Protein 3N8H (pdb70)

Structure (mmCIF, N/CA/C/O backbone):
data_3N8H
#
_entry.id   3N8H
#
_cell.length_a   47.200
_cell.length_b   47.200
_cell.length_c   259.500
_cell.angle_alpha   90.00
_cell.angle_beta   90.00
_cell.angle_gamma   90.00
#
_symmetry.space_group_name_H-M   'P 43'
#
loop_
_entity.id
_entity.type
_entity.pdbx_description
1 polymer 'Pantothenate synthetase'
2 non-polymer PROLINE
3 non-polymer 'ADENOSINE MONOPHOSPHATE'
4 non-polymer GLYCEROL
5 non-polymer 'ACETIC ACID'
6 water water
#
loop_
_atom_site.group_PDB
_atom_site.id
_atom_site.type_symbol
_atom_site.label_atom_id
_atom_site.label_alt_id
_atom_site.label_comp_id
_atom_site.label_asym_id
_atom_site.label_entity_id
_atom_site.label_seq_id
_atom_site.pdbx_PDB_ins_code
_atom_site.Cartn_x
_atom_site.Cartn_y
_atom_site.Cartn_z
_atom_site.occupancy
_atom_site.B_iso_or_equiv
_atom_site.auth_seq_id
_atom_site.auth_comp_id
_atom_site.auth_asym_id
_atom_site.auth_atom_id
_atom_site.pdbx_PDB_model_num
ATOM 1 N N . ALA A 1 3 ? -3.701 -21.067 39.158 1.00 70.30 0 ALA A N 1
ATOM 2 C CA . ALA A 1 3 ? -4.175 -20.160 38.120 1.00 63.37 0 ALA A CA 1
ATOM 3 C C . ALA A 1 3 ? -3.019 -19.381 37.499 1.00 60.73 0 ALA A C 1
ATOM 4 O O . ALA A 1 3 ? -3.196 -18.699 36.487 1.00 55.94 0 ALA A O 1
ATOM 14 N N . ILE A 1 5 ? -0.271 -18.189 35.262 1.00 47.94 2 ILE A N 1
ATOM 15 C CA . ILE A 1 5 ? 0.065 -18.467 33.877 1.00 44.75 2 ILE A CA 1
ATOM 16 C C . ILE A 1 5 ? 1.569 -18.576 33.756 1.00 47.07 2 ILE A C 1
ATOM 17 O O . ILE A 1 5 ? 2.306 -17.680 34.189 1.00 43.84 2 ILE A O 1
ATOM 22 N N . ILE A 1 6 ? 2.028 -19.683 33.195 1.00 45.99 3 ILE A N 1
ATOM 23 C CA . ILE A 1 6 ? 3.450 -19.858 32.930 1.00 49.22 3 ILE A CA 1
ATOM 24 C C . ILE A 1 6 ? 3.693 -19.670 31.441 1.00 48.56 3 ILE A C 1
ATOM 25 O O . ILE A 1 6 ? 3.159 -20.411 30.614 1.00 44.50 3 ILE A O 1
ATOM 30 N N . ALA A 1 7 ? 4.474 -18.653 31.100 1.00 45.35 4 ALA A N 1
ATOM 31 C CA . ALA A 1 7 ? 4.758 -18.341 29.703 1.00 49.71 4 ALA A CA 1
ATOM 32 C C . ALA A 1 7 ? 6.216 -18.627 29.447 1.00 44.07 4 ALA A C 1
ATOM 33 O O . ALA A 1 7 ? 7.090 -17.880 29.891 1.00 40.55 4 ALA A O 1
ATOM 35 N N A ASP A 1 8 ? 6.476 -19.709 28.720 0.44 52.61 5 ASP A N 1
ATOM 36 N N B ASP A 1 8 ? 6.477 -19.720 28.739 0.56 52.29 5 ASP A N 1
ATOM 37 C CA A ASP A 1 8 ? 7.836 -20.183 28.498 0.44 58.58 5 ASP A CA 1
ATOM 38 C CA B ASP A 1 8 ? 7.843 -20.171 28.502 0.56 58.77 5 ASP A CA 1
ATOM 39 C C A ASP A 1 8 ? 8.448 -19.593 27.231 0.44 57.97 5 ASP A C 1
ATOM 40 C C B ASP A 1 8 ? 8.379 -19.704 27.155 0.56 57.83 5 ASP A C 1
ATOM 41 O O A ASP A 1 8 ? 9.586 -19.898 26.891 0.44 59.20 5 ASP A O 1
ATOM 42 O O B ASP A 1 8 ? 9.396 -20.205 26.686 0.56 59.55 5 ASP A O 1
ATOM 51 N N . ASN A 1 9 ? 7.687 -18.746 26.543 1.00 58.37 6 ASN A N 1
ATOM 52 C CA . ASN A 1 9 ? 8.148 -18.116 25.301 1.00 56.03 6 ASN A CA 1
ATOM 53 C C . ASN A 1 9 ? 7.458 -16.782 24.988 1.00 57.98 6 ASN A C 1
ATOM 54 O O . ASN A 1 9 ? 6.456 -16.424 25.615 1.00 55.39 6 ASN A O 1
ATOM 59 N N . ILE A 1 10 ? 8.021 -16.046 24.030 1.00 50.35 7 ILE A N 1
ATOM 60 C CA . ILE A 1 10 ? 7.556 -14.706 23.682 1.00 52.85 7 ILE A CA 1
ATOM 61 C C . ILE A 1 10 ? 6.106 -14.669 23.193 1.00 54.16 7 ILE A C 1
ATOM 62 O O . ILE A 1 10 ? 5.280 -13.908 23.720 1.00 44.16 7 ILE A O 1
ATOM 67 N N . LYS A 1 11 ? 5.810 -15.485 22.181 1.00 59.71 8 LYS A N 1
ATOM 68 C CA . LYS A 1 11 ? 4.460 -15.577 21.633 1.00 51.57 8 LYS A CA 1
ATOM 69 C C . LYS A 1 11 ? 3.488 -15.745 22.778 1.00 52.54 8 LYS A C 1
ATOM 70 O O . LYS A 1 11 ? 2.539 -14.978 22.932 1.00 56.10 8 LYS A O 1
ATOM 76 N N . GLN A 1 12 ? 3.748 -16.751 23.601 1.00 49.41 9 GLN A N 1
ATOM 77 C CA . GLN A 1 12 ? 2.900 -17.031 24.740 1.00 54.10 9 GLN A CA 1
ATOM 78 C C . GLN A 1 12 ? 2.802 -15.845 25.698 1.00 57.04 9 GLN A C 1
ATOM 79 O O . GLN A 1 12 ? 1.742 -15.595 26.293 1.00 46.39 9 GLN A O 1
ATOM 85 N N . PHE A 1 13 ? 3.913 -15.125 25.865 1.00 50.34 10 PHE A N 1
ATOM 86 C CA . PHE A 1 13 ? 3.899 -13.971 26.739 1.00 40.93 10 PHE A CA 1
ATOM 87 C C . PHE A 1 13 ? 3.190 -12.755 26.127 1.00 45.39 10 PHE A C 1
ATOM 88 O O . PHE A 1 13 ? 2.464 -12.036 26.825 1.00 47.89 10 PHE A O 1
ATOM 96 N N . HIS A 1 14 ? 3.405 -12.514 24.838 1.00 49.84 11 HIS A N 1
ATOM 97 C CA . HIS A 1 14 ? 2.701 -11.422 24.168 1.00 59.67 11 HIS A CA 1
ATOM 98 C C . HIS A 1 14 ? 1.209 -11.611 24.300 1.00 67.30 11 HIS A C 1
ATOM 99 O O . HIS A 1 14 ? 0.476 -10.656 24.555 1.00 69.83 11 HIS A O 1
ATOM 106 N N . SER A 1 15 ? 0.771 -12.856 24.141 1.00 71.32 12 SER A N 1
ATOM 107 C CA . SER A 1 15 ? -0.634 -13.198 24.274 1.00 79.19 12 SER A CA 1
ATOM 108 C C . SER A 1 15 ? -1.182 -12.627 25.563 1.00 77.33 12 SER A C 1
ATOM 109 O O . SER A 1 15 ? -2.048 -11.755 25.552 1.00 79.47 12 SER A O 1
ATOM 112 N N . ILE A 1 16 ? -0.662 -13.109 26.684 1.00 67.22 13 ILE A N 1
ATOM 113 C CA . ILE A 1 16 ? -1.202 -12.699 27.967 1.00 58.68 13 ILE A CA 1
ATOM 114 C C . ILE A 1 16 ? -1.016 -11.192 28.222 1.00 58.54 13 ILE A C 1
ATOM 115 O O . ILE A 1 16 ? -1.937 -10.518 28.714 1.00 52.88 13 ILE A O 1
ATOM 120 N N . ARG A 1 17 ? 0.155 -10.665 27.859 1.00 50.57 14 ARG A N 1
ATOM 121 C CA . ARG A 1 17 ? 0.454 -9.253 28.072 1.00 56.76 14 ARG A CA 1
ATOM 122 C C . ARG A 1 17 ? -0.545 -8.366 27.331 1.00 61.80 14 ARG A C 1
ATOM 123 O O . ARG A 1 17 ? -1.046 -7.378 27.876 1.00 56.06 14 ARG A O 1
ATOM 131 N N . ASN A 1 18 ? -0.833 -8.725 26.086 1.00 64.03 15 ASN A N 1
ATOM 132 C CA . ASN A 1 18 ? -1.685 -7.891 25.244 1.00 71.52 15 ASN A CA 1
ATOM 133 C C . ASN A 1 18 ? -3.155 -7.977 25.629 1.00 72.20 15 ASN A C 1
ATOM 134 O O . ASN A 1 18 ? -3.978 -7.197 25.149 1.00 70.59 15 ASN A O 1
ATOM 139 N N . SER A 1 19 ? -3.470 -8.917 26.517 1.00 74.06 16 SER A N 1
ATOM 140 C CA . SER A 1 19 ? -4.837 -9.107 26.999 1.00 71.33 16 SER A CA 1
ATOM 141 C C . SER A 1 19 ? -5.168 -8.244 28.215 1.00 66.23 16 SER A C 1
ATOM 142 O O . SER A 1 19 ? -6.319 -8.177 28.636 1.00 58.23 16 SER A O 1
ATOM 145 N N . LEU A 1 20 ? -4.162 -7.587 28.787 1.00 67.94 17 LEU A N 1
ATOM 146 C CA . LEU A 1 20 ? -4.392 -6.759 29.967 1.00 68.88 17 LEU A CA 1
ATOM 147 C C . LEU A 1 20 ? -4.960 -5.391 29.582 1.00 67.15 17 LEU A C 1
ATOM 148 O O . LEU A 1 20 ? -4.522 -4.787 28.605 1.00 61.02 17 LEU A O 1
ATOM 153 N N . ILE A 1 21 ? -5.936 -4.903 30.344 1.00 67.19 18 ILE A N 1
ATOM 154 C CA . ILE A 1 21 ? -6.431 -3.545 30.118 1.00 73.30 18 ILE A CA 1
ATOM 155 C C . ILE A 1 21 ? -5.524 -2.516 30.815 1.00 70.55 18 ILE A C 1
ATOM 156 O O . ILE A 1 21 ? -4.845 -2.836 31.801 1.00 53.69 18 ILE A O 1
ATOM 161 N N . LYS A 1 22 ? -5.500 -1.295 30.281 1.00 72.84 19 LYS A N 1
ATOM 162 C CA . LYS A 1 22 ? -4.604 -0.234 30.750 1.00 76.17 19 LYS A CA 1
ATOM 163 C C . LYS A 1 22 ? -4.848 0.140 32.213 1.00 73.99 19 LYS A C 1
ATOM 164 O O . LYS A 1 22 ? -3.959 0.674 32.888 1.00 71.57 19 LYS A O 1
ATOM 170 N N . GLN A 1 23 ? -6.059 -0.142 32.690 1.00 66.36 20 GLN A N 1
ATOM 171 C CA . GLN A 1 23 ? -6.456 0.146 34.065 1.00 63.72 20 GLN A CA 1
ATOM 172 C C . GLN A 1 23 ? -5.589 -0.606 35.068 1.00 62.05 20 GLN A C 1
ATOM 173 O O . GLN A 1 23 ? -5.451 -0.197 36.219 1.00 63.61 20 GLN A O 1
ATOM 179 N N . GLN A 1 24 ? -5.010 -1.712 34.618 1.00 57.03 21 GLN A N 1
ATOM 180 C CA . GLN A 1 24 ? -4.286 -2.617 35.500 1.00 58.75 21 GLN A CA 1
ATOM 181 C C . GLN A 1 24 ? -2.822 -2.213 35.632 1.00 48.28 21 GLN A C 1
ATOM 182 O O . GLN A 1 24 ? -2.087 -2.203 34.655 1.00 49.48 21 GLN A O 1
ATOM 188 N N . LYS A 1 25 ? -2.427 -1.851 36.848 1.00 54.00 22 LYS A N 1
ATOM 189 C CA . LYS A 1 25 ? -1.034 -1.563 37.149 1.00 53.87 22 LYS A CA 1
ATOM 190 C C . LYS A 1 25 ? -0.250 -2.863 37.074 1.00 49.87 22 LYS A C 1
ATOM 191 O O . LYS A 1 25 ? -0.624 -3.856 37.705 1.00 51.55 22 LYS A O 1
ATOM 197 N N . ILE A 1 26 ? 0.831 -2.854 36.300 1.00 47.04 23 ILE A N 1
ATOM 198 C CA . ILE A 1 26 ? 1.677 -4.032 36.148 1.00 35.69 23 ILE A CA 1
ATOM 199 C C . ILE A 1 26 ? 2.985 -3.860 36.914 1.00 33.87 23 ILE A C 1
ATOM 200 O O . ILE A 1 26 ? 3.725 -2.889 36.701 1.00 35.33 23 ILE A O 1
ATOM 205 N N . GLY A 1 27 ? 3.262 -4.802 37.807 1.00 32.60 24 GLY A N 1
ATOM 206 C CA . GLY A 1 27 ? 4.542 -4.852 38.498 1.00 43.68 24 GLY A CA 1
ATOM 207 C C . GLY A 1 27 ? 5.429 -5.979 37.984 1.00 38.95 24 GLY A C 1
ATOM 208 O O . GLY A 1 27 ? 4.963 -7.090 37.715 1.00 38.19 24 GLY A O 1
ATOM 209 N N . PHE A 1 28 ? 6.714 -5.697 37.842 1.00 36.51 25 PHE A N 1
ATOM 210 C CA . PHE A 1 28 ? 7.618 -6.675 37.251 1.00 32.05 25 PHE A CA 1
ATOM 211 C C . PHE A 1 28 ? 8.797 -6.973 38.170 1.00 35.79 25 PHE A C 1
ATOM 212 O O . PHE A 1 28 ? 9.474 -6.060 38.639 1.00 39.17 25 PHE A O 1
ATOM 220 N N . VAL A 1 29 ? 9.047 -8.246 38.434 1.00 33.42 26 VAL A N 1
ATOM 221 C CA . VAL A 1 29 ? 10.211 -8.614 39.238 1.00 31.78 26 VAL A CA 1
ATOM 222 C C . VAL A 1 29 ? 11.131 -9.563 38.450 1.00 30.70 26 VAL A C 1
ATOM 223 O O . VAL A 1 29 ? 10.866 -10.740 38.379 1.00 31.08 26 VAL A O 1
ATOM 227 N N . PRO A 1 30 ? 12.211 -9.042 37.841 1.00 33.74 27 PRO A N 1
ATOM 228 C CA . PRO A 1 30 ? 13.107 -9.952 37.100 1.00 26.49 27 PRO A CA 1
ATOM 229 C C . PRO A 1 30 ? 13.998 -10.723 38.071 1.00 30.35 27 PRO A C 1
ATOM 230 O O . PRO A 1 30 ? 14.433 -10.167 39.084 1.00 35.42 27 PRO A O 1
ATOM 234 N N A THR A 1 31 ? 14.273 -11.984 37.753 0.00 28.46 28 THR A N 1
ATOM 235 N N B THR A 1 31 ? 14.277 -11.988 37.779 1.00 29.19 28 THR A N 1
ATOM 236 C CA A THR A 1 31 ? 15.069 -12.847 38.616 0.00 28.60 28 THR A CA 1
ATOM 237 C CA B THR A 1 31 ? 15.170 -12.779 38.647 1.00 24.08 28 THR A CA 1
ATOM 238 C C A THR A 1 31 ? 15.797 -13.892 37.776 0.00 28.39 28 THR A C 1
ATOM 239 C C B THR A 1 31 ? 15.883 -13.789 37.765 1.00 26.01 28 THR A C 1
ATOM 240 O O A THR A 1 31 ? 15.428 -14.128 36.626 0.00 28.98 28 THR A O 1
ATOM 241 O O B THR A 1 31 ? 15.563 -13.920 36.588 1.00 31.43 28 THR A O 1
ATOM 256 N N . GLY A 1 33 ? 15.968 -16.989 38.988 1.00 35.03 30 GLY A N 1
ATOM 257 C CA . GLY A 1 33 ? 15.466 -18.244 39.534 1.00 31.01 30 GLY A CA 1
ATOM 258 C C . GLY A 1 33 ? 16.103 -18.592 40.873 1.00 40.47 30 GLY A C 1
ATOM 259 O O . GLY A 1 33 ? 16.792 -17.754 41.462 1.00 29.79 30 GLY A O 1
ATOM 260 N N . ALA A 1 34 ? 15.871 -19.820 41.354 1.00 37.03 31 ALA A N 1
ATOM 261 C CA . ALA A 1 34 ? 16.414 -20.274 42.656 1.00 36.25 31 ALA A CA 1
ATOM 262 C C . ALA A 1 34 ? 16.009 -19.309 43.775 1.00 33.29 31 ALA A C 1
ATOM 263 O O . ALA A 1 34 ? 16.849 -18.761 44.505 1.00 30.69 31 ALA A O 1
ATOM 265 N N . LEU A 1 35 ? 14.700 -19.122 43.899 1.00 35.86 32 LEU A N 1
ATOM 266 C CA . LEU A 1 35 ? 14.113 -18.030 44.661 1.00 35.00 32 LEU A CA 1
ATOM 267 C C . LEU A 1 35 ? 14.285 -18.132 46.176 1.00 40.55 32 LEU A C 1
ATOM 268 O O . LEU A 1 35 ? 14.019 -19.157 46.786 1.00 34.19 32 LEU A O 1
ATOM 273 N N . HIS A 1 36 ? 14.700 -17.036 46.785 1.00 28.08 33 HIS A N 1
ATOM 274 C CA . HIS A 1 36 ? 14.817 -16.990 48.215 1.00 25.52 33 HIS A CA 1
ATOM 275 C C . HIS A 1 36 ? 14.003 -15.815 48.787 1.00 34.30 33 HIS A C 1
ATOM 276 O O . HIS A 1 36 ? 13.316 -15.071 48.061 1.00 29.03 33 HIS A O 1
ATOM 283 N N . ASN A 1 37 ? 14.049 -15.689 50.108 1.00 38.04 34 ASN A N 1
ATOM 284 C CA . ASN A 1 37 ? 13.308 -14.650 50.801 1.00 33.83 34 ASN A CA 1
ATOM 285 C C . ASN A 1 37 ? 13.640 -13.238 50.304 1.00 35.60 34 ASN A C 1
ATOM 286 O O . ASN A 1 37 ? 12.801 -12.326 50.385 1.00 40.38 34 ASN A O 1
ATOM 291 N N . GLY A 1 38 ? 14.851 -13.058 49.779 1.00 39.91 35 GLY A N 1
ATOM 292 C CA . GLY A 1 38 ? 15.203 -11.815 49.117 1.00 38.70 35 GLY A CA 1
ATOM 293 C C . GLY A 1 38 ? 14.220 -11.574 47.984 1.00 40.18 35 GLY A C 1
ATOM 294 O O . GLY A 1 38 ? 13.509 -10.564 47.948 1.00 34.08 35 GLY A O 1
ATOM 295 N N . HIS A 1 39 ? 14.156 -12.515 47.053 1.00 28.81 36 HIS A N 1
ATOM 296 C CA . HIS A 1 39 ? 13.218 -12.381 45.943 1.00 30.86 36 HIS A CA 1
ATOM 297 C C . HIS A 1 39 ? 11.791 -12.249 46.446 1.00 38.44 36 HIS A C 1
ATOM 298 O O . HIS A 1 39 ? 10.973 -11.504 45.886 1.00 30.89 36 HIS A O 1
ATOM 305 N N . ILE A 1 40 ? 11.474 -13.005 47.489 1.00 32.42 37 ILE A N 1
ATOM 306 C CA . ILE A 1 40 ? 10.103 -13.050 47.947 1.00 33.71 37 ILE A CA 1
ATOM 307 C C . ILE A 1 40 ? 9.649 -11.680 48.458 1.00 32.88 37 ILE A C 1
ATOM 308 O O . ILE A 1 40 ? 8.491 -11.293 48.273 1.00 29.74 37 ILE A O 1
ATOM 313 N N . SER A 1 41 ? 10.581 -10.918 49.045 1.00 32.10 38 SER A N 1
ATOM 314 C CA . SER A 1 41 ? 10.198 -9.624 49.594 1.00 36.45 38 SER A CA 1
ATOM 315 C C . SER A 1 41 ? 9.864 -8.695 48.450 1.00 33.52 38 SER A C 1
ATOM 316 O O . SER A 1 41 ? 8.928 -7.902 48.542 1.00 42.19 38 SER A O 1
ATOM 319 N N . LEU A 1 42 ? 10.618 -8.796 47.357 1.00 29.61 39 LEU A N 1
ATOM 320 C CA . LEU A 1 42 ? 10.318 -7.969 46.187 1.00 32.68 39 LEU A CA 1
ATOM 321 C C . LEU A 1 42 ? 8.934 -8.316 45.629 1.00 37.31 39 LEU A C 1
ATOM 322 O O . LEU A 1 42 ? 8.129 -7.433 45.287 1.00 38.37 39 LEU A O 1
ATOM 327 N N . ILE A 1 43 ? 8.662 -9.603 45.534 1.00 30.61 40 ILE A N 1
ATOM 328 C CA . ILE A 1 43 ? 7.356 -10.049 45.035 1.00 30.62 40 ILE A CA 1
ATOM 329 C C . ILE A 1 43 ? 6.201 -9.535 45.876 1.00 31.51 40 ILE A C 1
ATOM 330 O O . ILE A 1 43 ? 5.204 -9.067 45.334 1.00 39.64 40 ILE A O 1
ATOM 335 N N . LYS A 1 44 ? 6.357 -9.595 47.194 1.00 33.87 41 LYS A N 1
ATOM 336 C CA . LYS A 1 44 ? 5.339 -9.100 48.112 1.00 36.64 41 LYS A CA 1
ATOM 337 C C . LYS A 1 44 ? 5.121 -7.596 47.960 1.00 35.49 41 LYS A C 1
ATOM 338 O O . LYS A 1 44 ? 3.993 -7.113 47.979 1.00 38.72 41 LYS A O 1
ATOM 344 N N . LYS A 1 45 ? 6.208 -6.858 47.792 1.00 34.90 42 LYS A N 1
ATOM 345 C CA . LYS A 1 45 ? 6.091 -5.439 47.555 1.00 35.69 42 LYS A CA 1
ATOM 346 C C . LYS A 1 45 ? 5.318 -5.152 46.259 1.00 39.11 42 LYS A C 1
ATOM 347 O O . LYS A 1 45 ? 4.373 -4.352 46.252 1.00 42.86 42 LYS A O 1
ATOM 353 N N . ALA A 1 46 ? 5.732 -5.785 45.160 1.00 30.21 43 ALA A N 1
ATOM 354 C CA . ALA A 1 46 ? 5.013 -5.684 43.901 1.00 31.82 43 ALA A CA 1
ATOM 355 C C . ALA A 1 46 ? 3.521 -6.029 44.066 1.00 39.10 43 ALA A C 1
ATOM 356 O O . ALA A 1 46 ? 2.644 -5.319 43.540 1.00 40.56 43 ALA A O 1
ATOM 358 N N . LYS A 1 47 ? 3.218 -7.078 44.826 1.00 33.64 44 LYS A N 1
ATOM 359 C CA . LYS A 1 47 ? 1.814 -7.497 44.965 1.00 43.50 44 LYS A CA 1
ATOM 360 C C . LYS A 1 47 ? 0.989 -6.457 45.714 1.00 53.81 44 LYS A C 1
ATOM 361 O O . LYS A 1 47 ? -0.177 -6.231 45.389 1.00 52.97 44 LYS A O 1
ATOM 367 N N . SER A 1 48 ? 1.600 -5.815 46.708 1.00 44.76 45 SER A N 1
ATOM 368 C CA . SER A 1 48 ? 0.893 -4.818 47.502 1.00 46.19 45 SER A CA 1
ATOM 369 C C . SER A 1 48 ? 0.668 -3.520 46.721 1.00 49.99 45 SER A C 1
ATOM 370 O O . SER A 1 48 ? -0.043 -2.636 47.199 1.00 51.21 45 SER A O 1
ATOM 373 N N . GLU A 1 49 ? 1.273 -3.415 45.534 1.00 45.61 46 GLU A N 1
ATOM 374 C CA . GLU A 1 49 ? 1.331 -2.162 44.783 1.00 50.39 46 GLU A CA 1
ATOM 375 C C . GLU A 1 49 ? 0.775 -2.239 43.350 1.00 54.15 46 GLU A C 1
ATOM 376 O O . GLU A 1 49 ? 0.739 -1.229 42.640 1.00 52.36 46 GLU A O 1
ATOM 382 N N . ASN A 1 50 ? 0.358 -3.424 42.919 1.00 51.33 47 ASN A N 1
ATOM 383 C CA . ASN A 1 50 ? -0.048 -3.618 41.525 1.00 45.46 47 ASN A CA 1
ATOM 384 C C . ASN A 1 50 ? -1.216 -4.594 41.383 1.00 49.96 47 ASN A C 1
ATOM 385 O O . ASN A 1 50 ? -1.481 -5.382 42.285 1.00 51.83 47 ASN A O 1
ATOM 390 N N . ASP A 1 51 ? -1.899 -4.541 40.241 1.00 49.62 48 ASP A N 1
ATOM 391 C CA . ASP A 1 51 ? -3.020 -5.440 39.961 1.00 47.88 48 ASP A CA 1
ATOM 392 C C . ASP A 1 51 ? -2.496 -6.719 39.319 1.00 51.23 48 ASP A C 1
ATOM 393 O O . ASP A 1 51 ? -3.066 -7.804 39.490 1.00 47.71 48 ASP A O 1
ATOM 398 N N . VAL A 1 52 ? -1.404 -6.577 38.576 1.00 51.16 49 VAL A N 1
ATOM 399 C CA . VAL A 1 52 ? -0.788 -7.702 37.891 1.00 45.95 49 VAL A CA 1
ATOM 400 C C . VAL A 1 52 ? 0.696 -7.735 38.221 1.00 48.53 49 VAL A C 1
ATOM 401 O O . VAL A 1 52 ? 1.402 -6.732 38.080 1.00 39.85 49 VAL A O 1
ATOM 405 N N . VAL A 1 53 ? 1.164 -8.887 38.685 1.00 40.04 50 VAL A N 1
ATOM 406 C CA . VAL A 1 53 ? 2.586 -9.059 38.958 1.00 35.03 50 VAL A CA 1
ATOM 407 C C . VAL A 1 53 ? 3.124 -10.121 38.029 1.00 40.56 50 VAL A C 1
ATOM 408 O O . VAL A 1 53 ? 2.524 -11.202 37.856 1.00 36.19 50 VAL A O 1
ATOM 412 N N . ILE A 1 54 ? 4.241 -9.766 37.412 1.00 37.39 51 ILE A N 1
ATOM 413 C CA . ILE A 1 54 ? 4.994 -10.628 36.528 1.00 34.78 51 ILE A CA 1
ATOM 414 C C . ILE A 1 54 ? 6.353 -10.876 37.146 1.00 34.84 51 ILE A C 1
ATOM 415 O O . ILE A 1 54 ? 7.038 -9.939 37.585 1.00 37.94 51 ILE A O 1
ATOM 420 N N . VAL A 1 55 ? 6.761 -12.133 37.169 1.00 34.90 52 VAL A N 1
ATOM 421 C CA . VAL A 1 55 ? 8.102 -12.486 37.628 1.00 36.17 52 VAL A CA 1
ATOM 422 C C . VAL A 1 55 ? 8.799 -13.201 36.477 1.00 33.75 52 VAL A C 1
ATOM 423 O O . VAL A 1 55 ? 8.218 -14.106 35.875 1.00 37.83 52 VAL A O 1
ATOM 427 N N . SER A 1 56 ? 10.010 -12.774 36.130 1.00 32.64 53 SER A N 1
ATOM 428 C CA . SER A 1 56 ? 10.773 -13.517 35.131 1.00 31.47 53 SER A CA 1
ATOM 429 C C . SER A 1 56 ? 11.810 -14.394 35.846 1.00 33.44 53 SER A C 1
ATOM 430 O O . SER A 1 56 ? 12.259 -14.078 36.949 1.00 30.00 53 SER A O 1
ATOM 433 N N . ILE A 1 57 ? 12.128 -15.517 35.227 1.00 33.56 54 ILE A N 1
ATOM 434 C CA . ILE A 1 57 ? 13.239 -16.354 35.630 1.00 36.45 54 ILE A CA 1
ATOM 435 C C . ILE A 1 57 ? 13.993 -16.677 34.359 1.00 37.34 54 ILE A C 1
ATOM 436 O O . ILE A 1 57 ? 13.466 -17.318 33.430 1.00 34.40 54 ILE A O 1
ATOM 441 N N . PHE A 1 58 ? 15.224 -16.182 34.311 1.00 31.28 55 PHE A N 1
ATOM 442 C CA . PHE A 1 58 ? 16.066 -16.339 33.143 1.00 35.97 55 PHE A CA 1
ATOM 443 C C . PHE A 1 58 ? 17.502 -16.157 33.596 1.00 38.19 55 PHE A C 1
ATOM 444 O O . PHE A 1 58 ? 17.903 -15.051 33.993 1.00 32.62 55 PHE A O 1
ATOM 452 N N . VAL A 1 59 ? 18.253 -17.262 33.572 1.00 32.92 56 VAL A N 1
ATOM 453 C CA . VAL A 1 59 ? 19.668 -17.221 33.852 1.00 35.50 56 VAL A CA 1
ATOM 454 C C . VAL A 1 59 ? 20.392 -16.726 32.603 1.00 40.58 56 VAL A C 1
ATOM 455 O O . VAL A 1 59 ? 20.683 -17.485 31.667 1.00 37.36 56 VAL A O 1
ATOM 459 N N . ASN A 1 60 ? 20.682 -15.438 32.601 1.00 37.12 57 ASN A N 1
ATOM 460 C CA . ASN A 1 60 ? 21.258 -14.774 31.442 1.00 33.00 57 ASN A CA 1
ATOM 461 C C . ASN A 1 60 ? 22.746 -15.065 31.241 1.00 35.88 57 ASN A C 1
ATOM 462 O O . ASN A 1 60 ? 23.577 -14.563 31.999 1.00 31.14 57 ASN A O 1
ATOM 467 N N . PRO A 1 61 ? 23.090 -15.842 30.193 1.00 39.75 58 PRO A N 1
ATOM 468 C CA . PRO A 1 61 ? 24.487 -16.242 29.988 1.00 36.70 58 PRO A CA 1
ATOM 469 C C . PRO A 1 61 ? 25.415 -15.062 29.716 1.00 42.81 58 PRO A C 1
ATOM 470 O O . PRO A 1 61 ? 26.600 -15.141 30.021 1.00 39.51 58 PRO A O 1
ATOM 474 N N A THR A 1 62 ? 24.897 -13.971 29.143 0.77 36.15 59 THR A N 1
ATOM 475 N N B THR A 1 62 ? 24.879 -13.988 29.147 0.23 35.54 59 THR A N 1
ATOM 476 C CA A THR A 1 62 ? 25.796 -12.908 28.658 0.77 29.20 59 THR A CA 1
ATOM 477 C CA B THR A 1 62 ? 25.729 -12.914 28.644 0.23 31.82 59 THR A CA 1
ATOM 478 C C A THR A 1 62 ? 26.373 -12.105 29.808 0.77 26.22 59 THR A C 1
ATOM 479 C C B THR A 1 62 ? 26.310 -12.077 29.780 0.23 29.90 59 THR A C 1
ATOM 480 O O A THR A 1 62 ? 27.314 -11.333 29.636 0.77 35.72 59 THR A O 1
ATOM 481 O O B THR A 1 62 ? 27.204 -11.258 29.567 0.23 33.61 59 THR A O 1
ATOM 488 N N . GLN A 1 63 ? 25.805 -12.290 30.991 1.00 31.95 60 GLN A N 1
ATOM 489 C CA . GLN A 1 63 ? 26.290 -11.549 32.141 1.00 30.61 60 GLN A CA 1
ATOM 490 C C . GLN A 1 63 ? 27.187 -12.363 33.072 1.00 34.04 60 GLN A C 1
ATOM 491 O O . GLN A 1 63 ? 27.690 -11.841 34.076 1.00 31.82 60 GLN A O 1
ATOM 497 N N . PHE A 1 64 ? 27.375 -13.639 32.764 1.00 34.21 61 PHE A N 1
ATOM 498 C CA . PHE A 1 64 ? 28.334 -14.433 33.545 1.00 32.95 61 PHE A CA 1
ATOM 499 C C . PHE A 1 64 ? 29.684 -14.251 32.916 1.00 36.79 61 PHE A C 1
ATOM 500 O O . PHE A 1 64 ? 29.917 -14.711 31.801 1.00 42.29 61 PHE A O 1
ATOM 508 N N . ASN A 1 65 ? 30.569 -13.547 33.598 1.00 33.51 62 ASN A N 1
ATOM 509 C CA . ASN A 1 65 ? 31.956 -13.460 33.125 1.00 36.69 62 ASN A CA 1
ATOM 510 C C . ASN A 1 65 ? 32.763 -14.749 33.441 1.00 42.66 62 ASN A C 1
ATOM 511 O O . ASN A 1 65 ? 33.825 -14.997 32.875 1.00 41.43 62 ASN A O 1
ATOM 516 N N . ASN A 1 66 ? 32.245 -15.578 34.331 1.00 47.75 63 ASN A N 1
ATOM 517 C CA . ASN A 1 66 ? 32.970 -16.780 34.757 1.00 42.23 63 ASN A CA 1
ATOM 518 C C . ASN A 1 66 ? 32.210 -18.059 34.378 1.00 45.18 63 ASN A C 1
ATOM 519 O O . ASN A 1 66 ? 31.086 -18.275 34.842 1.00 40.16 63 ASN A O 1
ATOM 524 N N . PRO A 1 67 ? 32.823 -18.923 33.548 1.00 50.65 64 PRO A N 1
ATOM 525 C CA . PRO A 1 67 ? 32.101 -20.085 33.018 1.00 44.96 64 PRO A CA 1
ATOM 526 C C . PRO A 1 67 ? 31.633 -21.036 34.109 1.00 40.15 64 PRO A C 1
ATOM 527 O O . PRO A 1 67 ? 30.510 -21.567 34.072 1.00 42.87 64 PRO A O 1
ATOM 531 N N . ASN A 1 68 ? 32.498 -21.262 35.089 1.00 43.05 65 ASN A N 1
ATOM 532 C CA . ASN A 1 68 ? 32.162 -22.189 36.174 1.00 44.27 65 ASN A CA 1
ATOM 533 C C . ASN A 1 68 ? 30.978 -21.671 36.979 1.00 42.12 65 ASN A C 1
ATOM 534 O O . ASN A 1 68 ? 30.062 -22.416 37.358 1.00 37.62 65 ASN A O 1
ATOM 539 N N . ASP A 1 69 ? 30.996 -20.376 37.232 1.00 40.03 66 ASP A N 1
ATOM 540 C CA . ASP A 1 69 ? 29.865 -19.734 37.881 1.00 36.98 66 ASP A CA 1
ATOM 541 C C . ASP A 1 69 ? 28.569 -20.051 37.116 1.00 37.91 66 ASP A C 1
ATOM 542 O O . ASP A 1 69 ? 27.563 -20.448 37.715 1.00 38.10 66 ASP A O 1
ATOM 547 N N . TYR A 1 70 ? 28.603 -19.903 35.793 1.00 43.01 67 TYR A N 1
ATOM 548 C CA . TYR A 1 70 ? 27.422 -20.177 34.984 1.00 43.32 67 TYR A CA 1
ATOM 549 C C . TYR A 1 70 ? 27.017 -21.642 35.075 1.00 42.49 67 TYR A C 1
ATOM 550 O O . TYR A 1 70 ? 25.844 -21.950 35.248 1.00 41.55 67 TYR A O 1
ATOM 559 N N . GLN A 1 71 ? 27.992 -22.540 34.949 1.00 41.99 68 GLN A N 1
ATOM 560 C CA . GLN A 1 71 ? 27.715 -23.973 34.962 1.00 42.06 68 GLN A CA 1
ATOM 561 C C . GLN A 1 71 ? 27.046 -24.422 36.263 1.00 38.75 68 GLN A C 1
ATOM 562 O O . GLN A 1 71 ? 26.117 -25.225 36.250 1.00 41.87 68 GLN A O 1
ATOM 568 N N . THR A 1 72 ? 27.523 -23.895 37.383 1.00 32.09 69 THR A N 1
ATOM 569 C CA . THR A 1 72 ? 27.026 -24.277 38.690 1.00 38.46 69 THR A CA 1
ATOM 570 C C . THR A 1 72 ? 25.881 -23.409 39.203 1.00 33.66 69 THR A C 1
ATOM 571 O O . THR A 1 72 ? 25.373 -23.661 40.288 1.00 33.60 69 THR A O 1
ATOM 575 N N . TYR A 1 73 ? 25.481 -22.378 38.458 1.00 31.60 70 TYR A N 1
ATOM 576 C CA . TYR A 1 73 ? 24.472 -21.469 38.997 1.00 30.03 70 TYR A CA 1
ATOM 577 C C . TYR A 1 73 ? 23.221 -22.251 39.418 1.00 33.03 70 TYR A C 1
ATOM 578 O O . TYR A 1 73 ? 22.780 -23.151 38.704 1.00 34.75 70 TYR A O 1
ATOM 587 N N . PRO A 1 74 ? 22.658 -21.937 40.595 1.00 29.63 71 PRO A N 1
ATOM 588 C CA 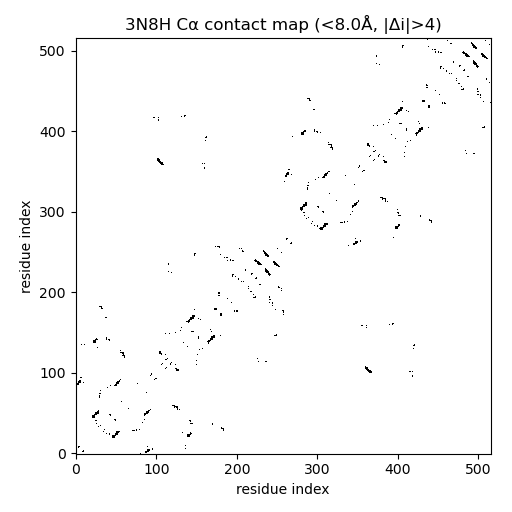. PRO A 1 74 ? 21.608 -22.859 41.073 1.00 31.47 71 PRO A CA 1
ATOM 589 C C . PRO A 1 74 ? 20.386 -22.932 40.169 1.00 38.12 71 PRO A C 1
ATOM 590 O O . PRO A 1 74 ? 19.897 -21.920 39.630 1.00 41.18 71 PRO A O 1
ATOM 594 N N . ASN A 1 75 ? 19.870 -24.145 40.025 1.00 38.36 72 ASN A N 1
ATOM 595 C CA . ASN A 1 75 ? 18.735 -24.399 39.158 1.00 48.68 72 ASN A CA 1
ATOM 596 C C . ASN A 1 75 ? 17.699 -25.244 39.907 1.00 51.97 72 ASN A C 1
ATOM 597 O O . ASN A 1 75 ? 18.034 -26.315 40.404 1.00 48.13 72 ASN A O 1
ATOM 602 N N . GLN A 1 76 ? 16.459 -24.750 39.997 1.00 56.38 73 GLN A N 1
ATOM 603 C CA . GLN A 1 76 ? 15.369 -25.434 40.721 1.00 54.10 73 GLN A CA 1
ATOM 604 C C . GLN A 1 76 ? 13.986 -24.910 40.294 1.00 43.41 73 GLN A C 1
ATOM 605 O O . GLN A 1 76 ? 13.232 -24.343 41.099 1.00 41.42 73 GLN A O 1
ATOM 611 N N . LEU A 1 77 ? 13.662 -25.100 39.022 1.00 37.48 74 LEU A N 1
ATOM 612 C CA . LEU A 1 77 ? 12.466 -24.500 38.431 1.00 41.25 74 LEU A CA 1
ATOM 613 C C . LEU A 1 77 ? 11.175 -24.975 39.118 1.00 42.57 74 LEU A C 1
ATOM 614 O O . LEU A 1 77 ? 10.263 -24.176 39.378 1.00 36.29 74 LEU A O 1
ATOM 619 N N . GLN A 1 78 ? 11.099 -26.258 39.448 1.00 40.95 75 GLN A N 1
ATOM 620 C CA . GLN A 1 78 ? 9.864 -26.751 40.074 1.00 51.04 75 GLN A CA 1
ATOM 621 C C . GLN A 1 78 ? 9.637 -26.108 41.447 1.00 54.39 75 GLN A C 1
ATOM 622 O O . GLN A 1 78 ? 8.518 -25.722 41.785 1.00 46.42 75 GLN A O 1
ATOM 628 N N . GLN A 1 79 ? 10.705 -25.969 42.228 1.00 50.69 76 GLN A N 1
ATOM 629 C CA . GLN A 1 79 ? 10.589 -25.323 43.527 1.00 47.62 76 GLN A CA 1
ATOM 630 C C . GLN A 1 79 ? 10.206 -23.843 43.355 1.00 45.43 76 GLN A C 1
ATOM 631 O O . GLN A 1 79 ? 9.356 -23.314 44.090 1.00 40.71 76 GLN A O 1
ATOM 637 N N . ASP A 1 80 ? 10.823 -23.190 42.369 1.00 37.03 77 ASP A N 1
ATOM 638 C CA . ASP A 1 80 ? 10.535 -21.788 42.068 1.00 36.32 77 ASP A CA 1
ATOM 639 C C . ASP A 1 80 ? 9.057 -21.595 41.692 1.00 38.56 77 ASP A C 1
ATOM 640 O O . ASP A 1 80 ? 8.375 -20.659 42.156 1.00 41.91 77 ASP A O 1
ATOM 645 N N . ILE A 1 81 ? 8.567 -22.481 40.839 1.00 38.50 78 ILE A N 1
ATOM 646 C CA . ILE A 1 81 ? 7.166 -22.443 40.434 1.00 36.61 78 ILE A CA 1
ATOM 647 C C . ILE A 1 81 ? 6.240 -22.577 41.641 1.00 39.31 78 ILE A C 1
ATOM 648 O O . ILE A 1 81 ? 5.301 -21.790 41.791 1.00 36.88 78 ILE A O 1
ATOM 653 N N . GLN A 1 82 ? 6.514 -23.546 42.513 1.00 38.55 79 GLN A N 1
ATOM 654 C CA . GLN A 1 82 ? 5.723 -23.701 43.747 1.00 51.65 79 GLN A CA 1
ATOM 655 C C . GLN A 1 82 ? 5.706 -22.433 44.622 1.00 50.53 79 GLN A C 1
ATOM 656 O O . GLN A 1 82 ? 4.653 -22.048 45.163 1.00 41.30 79 GLN A O 1
ATOM 662 N N . ILE A 1 83 ? 6.872 -21.803 44.771 1.00 41.49 80 ILE A N 1
ATOM 663 C CA . ILE A 1 83 ? 6.970 -20.564 45.536 1.00 36.75 80 ILE A CA 1
ATOM 664 C C . ILE A 1 83 ? 6.079 -19.461 44.959 1.00 42.62 80 ILE A C 1
ATOM 665 O O . ILE A 1 83 ? 5.287 -18.837 45.675 1.00 41.42 80 ILE A O 1
ATOM 670 N N . LEU A 1 84 ? 6.205 -19.241 43.653 1.00 35.20 81 LEU A N 1
ATOM 671 C CA . LEU A 1 84 ? 5.469 -18.192 42.969 1.00 33.11 81 LEU A CA 1
ATOM 672 C C . LEU A 1 84 ? 3.965 -18.407 43.043 1.00 38.02 81 LEU A C 1
ATOM 673 O O . LEU A 1 84 ? 3.194 -17.479 43.318 1.00 46.01 81 LEU A O 1
ATOM 678 N N . ALA A 1 85 ? 3.545 -19.629 42.769 1.00 37.53 82 ALA A N 1
ATOM 679 C CA . ALA A 1 85 ? 2.141 -19.989 42.921 1.00 41.85 82 ALA A CA 1
ATOM 680 C C . ALA A 1 85 ? 1.566 -19.718 44.332 1.00 44.60 82 ALA A C 1
ATOM 681 O O . ALA A 1 85 ? 0.420 -19.274 44.463 1.00 47.62 82 ALA A O 1
ATOM 683 N N . SER A 1 86 ? 2.344 -19.967 45.388 1.00 45.68 83 SER A N 1
ATOM 684 C CA . SER A 1 86 ? 1.848 -19.706 46.747 1.00 47.74 83 SER A CA 1
ATOM 685 C C . SER A 1 86 ? 1.832 -18.211 47.075 1.00 43.95 83 SER A C 1
ATOM 686 O O . SER A 1 86 ? 1.218 -17.777 48.059 1.00 42.15 83 SER A O 1
ATOM 689 N N . LEU A 1 87 ? 2.535 -17.439 46.250 1.00 46.05 84 LEU A N 1
ATOM 690 C CA . LEU A 1 87 ? 2.552 -15.987 46.353 1.00 46.22 84 LEU A CA 1
ATOM 691 C C . LEU A 1 87 ? 1.498 -15.342 45.458 1.00 49.74 84 LEU A C 1
ATOM 692 O O . LEU A 1 87 ? 1.422 -14.112 45.356 1.00 46.14 84 LEU A O 1
ATOM 697 N N . ASP A 1 88 ? 0.695 -16.183 44.806 1.00 48.48 85 ASP A N 1
ATOM 698 C CA . ASP A 1 88 ? -0.359 -15.729 43.899 1.00 46.41 85 ASP A CA 1
ATOM 699 C C . ASP A 1 88 ? 0.177 -14.826 42.780 1.00 46.74 85 ASP A C 1
ATOM 700 O O . ASP A 1 88 ? -0.522 -13.935 42.284 1.00 42.12 85 ASP A O 1
ATOM 705 N N . VAL A 1 89 ? 1.420 -15.069 42.379 1.00 41.86 86 VAL A N 1
ATOM 706 C CA . VAL A 1 89 ? 1.989 -14.377 41.226 1.00 47.35 86 VAL A CA 1
ATOM 707 C C . VAL A 1 89 ? 1.163 -14.660 39.968 1.00 47.50 86 VAL A C 1
ATOM 708 O O . VAL A 1 89 ? 0.830 -15.800 39.692 1.00 38.86 86 VAL A O 1
ATOM 712 N N . ASP A 1 90 ? 0.843 -13.615 39.209 1.00 45.39 87 ASP A N 1
ATOM 713 C CA . ASP A 1 90 ? -0.047 -13.749 38.065 1.00 50.68 87 ASP A CA 1
ATOM 714 C C . ASP A 1 90 ? 0.634 -14.408 36.873 1.00 45.15 87 ASP A C 1
ATOM 715 O O . ASP A 1 90 ? 0.068 -15.321 36.275 1.00 42.43 87 ASP A O 1
ATOM 720 N N . VAL A 1 91 ? 1.850 -13.974 36.538 1.00 33.16 88 VAL A N 1
ATOM 721 C CA . VAL A 1 91 ? 2.539 -14.532 35.367 1.00 40.36 88 VAL A CA 1
ATOM 722 C C . VAL A 1 91 ? 3.984 -14.886 35.652 1.00 40.24 88 VAL A C 1
ATOM 723 O O . VAL A 1 91 ? 4.735 -14.050 36.149 1.00 42.87 88 VAL A O 1
ATOM 727 N N . LEU A 1 92 ? 4.368 -16.119 35.335 1.00 37.29 89 LEU A N 1
ATOM 728 C CA . LEU A 1 92 ? 5.781 -16.505 35.310 1.00 36.40 89 LEU A CA 1
ATOM 729 C C . LEU A 1 92 ? 6.255 -16.434 33.863 1.00 43.63 89 LEU A C 1
ATOM 730 O O . LEU A 1 92 ? 5.723 -17.128 32.986 1.00 35.28 89 LEU A O 1
ATOM 735 N N . PHE A 1 93 ? 7.265 -15.611 33.614 1.00 36.75 90 PHE A N 1
ATOM 736 C CA . PHE A 1 93 ? 7.880 -15.557 32.300 1.00 36.21 90 PHE A CA 1
ATOM 737 C C . PHE A 1 93 ? 9.242 -16.215 32.378 1.00 40.84 90 PHE A C 1
ATOM 738 O O . PHE A 1 93 ? 10.178 -15.672 32.975 1.00 36.55 90 PHE A O 1
ATOM 746 N N . ASN A 1 94 ? 9.347 -17.375 31.747 1.00 38.08 91 ASN A N 1
ATOM 747 C CA . ASN A 1 94 ? 10.505 -18.235 31.868 1.00 39.82 91 ASN A CA 1
ATOM 748 C C . ASN A 1 94 ? 10.990 -18.603 30.466 1.00 43.30 91 ASN A C 1
ATOM 749 O O . ASN A 1 94 ? 10.715 -19.714 29.980 1.00 38.33 91 ASN A O 1
ATOM 754 N N . PRO A 1 95 ? 11.679 -17.659 29.793 1.00 39.58 92 PRO A N 1
ATOM 755 C CA . PRO A 1 95 ? 12.040 -17.858 28.390 1.00 41.19 92 PRO A CA 1
ATOM 756 C C . PRO A 1 95 ? 13.344 -18.617 28.255 1.00 34.77 92 PRO A C 1
ATOM 757 O O . PRO A 1 95 ? 14.077 -18.776 29.226 1.00 35.52 92 PRO A O 1
ATOM 761 N N . SER A 1 96 ? 13.606 -19.084 27.041 1.00 40.52 93 SER A N 1
ATOM 762 C CA . SER A 1 96 ? 14.832 -19.789 26.707 1.00 41.97 93 SER A CA 1
ATOM 763 C C . SER A 1 96 ? 15.837 -18.789 26.132 1.00 41.78 93 SER A C 1
ATOM 764 O O . SER A 1 96 ? 15.479 -17.667 25.756 1.00 38.31 93 SER A O 1
ATOM 767 N N . GLU A 1 97 ? 17.093 -19.201 26.062 1.00 41.83 94 GLU A N 1
ATOM 768 C CA . GLU A 1 97 ? 18.136 -18.382 25.461 1.00 50.68 94 GLU A CA 1
ATOM 769 C C . GLU A 1 97 ? 17.730 -17.925 24.071 1.00 48.36 94 GLU A C 1
ATOM 770 O O . GLU A 1 97 ? 17.940 -16.772 23.703 1.00 40.78 94 GLU A O 1
ATOM 776 N N . LYS A 1 98 ? 17.168 -18.846 23.292 1.00 42.29 95 LYS A N 1
ATOM 777 C CA . LYS A 1 98 ? 16.797 -18.555 21.916 1.00 49.30 95 LYS A CA 1
ATOM 778 C C . LYS A 1 98 ? 15.693 -17.507 21.856 1.00 46.84 95 LYS A C 1
ATOM 779 O O . LYS A 1 98 ? 15.692 -16.652 20.977 1.00 43.99 95 LYS A O 1
ATOM 785 N N . ASP A 1 99 ? 14.740 -17.584 22.780 1.00 40.25 96 ASP A N 1
ATOM 786 C CA . ASP A 1 99 ? 13.684 -16.566 22.844 1.00 37.88 96 ASP A CA 1
ATOM 787 C C . ASP A 1 99 ? 14.318 -15.168 22.980 1.00 39.11 96 ASP A C 1
ATOM 788 O O . ASP A 1 99 ? 13.931 -14.215 22.300 1.00 40.47 96 ASP A O 1
ATOM 793 N N . ILE A 1 100 ? 15.295 -15.054 23.869 1.00 37.18 97 ILE A N 1
ATOM 794 C CA . ILE A 1 100 ? 15.825 -13.744 24.237 1.00 43.47 97 ILE A CA 1
ATOM 795 C C . ILE A 1 100 ? 16.887 -13.240 23.266 1.00 36.73 97 ILE A C 1
ATOM 796 O O . ILE A 1 100 ? 16.964 -12.031 22.966 1.00 34.59 97 ILE A O 1
ATOM 801 N N . TYR A 1 101 ? 17.703 -14.172 22.785 1.00 36.83 98 TYR A N 1
ATOM 802 C CA . TYR A 1 101 ? 18.766 -13.882 21.831 1.00 36.24 98 TYR A CA 1
ATOM 803 C C . TYR A 1 101 ? 18.577 -14.739 20.598 1.00 37.70 98 TYR A C 1
ATOM 804 O O . TYR A 1 101 ? 19.294 -15.711 20.407 1.00 37.95 98 TYR A O 1
ATOM 813 N N . PRO A 1 102 ? 17.603 -14.378 19.753 1.00 37.94 99 PRO A N 1
ATOM 814 C CA . PRO A 1 102 ? 17.304 -15.153 18.548 1.00 45.76 99 PRO A CA 1
ATOM 815 C C . PRO A 1 102 ? 18.530 -15.374 17.660 1.00 44.29 99 PRO A C 1
ATOM 816 O O . PRO A 1 102 ? 18.653 -16.441 17.065 1.00 37.16 99 PRO A O 1
ATOM 820 N N . ASP A 1 103 ? 19.426 -14.384 17.582 1.00 39.91 100 ASP A N 1
ATOM 821 C CA . ASP A 1 103 ? 20.560 -14.425 16.656 1.00 41.18 100 ASP A CA 1
ATOM 822 C C . ASP A 1 103 ? 21.881 -14.370 17.424 1.00 45.84 100 ASP A C 1
ATOM 823 O O . ASP A 1 103 ? 22.938 -14.086 16.857 1.00 40.77 100 ASP A O 1
ATOM 828 N N . GLY A 1 104 ? 21.808 -14.652 18.719 1.00 44.69 101 GLY A N 1
ATOM 829 C CA . GLY A 1 104 ? 22.962 -14.548 19.591 1.00 43.97 101 GLY A CA 1
ATOM 830 C C . GLY A 1 104 ? 23.102 -13.153 20.167 1.00 40.56 101 GLY A C 1
ATOM 831 O O . GLY A 1 104 ? 22.211 -12.317 20.028 1.00 36.09 101 GLY A O 1
ATOM 832 N N . ASN A 1 105 ? 24.244 -12.891 20.790 1.00 41.57 102 ASN A N 1
ATOM 833 C CA . ASN A 1 105 ? 24.482 -11.613 21.446 1.00 42.22 102 ASN A CA 1
ATOM 834 C C . ASN A 1 105 ? 25.173 -10.637 20.508 1.00 40.96 102 ASN A C 1
ATOM 835 O O . ASN A 1 105 ? 26.349 -10.353 20.668 1.00 37.50 102 ASN A O 1
ATOM 840 N N . LEU A 1 106 ? 24.421 -10.107 19.548 1.00 34.97 103 LEU A N 1
ATOM 841 C CA . LEU A 1 106 ? 24.996 -9.344 18.441 1.00 39.97 103 LEU A CA 1
ATOM 842 C C . LEU A 1 106 ? 24.982 -7.838 18.710 1.00 44.26 103 LEU A C 1
ATOM 843 O O . LEU A 1 106 ? 25.894 -7.134 18.298 1.00 39.79 103 LEU A O 1
ATOM 848 N N . LEU A 1 107 ? 23.940 -7.358 19.389 1.00 39.82 104 LEU A N 1
ATOM 849 C CA . LEU A 1 107 ? 23.824 -5.933 19.762 1.00 42.22 104 LEU A CA 1
ATOM 850 C C . LEU A 1 107 ? 23.767 -5.801 21.278 1.00 38.76 104 LEU A C 1
ATOM 851 O O . LEU A 1 107 ? 22.882 -6.375 21.928 1.00 39.33 104 LEU A O 1
ATOM 856 N N . ARG A 1 108 ? 24.702 -5.049 21.841 1.00 31.67 105 ARG A N 1
ATOM 857 C CA . ARG A 1 108 ? 24.863 -5.021 23.281 1.00 32.85 105 ARG A CA 1
ATOM 858 C C . ARG A 1 108 ? 24.831 -3.601 23.785 1.00 35.79 105 ARG A C 1
ATOM 859 O O . ARG A 1 108 ? 25.325 -2.689 23.120 1.00 39.04 105 ARG A O 1
ATOM 867 N N . ILE A 1 109 ? 24.270 -3.427 24.972 1.00 31.21 106 ILE A N 1
ATOM 868 C CA . ILE A 1 109 ? 24.366 -2.162 25.676 1.00 35.39 106 ILE A CA 1
ATOM 869 C C . ILE A 1 109 ? 25.710 -2.128 26.383 1.00 41.26 106 ILE A C 1
ATOM 870 O O . ILE A 1 109 ? 26.029 -3.036 27.155 1.00 36.34 106 ILE A O 1
ATOM 875 N N . GLU A 1 110 ? 26.487 -1.086 26.109 1.00 35.28 107 GLU A N 1
ATOM 876 C CA . GLU A 1 110 ? 27.837 -0.938 26.650 1.00 37.08 107 GLU A CA 1
ATOM 877 C C . GLU A 1 110 ? 27.839 0.278 27.557 1.00 42.89 107 GLU A C 1
ATOM 878 O O . GLU A 1 110 ? 27.544 1.383 27.104 1.00 38.62 107 GLU A O 1
ATOM 884 N N . PRO A 1 111 ? 28.168 0.096 28.844 1.00 37.95 108 PRO A N 1
ATOM 885 C CA . PRO A 1 111 ? 28.144 1.254 29.714 1.00 30.93 108 PRO A CA 1
ATOM 886 C C . PRO A 1 111 ? 29.499 1.982 29.708 1.00 41.26 108 PRO A C 1
ATOM 887 O O . PRO A 1 111 ? 30.541 1.402 29.993 1.00 52.15 108 PRO A O 1
ATOM 891 N N . LYS A 1 112 ? 29.486 3.259 29.375 1.00 32.12 109 LYS A N 1
ATOM 892 C CA . LYS A 1 112 ? 30.724 4.055 29.462 1.00 39.64 109 LYS A CA 1
ATOM 893 C C . LYS A 1 112 ? 30.535 5.154 30.491 1.00 43.70 109 LYS A C 1
ATOM 894 O O . LYS A 1 112 ? 30.123 6.272 30.157 1.00 42.72 109 LYS A O 1
ATOM 900 N N . LEU A 1 113 ? 30.767 4.802 31.752 1.00 39.31 110 LEU A N 1
ATOM 901 C CA . LEU A 1 113 ? 30.658 5.749 32.852 1.00 44.18 110 LEU A CA 1
ATOM 902 C C . LEU A 1 113 ? 31.293 5.206 34.121 1.00 45.25 110 LEU A C 1
ATOM 903 O O . LEU A 1 113 ? 31.525 4.009 34.247 1.00 40.20 110 LEU A O 1
ATOM 908 N N . GLU A 1 114 ? 31.556 6.100 35.068 1.00 47.75 111 GLU A N 1
ATOM 909 C CA . GLU A 1 114 ? 32.341 5.757 36.254 1.00 47.64 111 GLU A CA 1
ATOM 910 C C . GLU A 1 114 ? 31.781 4.619 37.101 1.00 38.41 111 GLU A C 1
ATOM 911 O O . GLU A 1 114 ? 32.486 3.654 37.429 1.00 45.42 111 GLU A O 1
ATOM 917 N N . ILE A 1 115 ? 30.513 4.730 37.450 1.00 37.10 112 ILE A N 1
ATOM 918 C CA . ILE A 1 115 ? 29.897 3.718 38.301 1.00 43.48 112 ILE A CA 1
ATOM 919 C C . ILE A 1 115 ? 30.042 2.310 37.723 1.00 40.36 112 ILE A C 1
ATOM 920 O O . ILE A 1 115 ? 29.998 1.332 38.451 1.00 45.14 112 ILE A O 1
ATOM 925 N N . ALA A 1 116 ? 30.227 2.204 36.416 1.00 38.15 113 ALA A N 1
ATOM 926 C CA . ALA A 1 116 ? 30.342 0.890 35.787 1.00 37.81 113 ALA A CA 1
ATOM 927 C C . ALA A 1 116 ? 31.765 0.369 35.799 1.00 35.87 113 ALA A C 1
ATOM 928 O O . ALA A 1 116 ? 31.994 -0.806 35.521 1.00 38.21 113 ALA A O 1
ATOM 930 N N . ASN A 1 117 ? 32.712 1.261 36.105 1.00 36.65 114 ASN A N 1
ATOM 931 C CA . ASN A 1 117 ? 34.132 0.973 35.997 1.00 32.29 114 ASN A CA 1
ATOM 932 C C . ASN A 1 117 ? 34.784 0.583 37.313 1.00 37.31 114 ASN A C 1
ATOM 933 O O . ASN A 1 117 ? 35.971 0.247 37.344 1.00 41.19 114 ASN A O 1
ATOM 938 N N . ILE A 1 118 ? 34.021 0.651 38.393 1.00 35.32 115 ILE A N 1
ATOM 939 C CA . ILE A 1 118 ? 34.545 0.343 39.723 1.00 36.39 115 ILE A CA 1
ATOM 940 C C . ILE A 1 118 ? 33.828 -0.845 40.349 1.00 38.02 115 ILE A C 1
ATOM 941 O O . ILE A 1 118 ? 32.825 -1.334 39.806 1.00 38.17 115 ILE A O 1
ATOM 946 N N . LEU A 1 119 ? 34.358 -1.307 41.487 1.00 36.61 116 LEU A N 1
ATOM 947 C CA . LEU A 1 119 ? 33.715 -2.343 42.275 1.00 34.59 116 LEU A CA 1
ATOM 948 C C . LEU A 1 119 ? 33.289 -3.506 41.395 1.00 31.83 116 LEU A C 1
ATOM 949 O O . LEU A 1 119 ? 34.118 -4.123 40.727 1.00 34.46 116 LEU A O 1
ATOM 954 N N . GLU A 1 120 ? 31.993 -3.801 41.373 1.00 28.91 117 GLU A N 1
ATOM 955 C CA . GLU A 1 120 ? 31.530 -4.960 40.630 1.00 34.72 117 GLU A CA 1
ATOM 956 C C . GLU A 1 120 ? 31.897 -4.901 39.121 1.00 43.23 117 GLU A C 1
ATOM 957 O O . GLU A 1 120 ? 32.304 -5.904 38.495 1.00 30.77 117 GLU A O 1
ATOM 963 N N . GLY A 1 121 ? 31.815 -3.714 38.540 1.00 41.96 118 GLY A N 1
ATOM 964 C CA . GLY A 1 121 ? 32.152 -3.562 37.134 1.00 44.94 118 GLY A CA 1
ATOM 965 C C . GLY A 1 121 ? 33.592 -3.936 36.805 1.00 45.58 118 GLY A C 1
ATOM 966 O O . GLY A 1 121 ? 33.889 -4.486 35.739 1.00 40.02 118 GLY A O 1
ATOM 967 N N . LYS A 1 122 ? 34.498 -3.641 37.725 1.00 40.21 119 LYS A N 1
ATOM 968 C CA . LYS A 1 122 ? 35.920 -3.894 37.498 1.00 44.85 119 LYS A CA 1
ATOM 969 C C . LYS A 1 122 ? 36.219 -5.356 37.810 1.00 40.74 119 LYS A C 1
ATOM 970 O O . LYS A 1 122 ? 37.004 -6.026 37.128 1.00 33.60 119 LYS A O 1
ATOM 976 N N . SER A 1 123 ? 35.565 -5.824 38.866 1.00 43.52 120 SER A N 1
ATOM 977 C CA . SER A 1 123 ? 35.680 -7.184 39.360 1.00 45.56 120 SER A CA 1
ATOM 978 C C . SER A 1 123 ? 35.067 -8.173 38.358 1.00 40.82 120 SER A C 1
ATOM 979 O O . SER A 1 123 ? 35.552 -9.295 38.204 1.00 40.02 120 SER A O 1
ATOM 982 N N . ARG A 1 124 ? 34.007 -7.763 37.671 1.00 32.57 121 ARG A N 1
ATOM 983 C CA . ARG A 1 124 ? 33.357 -8.656 36.701 1.00 37.04 121 ARG A CA 1
ATOM 984 C C . ARG A 1 124 ? 33.329 -8.047 35.295 1.00 46.06 121 ARG A C 1
ATOM 985 O O . ARG A 1 124 ? 32.317 -7.485 34.859 1.00 37.04 121 ARG A O 1
ATOM 993 N N . PRO A 1 125 ? 34.453 -8.140 34.585 1.00 45.19 122 PRO A N 1
ATOM 994 C CA . PRO A 1 125 ? 34.480 -7.484 33.291 1.00 45.72 122 PRO A CA 1
ATOM 995 C C . PRO A 1 125 ? 33.375 -8.027 32.387 1.00 46.16 122 PRO A C 1
ATOM 996 O O . PRO A 1 125 ? 33.235 -9.250 32.241 1.00 39.24 122 PRO A O 1
ATOM 1000 N N . GLY A 1 126 ? 32.584 -7.129 31.795 1.00 38.88 123 GLY A N 1
ATOM 1001 C CA . GLY A 1 126 ? 31.589 -7.537 30.813 1.00 38.68 123 GLY A CA 1
ATOM 1002 C C . GLY A 1 126 ? 30.280 -7.997 31.443 1.00 32.67 123 GLY A C 1
ATOM 1003 O O . GLY A 1 126 ? 29.285 -8.239 30.741 1.00 35.40 123 GLY A O 1
ATOM 1004 N N . HIS A 1 127 ? 30.256 -8.095 32.767 1.00 28.97 124 HIS A N 1
ATOM 1005 C CA . HIS A 1 127 ? 29.005 -8.416 33.468 1.00 31.92 124 HIS A CA 1
ATOM 1006 C C . HIS A 1 127 ? 27.913 -7.340 33.243 1.00 36.73 124 HIS A C 1
ATOM 1007 O O . HIS A 1 127 ? 26.775 -7.673 32.950 1.00 33.59 124 HIS A O 1
ATOM 1014 N N . PHE A 1 128 ? 28.262 -6.061 33.381 1.00 25.80 125 PHE A N 1
ATOM 1015 C CA . PHE A 1 128 ? 27.240 -4.998 33.362 1.00 32.07 125 PHE A CA 1
ATOM 1016 C C . PHE A 1 128 ? 26.656 -4.834 31.964 1.00 34.27 125 PHE A C 1
ATOM 1017 O O . PHE A 1 128 ? 25.480 -4.466 31.807 1.00 39.08 125 PHE A O 1
ATOM 1025 N N . SER A 1 129 ? 27.471 -5.122 30.946 1.00 33.69 126 SER A N 1
ATOM 1026 C CA . SER A 1 129 ? 26.996 -5.065 29.568 1.00 29.10 126 SER A CA 1
ATOM 1027 C C . SER A 1 129 ? 25.932 -6.148 29.369 1.00 32.50 126 SER A C 1
ATOM 1028 O O . SER A 1 129 ? 24.869 -5.886 28.815 1.00 31.08 126 SER A O 1
ATOM 1031 N N . GLY A 1 130 ? 26.210 -7.359 29.846 1.00 29.91 127 GLY A N 1
ATOM 1032 C CA . GLY A 1 130 ? 25.249 -8.448 29.743 1.00 34.38 127 GLY A CA 1
ATOM 1033 C C . GLY A 1 130 ? 23.925 -8.162 30.430 1.00 31.82 127 GLY A C 1
ATOM 1034 O O . GLY A 1 130 ? 22.852 -8.445 29.883 1.00 32.90 127 GLY A O 1
ATOM 1043 N N . LEU A 1 132 ? 22.596 -5.157 31.483 1.00 24.13 129 LEU A N 1
ATOM 1044 C CA . LEU A 1 132 ? 21.868 -4.048 30.847 1.00 30.31 129 LEU A CA 1
ATOM 1045 C C . LEU A 1 132 ? 21.159 -4.449 29.543 1.00 34.65 129 LEU A C 1
ATOM 1046 O O . LEU A 1 132 ? 20.055 -3.986 29.265 1.00 33.60 129 LEU A O 1
ATOM 1051 N N . THR A 1 133 ? 21.799 -5.299 28.743 1.00 35.36 130 THR A N 1
ATOM 1052 C CA . THR A 1 133 ? 21.212 -5.756 27.486 1.00 38.40 130 THR A CA 1
ATOM 1053 C C . THR A 1 133 ? 19.961 -6.630 27.744 1.00 31.25 130 THR A C 1
ATOM 1054 O O . THR A 1 133 ? 18.892 -6.407 27.163 1.00 32.71 130 THR A O 1
ATOM 1058 N N . VAL A 1 134 ? 20.094 -7.600 28.636 1.00 29.50 131 VAL A N 1
ATOM 1059 C CA . VAL A 1 134 ? 18.959 -8.461 28.972 1.00 31.89 131 VAL A CA 1
ATOM 1060 C C . VAL A 1 134 ? 17.875 -7.667 29.707 1.00 30.09 131 VAL A C 1
ATOM 1061 O O . VAL A 1 134 ? 16.693 -7.886 29.481 1.00 32.23 131 VAL A O 1
ATOM 1065 N N . VAL A 1 135 ? 18.261 -6.720 30.559 1.00 26.39 132 VAL A N 1
ATOM 1066 C CA . VAL A 1 135 ? 17.248 -5.927 31.261 1.00 30.05 132 VAL A CA 1
ATOM 1067 C C . VAL A 1 135 ? 16.436 -5.065 30.268 1.00 31.73 132 VAL A C 1
ATOM 1068 O O . VAL A 1 135 ? 15.191 -5.033 30.296 1.00 31.04 132 VAL A O 1
ATOM 1072 N N . LEU A 1 136 ? 17.146 -4.417 29.351 1.00 32.87 133 LEU A N 1
ATOM 1073 C CA . LEU A 1 136 ? 16.482 -3.676 28.276 1.00 34.54 133 LEU A CA 1
ATOM 1074 C C . LEU A 1 136 ? 15.488 -4.569 27.515 1.00 37.45 133 LEU A C 1
ATOM 1075 O O . LEU A 1 136 ? 14.361 -4.166 27.258 1.00 30.07 133 LEU A O 1
ATOM 1080 N N . LYS A 1 137 ? 15.916 -5.769 27.143 1.00 30.22 134 LYS A N 1
ATOM 1081 C CA . LYS A 1 137 ? 15.029 -6.706 26.439 1.00 35.36 134 LYS A CA 1
ATOM 1082 C C . LYS A 1 137 ? 13.779 -7.074 27.260 1.00 34.19 134 LYS A C 1
ATOM 1083 O O . LYS A 1 137 ? 12.648 -7.055 26.760 1.00 31.50 134 LYS A O 1
ATOM 1089 N N . LEU A 1 138 ? 14.000 -7.394 28.535 1.00 31.34 135 LEU A N 1
ATOM 1090 C CA . LEU A 1 138 ? 12.938 -7.811 29.445 1.00 33.13 135 LEU A CA 1
ATOM 1091 C C . LEU A 1 138 ? 11.910 -6.702 29.656 1.00 34.89 135 LEU A C 1
ATOM 1092 O O . LEU A 1 138 ? 10.704 -6.943 29.820 1.00 32.21 135 LEU A O 1
ATOM 1097 N N . LEU A 1 139 ? 12.404 -5.480 29.668 1.00 28.68 136 LEU A N 1
ATOM 1098 C CA . LEU A 1 139 ? 11.555 -4.314 29.877 1.00 37.15 136 LEU A CA 1
ATOM 1099 C C . LEU A 1 139 ? 10.728 -4.041 28.626 1.00 33.50 136 LEU A C 1
ATOM 1100 O O . LEU A 1 139 ? 9.567 -3.579 28.705 1.00 34.70 136 LEU A O 1
ATOM 1105 N N . GLN A 1 140 ? 11.330 -4.339 27.475 1.00 29.94 137 GLN A N 1
ATOM 1106 C CA . GLN A 1 140 ? 10.704 -4.083 26.178 1.00 31.71 137 GLN A CA 1
ATOM 1107 C C . GLN A 1 140 ? 9.621 -5.131 25.963 1.00 36.90 137 GLN A C 1
ATOM 1108 O O . GLN A 1 140 ? 8.588 -4.876 25.359 1.00 35.68 137 GLN A O 1
ATOM 1114 N N . ILE A 1 141 ? 9.857 -6.311 26.511 1.00 36.84 138 ILE A N 1
ATOM 1115 C CA . ILE A 1 141 ? 8.901 -7.400 26.423 1.00 40.26 138 ILE A CA 1
ATOM 1116 C C . ILE A 1 141 ? 7.759 -7.167 27.413 1.00 38.55 138 ILE A C 1
ATOM 1117 O O . ILE A 1 141 ? 6.604 -7.248 27.042 1.00 38.96 138 ILE A O 1
ATOM 1122 N N . THR A 1 142 ? 8.078 -6.856 28.670 1.00 31.04 139 THR A N 1
ATOM 1123 C CA . THR A 1 142 ? 7.059 -6.854 29.717 1.00 29.06 139 THR A CA 1
ATOM 1124 C C . THR A 1 142 ? 6.293 -5.526 29.832 1.00 34.00 139 THR A C 1
ATOM 1125 O O . THR A 1 142 ? 5.162 -5.510 30.291 1.00 39.10 139 THR A O 1
ATOM 1129 N N . LYS A 1 143 ? 6.939 -4.433 29.443 1.00 32.32 140 LYS A N 1
ATOM 1130 C CA . LYS A 1 143 ? 6.346 -3.089 29.490 1.00 34.57 140 LYS A CA 1
ATOM 1131 C C . LYS A 1 143 ? 5.549 -2.877 30.767 1.00 35.56 140 LYS A C 1
ATOM 1132 O O . LYS A 1 143 ? 4.341 -2.658 30.727 1.00 39.83 140 LYS A O 1
ATOM 1138 N N . PRO A 1 144 ? 6.229 -2.966 31.915 1.00 38.46 141 PRO A N 1
ATOM 1139 C CA . PRO A 1 144 ? 5.549 -2.835 33.194 1.00 37.73 141 PRO A CA 1
ATOM 1140 C C . PRO A 1 144 ? 5.428 -1.378 33.595 1.00 38.51 141 PRO A C 1
ATOM 1141 O O . PRO A 1 144 ? 6.141 -0.520 33.070 1.00 36.86 141 PRO A O 1
ATOM 1145 N N . ASN A 1 145 ? 4.543 -1.122 34.551 1.00 43.24 142 ASN A N 1
ATOM 1146 C CA . ASN A 1 145 ? 4.424 0.181 35.181 1.00 44.39 142 ASN A CA 1
ATOM 1147 C C . ASN A 1 145 ? 5.472 0.358 36.272 1.00 47.42 142 ASN A C 1
ATOM 1148 O O . ASN A 1 145 ? 6.020 1.464 36.450 1.00 41.00 142 ASN A O 1
ATOM 1153 N N . ASN A 1 146 ? 5.736 -0.735 37.001 1.00 33.67 143 ASN A N 1
ATOM 1154 C CA . ASN A 1 146 ? 6.643 -0.714 38.145 1.00 35.35 143 ASN A CA 1
ATOM 1155 C C . ASN A 1 146 ? 7.681 -1.829 38.130 1.00 39.28 143 ASN A C 1
ATOM 1156 O O . ASN A 1 146 ? 7.351 -3.002 37.946 1.00 35.71 143 ASN A O 1
ATOM 1161 N N . LEU A 1 147 ? 8.935 -1.447 38.347 1.00 31.40 144 LEU A N 1
ATOM 1162 C CA . LEU A 1 147 ? 10.045 -2.404 38.374 1.00 32.56 144 LEU A CA 1
ATOM 1163 C C . LEU A 1 147 ? 10.624 -2.488 39.788 1.00 38.06 144 LEU A C 1
ATOM 1164 O O . LEU A 1 147 ? 10.957 -1.468 40.373 1.00 35.46 144 LEU A O 1
ATOM 1169 N N . TYR A 1 148 ? 10.774 -3.705 40.309 1.00 32.71 145 TYR A N 1
ATOM 1170 C CA . TYR A 1 148 ? 11.266 -3.915 41.685 1.00 30.26 145 TYR A CA 1
ATOM 1171 C C . TYR A 1 148 ? 12.673 -4.523 41.671 1.00 32.63 145 TYR A C 1
ATOM 1172 O O . TYR A 1 148 ? 12.902 -5.556 41.038 1.00 30.27 145 TYR A O 1
ATOM 1181 N N . LEU A 1 149 ? 13.604 -3.832 42.341 1.00 31.11 146 LEU A N 1
ATOM 1182 C CA . LEU A 1 149 ? 15.016 -4.184 42.365 1.00 32.98 146 LEU A CA 1
ATOM 1183 C C . LEU A 1 149 ? 15.513 -4.172 43.808 1.00 37.71 146 LEU A C 1
ATOM 1184 O O . LEU A 1 149 ? 15.045 -3.368 44.623 1.00 32.91 146 LEU A O 1
ATOM 1189 N N . GLY A 1 150 ? 16.466 -5.054 44.122 1.00 27.51 147 GLY A N 1
ATOM 1190 C CA . GLY A 1 150 ? 17.040 -5.101 45.451 1.00 20.52 147 GLY A CA 1
ATOM 1191 C C . GLY A 1 150 ? 18.223 -4.135 45.574 1.00 31.87 147 GLY A C 1
ATOM 1192 O O . GLY A 1 150 ? 19.063 -4.014 44.676 1.00 29.15 147 GLY A O 1
ATOM 1193 N N . GLU A 1 151 ? 18.281 -3.432 46.696 1.00 38.17 148 GLU A N 1
ATOM 1194 C CA . GLU A 1 151 ? 19.400 -2.544 46.995 1.00 41.72 148 GLU A CA 1
ATOM 1195 C C . GLU A 1 151 ? 20.761 -3.276 47.039 1.00 38.01 148 GLU A C 1
ATOM 1196 O O . GLU A 1 151 ? 21.830 -2.680 46.807 1.00 35.61 148 GLU A O 1
ATOM 1202 N N . LYS A 1 152 ? 20.731 -4.567 47.333 1.00 35.38 149 LYS A N 1
ATOM 1203 C CA . LYS A 1 152 ? 21.981 -5.323 47.452 1.00 35.93 149 LYS A CA 1
ATOM 1204 C C . LYS A 1 152 ? 22.866 -5.198 46.218 1.00 37.57 149 LYS A C 1
ATOM 1205 O O . LYS A 1 152 ? 24.091 -5.159 46.321 1.00 34.83 149 LYS A O 1
ATOM 1211 N N . ASP A 1 153 ? 22.241 -5.190 45.044 1.00 36.05 150 ASP A N 1
ATOM 1212 C CA . ASP A 1 153 ? 22.974 -5.009 43.805 1.00 35.59 150 ASP A CA 1
ATOM 1213 C C . ASP A 1 153 ? 22.922 -3.518 43.456 1.00 32.53 150 ASP A C 1
ATOM 1214 O O . ASP A 1 153 ? 22.189 -3.070 42.554 1.00 25.15 150 ASP A O 1
ATOM 1219 N N . TYR A 1 154 ? 23.688 -2.748 44.222 1.00 32.39 151 TYR A N 1
ATOM 1220 C CA . TYR A 1 154 ? 23.585 -1.281 44.204 1.00 41.73 151 TYR A CA 1
ATOM 1221 C C . TYR A 1 154 ? 23.907 -0.633 42.861 1.00 37.38 151 TYR A C 1
ATOM 1222 O O . TYR A 1 154 ? 23.193 0.285 42.381 1.00 29.69 151 TYR A O 1
ATOM 1231 N N . GLN A 1 155 ? 25.018 -1.065 42.282 1.00 31.13 152 GLN A N 1
ATOM 1232 C CA . GLN A 1 155 ? 25.438 -0.526 40.985 1.00 35.69 152 GLN A CA 1
ATOM 1233 C C . GLN A 1 155 ? 24.427 -0.890 39.884 1.00 34.36 152 GLN A C 1
ATOM 1234 O O . GLN A 1 155 ? 24.064 -0.056 39.040 1.00 32.05 152 GLN A O 1
ATOM 1240 N N . GLN A 1 156 ? 23.973 -2.141 39.922 1.00 30.64 153 GLN A N 1
ATOM 1241 C CA . GLN A 1 156 ? 22.870 -2.603 39.076 1.00 25.46 153 GLN A CA 1
ATOM 1242 C C . GLN A 1 156 ? 21.676 -1.632 39.124 1.00 32.15 153 GLN A C 1
ATOM 1243 O O . GLN A 1 156 ? 21.145 -1.244 38.084 1.00 33.17 153 GLN A O 1
ATOM 1249 N N . VAL A 1 157 ? 21.227 -1.269 40.327 1.00 34.82 154 VAL A N 1
ATOM 1250 C CA . VAL A 1 157 ? 20.110 -0.319 40.445 1.00 28.00 154 VAL A CA 1
ATOM 1251 C C . VAL A 1 157 ? 20.391 1.000 39.715 1.00 28.16 154 VAL A C 1
ATOM 1252 O O . VAL A 1 157 ? 19.570 1.456 38.904 1.00 36.14 154 VAL A O 1
ATOM 1264 N N . LEU A 1 159 ? 22.596 1.712 37.415 1.00 30.04 156 LEU A N 1
ATOM 1265 C CA . LEU A 1 159 ? 22.703 1.474 35.992 1.00 31.38 156 LEU A CA 1
ATOM 1266 C C . LEU A 1 159 ? 21.322 1.283 35.353 1.00 29.84 156 LEU A C 1
ATOM 1267 O O . LEU A 1 159 ? 21.054 1.790 34.260 1.00 29.11 156 LEU A O 1
ATOM 1272 N N . ILE A 1 160 ? 20.429 0.569 36.034 1.00 25.67 157 ILE A N 1
ATOM 1273 C CA . ILE A 1 160 ? 19.120 0.359 35.441 1.00 31.00 157 ILE A CA 1
ATOM 1274 C C . ILE A 1 160 ? 18.324 1.685 35.431 1.00 39.28 157 ILE A C 1
ATOM 1275 O O . ILE A 1 160 ? 17.530 1.933 34.524 1.00 36.63 157 ILE A O 1
ATOM 1280 N N . LYS A 1 161 ? 18.561 2.548 36.416 1.00 30.08 158 LYS A N 1
ATOM 1281 C CA . LYS A 1 161 ? 17.854 3.840 36.445 1.00 34.70 158 LYS A CA 1
ATOM 1282 C C . LYS A 1 161 ? 18.342 4.661 35.265 1.00 34.22 158 LYS A C 1
ATOM 1283 O O . LYS A 1 161 ? 17.561 5.370 34.625 1.00 36.36 158 LYS A O 1
ATOM 1289 N N . GLN A 1 162 ? 19.632 4.535 34.945 1.00 34.92 159 GLN A N 1
ATOM 1290 C CA . GLN A 1 162 ? 20.189 5.297 33.821 1.00 29.65 159 GLN A CA 1
ATOM 1291 C C . GLN A 1 162 ? 19.641 4.743 32.489 1.00 28.74 159 GLN A C 1
ATOM 1292 O O . GLN A 1 162 ? 19.263 5.504 31.603 1.00 34.80 159 GLN A O 1
ATOM 1298 N N . LEU A 1 163 ? 19.574 3.420 32.389 1.00 37.53 160 LEU A N 1
ATOM 1299 C CA . LEU A 1 163 ? 18.972 2.736 31.235 1.00 32.91 160 LEU A CA 1
ATOM 1300 C C . LEU A 1 163 ? 17.535 3.175 30.951 1.00 29.95 160 LEU A C 1
ATOM 1301 O O . LEU A 1 163 ? 17.151 3.394 29.806 1.00 32.11 160 LEU A O 1
ATOM 1306 N N . VAL A 1 164 ? 16.731 3.261 31.999 1.00 29.50 161 VAL A N 1
ATOM 1307 C CA . VAL A 1 164 ? 15.304 3.589 31.875 1.00 32.47 161 VAL A CA 1
ATOM 1308 C C . VAL A 1 164 ? 15.139 5.042 31.410 1.00 31.49 161 VAL A C 1
ATOM 1309 O O . VAL A 1 164 ? 14.276 5.359 30.579 1.00 37.35 161 VAL A O 1
ATOM 1313 N N . LYS A 1 165 ? 16.030 5.896 31.899 1.00 35.45 162 LYS A N 1
ATOM 1314 C CA . LYS A 1 165 ? 16.082 7.303 31.537 1.00 38.04 162 LYS A CA 1
ATOM 1315 C C . LYS A 1 165 ? 16.527 7.513 30.082 1.00 39.48 162 LYS A C 1
ATOM 1316 O O . LYS A 1 165 ? 15.920 8.277 29.316 1.00 34.07 162 LYS A O 1
ATOM 1322 N N . ASP A 1 166 ? 17.598 6.827 29.709 1.00 32.73 163 ASP A N 1
ATOM 1323 C CA . ASP A 1 166 ? 18.251 7.027 28.414 1.00 31.29 163 ASP A CA 1
ATOM 1324 C C . ASP A 1 166 ? 17.439 6.472 27.271 1.00 32.29 163 ASP A C 1
ATOM 1325 O O . ASP A 1 166 ? 17.471 6.997 26.161 1.00 34.82 163 ASP A O 1
ATOM 1330 N N . PHE A 1 167 ? 16.689 5.411 27.536 1.00 28.08 164 PHE A N 1
ATOM 1331 C CA . PHE A 1 167 ? 15.906 4.818 26.463 1.00 33.77 164 PHE A CA 1
ATOM 1332 C C . PHE A 1 167 ? 14.421 4.976 26.675 1.00 36.14 164 PHE A C 1
ATOM 1333 O O . PHE A 1 167 ? 13.615 4.163 26.209 1.00 35.96 164 PHE A O 1
ATOM 1341 N N . PHE A 1 168 ? 14.080 6.029 27.409 1.00 39.20 165 PHE A N 1
ATOM 1342 C CA . PHE A 1 168 ? 12.715 6.522 27.505 1.00 34.57 165 PHE A CA 1
ATOM 1343 C C . PHE A 1 168 ? 11.695 5.450 27.797 1.00 40.42 165 PHE A C 1
ATOM 1344 O O . PHE A 1 168 ? 10.659 5.353 27.142 1.00 44.70 165 PHE A O 1
ATOM 1352 N N . ILE A 1 169 ? 12.005 4.640 28.800 1.00 39.31 166 ILE A N 1
ATOM 1353 C CA . ILE A 1 169 ? 11.111 3.589 29.252 1.00 36.25 166 ILE A CA 1
ATOM 1354 C C . ILE A 1 169 ? 10.239 4.143 30.380 1.00 40.52 166 ILE A C 1
ATOM 1355 O O . ILE A 1 169 ? 10.746 4.576 31.412 1.00 37.11 166 ILE A O 1
ATOM 1360 N N . ASN A 1 170 ? 8.927 4.140 30.191 1.00 36.24 167 ASN A N 1
ATOM 1361 C CA . ASN A 1 170 ? 8.038 4.733 31.196 1.00 39.83 167 ASN A CA 1
ATOM 1362 C C . ASN A 1 170 ? 7.672 3.720 32.273 1.00 42.09 167 ASN A C 1
ATOM 1363 O O . ASN A 1 170 ? 6.590 3.135 32.275 1.00 45.68 167 ASN A O 1
ATOM 1368 N N . THR A 1 171 ? 8.625 3.494 33.164 1.00 44.84 168 THR A N 1
ATOM 1369 C CA . THR A 1 171 ? 8.519 2.503 34.210 1.00 43.89 168 THR A CA 1
ATOM 1370 C C . THR A 1 171 ? 9.106 3.135 35.467 1.00 44.43 168 THR A C 1
ATOM 1371 O O . THR A 1 171 ? 10.164 3.751 35.414 1.00 43.61 168 THR A O 1
ATOM 1375 N N . LYS A 1 172 ? 8.407 3.015 36.587 1.00 36.98 169 LYS A N 1
ATOM 1376 C CA . LYS A 1 172 ? 8.950 3.500 37.840 1.00 31.06 169 LYS A CA 1
ATOM 1377 C C . LYS A 1 172 ? 9.843 2.408 38.432 1.00 36.69 169 LYS A C 1
ATOM 1378 O O . LYS A 1 172 ? 9.561 1.215 38.285 1.00 39.15 169 LYS A O 1
ATOM 1384 N N . ILE A 1 173 ? 10.932 2.814 39.072 1.00 35.15 170 ILE A N 1
ATOM 1385 C CA . ILE A 1 173 ? 11.815 1.853 39.745 1.00 40.03 170 ILE A CA 1
ATOM 1386 C C . ILE A 1 173 ? 11.683 1.946 41.263 1.00 42.37 170 ILE A C 1
ATOM 1387 O O . ILE A 1 173 ? 11.881 3.008 41.842 1.00 40.98 170 ILE A O 1
ATOM 1392 N N . ILE A 1 174 ? 11.340 0.818 41.883 1.00 41.25 171 ILE A N 1
ATOM 1393 C CA . ILE A 1 174 ? 11.202 0.698 43.329 1.00 29.61 171 ILE A CA 1
ATOM 1394 C C . ILE A 1 174 ? 12.385 -0.122 43.894 1.00 37.78 171 ILE A C 1
ATOM 1395 O O . ILE A 1 174 ? 12.526 -1.300 43.582 1.00 32.82 171 ILE A O 1
ATOM 1400 N N . VAL A 1 175 ? 13.240 0.513 44.697 1.00 35.73 172 VAL A N 1
ATOM 1401 C CA . VAL A 1 175 ? 14.374 -0.178 45.328 1.00 42.32 172 VAL A CA 1
ATOM 1402 C C . VAL A 1 175 ? 13.979 -0.737 46.696 1.00 38.62 172 VAL A C 1
ATOM 1403 O O . VAL A 1 175 ? 13.344 -0.043 47.490 1.00 36.99 172 VAL A O 1
ATOM 1407 N N . CYS A 1 176 ? 14.379 -1.974 46.976 1.00 33.22 173 CYS A N 1
ATOM 1408 C CA . CYS A 1 176 ? 13.915 -2.691 48.156 1.00 40.87 173 CYS A CA 1
ATOM 1409 C C . CYS A 1 176 ? 15.077 -3.135 49.045 1.00 39.16 173 CYS A C 1
ATOM 1410 O O . CYS A 1 176 ? 16.119 -3.509 48.531 1.00 36.26 173 CYS A O 1
ATOM 1413 N N . PRO A 1 177 ? 14.870 -3.136 50.376 1.00 37.97 174 PRO A N 1
ATOM 1414 C CA . PRO A 1 177 ? 15.916 -3.365 51.371 1.00 35.20 174 PRO A CA 1
ATOM 1415 C C . PRO A 1 177 ? 16.456 -4.770 51.258 1.00 31.44 174 PRO A C 1
ATOM 1416 O O . PRO A 1 177 ? 15.719 -5.709 50.952 1.00 33.77 174 PRO A O 1
ATOM 1420 N N . THR A 1 178 ? 17.736 -4.916 51.532 1.00 28.31 175 THR A N 1
ATOM 1421 C CA . THR A 1 178 ? 18.410 -6.215 51.464 1.00 33.48 175 THR A CA 1
ATOM 1422 C C . THR A 1 178 ? 17.955 -7.134 52.613 1.00 36.86 175 THR A C 1
ATOM 1423 O O . THR A 1 178 ? 18.060 -6.784 53.798 1.00 35.94 175 THR A O 1
ATOM 1427 N N . GLN A 1 179 ? 17.413 -8.291 52.256 1.00 31.11 176 GLN A N 1
ATOM 1428 C CA . GLN A 1 179 ? 17.010 -9.258 53.255 1.00 30.08 176 GLN A CA 1
ATOM 1429 C C . GLN A 1 179 ? 18.232 -10.052 53.707 1.00 32.09 176 GLN A C 1
ATOM 1430 O O . GLN A 1 179 ? 19.050 -10.456 52.879 1.00 31.45 176 GLN A O 1
ATOM 1436 N N . ARG A 1 180 ? 18.310 -10.308 55.018 1.00 30.97 177 ARG A N 1
ATOM 1437 C CA . ARG A 1 180 ? 19.490 -10.902 55.635 1.00 35.27 177 ARG A CA 1
ATOM 1438 C C . ARG A 1 180 ? 19.165 -12.109 56.534 1.00 35.89 177 ARG A C 1
ATOM 1439 O O . ARG A 1 180 ? 18.068 -12.186 57.130 1.00 31.61 177 ARG A O 1
ATOM 1447 N N . GLN A 1 181 ? 20.119 -13.048 56.619 1.00 31.52 178 GLN A N 1
ATOM 1448 C CA . GLN A 1 181 ? 20.161 -14.054 57.692 1.00 31.09 178 GLN A CA 1
ATOM 1449 C C . GLN A 1 181 ? 20.363 -13.415 59.068 1.00 34.89 178 GLN A C 1
ATOM 1450 O O . GLN A 1 181 ? 20.876 -12.298 59.175 1.00 32.98 178 GLN A O 1
ATOM 1456 N N . PRO A 1 182 ? 20.036 -14.156 60.143 1.00 34.68 179 PRO A N 1
ATOM 1457 C CA . PRO A 1 182 ? 20.213 -13.553 61.457 1.00 38.11 179 PRO A CA 1
ATOM 1458 C C . PRO A 1 182 ? 21.625 -12.971 61.704 1.00 41.25 179 PRO A C 1
ATOM 1459 O O . PRO A 1 182 ? 21.762 -11.961 62.402 1.00 32.23 179 PRO A O 1
ATOM 1463 N N . SER A 1 183 ? 22.648 -13.588 61.109 1.00 38.82 180 SER A N 1
ATOM 1464 C CA . SER A 1 183 ? 24.032 -13.135 61.259 1.00 39.59 180 SER A CA 1
ATOM 1465 C C . SER A 1 183 ? 24.277 -11.804 60.558 1.00 36.57 180 SER A C 1
ATOM 1466 O O . SER A 1 183 ? 25.218 -11.097 60.885 1.00 38.54 180 SER A O 1
ATOM 1469 N N . GLY A 1 184 ? 23.426 -11.470 59.586 1.00 38.53 181 GLY A N 1
ATOM 1470 C CA . GLY A 1 184 ? 23.632 -10.300 58.747 1.00 35.59 181 GLY A CA 1
ATOM 1471 C C . GLY A 1 184 ? 23.950 -10.666 57.299 1.00 31.99 181 GLY A C 1
ATOM 1472 O O . GLY A 1 184 ? 23.779 -9.852 56.405 1.00 28.78 181 GLY A O 1
ATOM 1473 N N . LEU A 1 185 ? 24.429 -11.889 57.073 1.00 27.44 182 LEU A N 1
ATOM 1474 C CA . LEU A 1 185 ? 24.667 -12.394 55.721 1.00 27.48 182 LEU A CA 1
ATOM 1475 C C . LEU A 1 185 ? 23.454 -12.217 54.801 1.00 32.91 182 LEU A C 1
ATOM 1476 O O . LEU A 1 185 ? 22.382 -12.769 55.067 1.00 30.99 182 LEU A O 1
ATOM 1481 N N . PRO A 1 186 ? 23.629 -11.461 53.707 1.00 29.36 183 PRO A N 1
ATOM 1482 C CA . PRO A 1 186 ? 22.575 -11.254 52.725 1.00 34.67 183 PRO A CA 1
ATOM 1483 C C . PRO A 1 186 ? 22.080 -12.581 52.165 1.00 35.75 183 PRO A C 1
ATOM 1484 O O . PRO A 1 186 ? 22.871 -13.498 51.921 1.00 33.43 183 PRO A O 1
ATOM 1488 N N . LEU A 1 187 ? 20.778 -12.683 51.946 1.00 30.08 184 LEU A N 1
ATOM 1489 C CA . LEU A 1 187 ? 20.253 -13.810 51.175 1.00 28.33 184 LEU A CA 1
ATOM 1490 C C . LEU A 1 187 ? 20.689 -13.690 49.707 1.00 31.52 184 LEU A C 1
ATOM 1491 O O . LEU A 1 187 ? 20.672 -12.596 49.124 1.00 33.92 184 LEU A O 1
ATOM 1496 N N . SER A 1 188 ? 21.122 -14.809 49.124 1.00 30.16 185 SER A N 1
ATOM 1497 C CA . SER A 1 188 ? 21.578 -14.847 47.729 1.00 33.90 185 SER A CA 1
ATOM 1498 C C . SER A 1 188 ? 21.438 -16.268 47.172 1.00 31.41 185 SER A C 1
ATOM 1499 O O . SER A 1 188 ? 21.648 -17.231 47.908 1.00 31.46 185 SER A O 1
ATOM 1502 N N . SER A 1 189 ? 21.109 -16.397 45.886 1.00 32.56 186 SER A N 1
ATOM 1503 C CA . SER A 1 189 ? 20.927 -17.716 45.269 1.00 43.31 186 SER A CA 1
ATOM 1504 C C . SER A 1 189 ? 22.196 -18.565 45.329 1.00 41.25 186 SER A C 1
ATOM 1505 O O . SER A 1 189 ? 22.133 -19.767 45.576 1.00 36.28 186 SER A O 1
ATOM 1508 N N . ARG A 1 190 ? 23.346 -17.935 45.098 1.00 33.34 187 ARG A N 1
ATOM 1509 C CA . ARG A 1 190 ? 24.620 -18.645 45.143 1.00 37.52 187 ARG A CA 1
ATOM 1510 C C . ARG A 1 190 ? 24.905 -19.235 46.534 1.00 31.30 187 ARG A C 1
ATOM 1511 O O . ARG A 1 190 ? 25.717 -20.164 46.666 1.00 30.69 187 ARG A O 1
ATOM 1519 N N . ASN A 1 191 ? 24.238 -18.704 47.564 1.00 26.17 188 ASN A N 1
ATOM 1520 C CA . ASN A 1 191 ? 24.355 -19.259 48.912 1.00 35.20 188 ASN A CA 1
ATOM 1521 C C . ASN A 1 191 ? 24.017 -20.755 48.916 1.00 38.86 188 ASN A C 1
ATOM 1522 O O . ASN A 1 191 ? 24.469 -21.496 49.797 1.00 29.57 188 ASN A O 1
ATOM 1527 N N . LYS A 1 192 ? 23.176 -21.188 47.970 1.00 42.59 189 LYS A N 1
ATOM 1528 C CA . LYS A 1 192 ? 22.751 -22.595 47.949 1.00 46.42 189 LYS A CA 1
ATOM 1529 C C . LYS A 1 192 ? 23.930 -23.500 47.592 1.00 45.28 189 LYS A C 1
ATOM 1530 O O . LYS A 1 192 ? 23.869 -24.707 47.782 1.00 44.78 189 LYS A O 1
ATOM 1536 N N . ASN A 1 193 ? 25.000 -22.894 47.081 1.00 41.92 190 ASN A N 1
ATOM 1537 C CA . ASN A 1 193 ? 26.201 -23.631 46.711 1.00 42.93 190 ASN A CA 1
ATOM 1538 C C . ASN A 1 193 ? 27.194 -23.736 47.861 1.00 43.04 190 ASN A C 1
ATOM 1539 O O . ASN A 1 193 ? 28.202 -24.431 47.753 1.00 40.06 190 ASN A O 1
ATOM 1544 N N . LEU A 1 194 ? 26.893 -23.062 48.970 1.00 38.18 191 LEU A N 1
ATOM 1545 C CA . LEU A 1 194 ? 27.759 -23.125 50.149 1.00 41.11 191 LEU A CA 1
ATOM 1546 C C . LEU A 1 194 ? 27.568 -24.417 50.928 1.00 52.81 191 LEU A C 1
ATOM 1547 O O . LEU A 1 194 ? 26.432 -24.817 51.219 1.00 46.62 191 LEU A O 1
ATOM 1552 N N . THR A 1 195 ? 28.676 -25.058 51.285 1.00 44.79 192 THR A N 1
ATOM 1553 C CA . THR A 1 195 ? 28.613 -26.210 52.165 1.00 49.51 192 THR A CA 1
ATOM 1554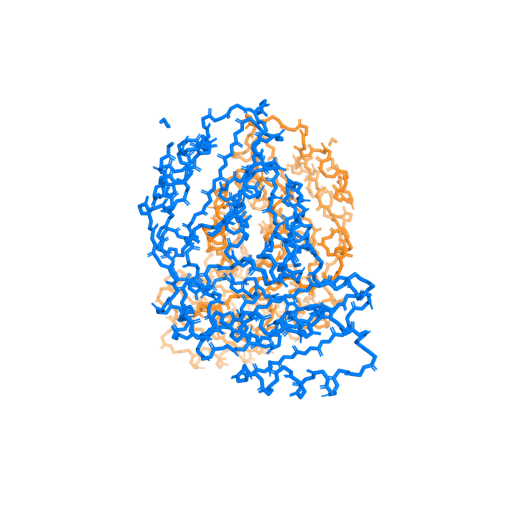 C C . THR A 1 195 ? 28.318 -25.736 53.584 1.00 47.65 192 THR A C 1
ATOM 1555 O O . THR A 1 195 ? 28.249 -24.534 53.851 1.00 44.36 192 THR A O 1
ATOM 1559 N N . SER A 1 196 ? 28.162 -26.695 54.491 1.00 49.48 193 SER A N 1
ATOM 1560 C CA . SER A 1 196 ? 27.922 -26.399 55.897 1.00 50.60 193 SER A CA 1
ATOM 1561 C C . SER A 1 196 ? 29.062 -25.600 56.535 1.00 45.04 193 SER A C 1
ATOM 1562 O O . SER A 1 196 ? 28.815 -24.646 57.285 1.00 44.74 193 SER A O 1
ATOM 1565 N N . THR A 1 197 ? 30.303 -25.990 56.256 1.00 46.11 194 THR A N 1
ATOM 1566 C CA . THR A 1 197 ? 31.448 -25.259 56.794 1.00 42.37 194 THR A CA 1
ATOM 1567 C C . THR A 1 197 ? 31.597 -23.883 56.136 1.00 38.70 194 THR A C 1
ATOM 1568 O O . THR A 1 197 ? 31.997 -22.934 56.799 1.00 39.12 194 THR A O 1
ATOM 1572 N N . ASP A 1 198 ? 31.265 -23.785 54.845 1.00 37.93 195 ASP A N 1
ATOM 1573 C CA . ASP A 1 198 ? 31.203 -22.496 54.146 1.00 38.07 195 ASP A CA 1
ATOM 1574 C C . ASP A 1 198 ? 30.226 -21.546 54.848 1.00 42.38 195 ASP A C 1
ATOM 1575 O O . ASP A 1 198 ? 30.515 -20.367 55.026 1.00 38.64 195 ASP A O 1
ATOM 1580 N N . ILE A 1 199 ? 29.051 -22.071 55.189 1.00 41.69 196 ILE A N 1
ATOM 1581 C CA . ILE A 1 199 ? 28.034 -21.318 55.914 1.00 37.76 196 ILE A CA 1
ATOM 1582 C C . ILE A 1 199 ? 28.599 -20.717 57.194 1.00 37.75 196 ILE A C 1
ATOM 1583 O O . ILE A 1 199 ? 28.247 -19.602 57.569 1.00 42.46 196 ILE A O 1
ATOM 1588 N N . GLU A 1 200 ? 29.468 -21.459 57.878 1.00 38.44 197 GLU A N 1
ATOM 1589 C CA . GLU A 1 200 ? 29.978 -21.001 59.166 1.00 39.86 197 GLU A CA 1
ATOM 1590 C C . GLU A 1 200 ? 31.057 -19.926 58.969 1.00 41.68 197 GLU A C 1
ATOM 1591 O O . GLU A 1 200 ? 31.206 -19.000 59.772 1.00 45.55 197 GLU A O 1
ATOM 1597 N N . ILE A 1 201 ? 31.805 -20.049 57.887 1.00 35.08 198 ILE A N 1
ATOM 1598 C CA . ILE A 1 201 ? 32.734 -18.996 57.510 1.00 35.89 198 ILE A CA 1
ATOM 1599 C C . ILE A 1 201 ? 31.939 -17.737 57.169 1.00 41.97 198 ILE A C 1
ATOM 1600 O O . ILE A 1 201 ? 32.266 -16.648 57.619 1.00 40.40 198 ILE A O 1
ATOM 1605 N N . ALA A 1 202 ? 30.889 -17.887 56.373 1.00 39.18 199 ALA A N 1
ATOM 1606 C CA . ALA A 1 202 ? 30.091 -16.730 56.002 1.00 35.14 199 ALA A CA 1
ATOM 1607 C C . ALA A 1 202 ? 29.603 -16.009 57.258 1.00 45.29 199 ALA A C 1
ATOM 1608 O O . ALA A 1 202 ? 29.724 -14.787 57.358 1.00 40.62 199 ALA A O 1
ATOM 1610 N N . ASN A 1 203 ? 29.073 -16.762 58.225 1.00 49.95 200 ASN A N 1
ATOM 1611 C CA . ASN A 1 203 ? 28.581 -16.167 59.481 1.00 44.70 200 ASN A CA 1
ATOM 1612 C C . ASN A 1 203 ? 29.677 -15.464 60.300 1.00 43.81 200 ASN A C 1
ATOM 1613 O O . ASN A 1 203 ? 29.445 -14.392 60.863 1.00 45.46 200 ASN A O 1
ATOM 1618 N N . LYS A 1 204 ? 30.862 -16.064 60.369 1.00 40.75 201 LYS A N 1
ATOM 1619 C CA . LYS A 1 204 ? 32.010 -15.422 61.003 1.00 44.17 201 LYS A CA 1
ATOM 1620 C C . LYS A 1 204 ? 32.377 -14.082 60.354 1.00 39.26 201 LYS A C 1
ATOM 1621 O O . LYS A 1 204 ? 32.706 -13.128 61.044 1.00 47.69 201 LYS A O 1
ATOM 1627 N N A ILE A 1 205 ? 32.352 -14.028 59.032 0.70 30.97 202 ILE A N 1
ATOM 1628 N N B ILE A 1 205 ? 32.319 -14.023 59.028 0.30 33.74 202 ILE A N 1
ATOM 1629 C CA A ILE A 1 205 ? 32.597 -12.778 58.331 0.70 36.28 202 ILE A CA 1
ATOM 1630 C CA B ILE A 1 205 ? 32.559 -12.775 58.312 0.30 36.98 202 ILE A CA 1
ATOM 1631 C C A ILE A 1 205 ? 31.636 -11.689 58.843 0.70 38.45 202 ILE A C 1
ATOM 1632 C C B ILE A 1 205 ? 31.632 -11.693 58.846 0.30 37.21 202 ILE A C 1
ATOM 1633 O O A ILE A 1 205 ? 32.048 -10.552 59.103 0.70 35.02 202 ILE A O 1
ATOM 1634 O O B ILE A 1 205 ? 32.058 -10.569 59.127 0.30 36.22 202 ILE A O 1
ATOM 1643 N N . TYR A 1 206 ? 30.355 -12.040 58.981 1.00 30.66 203 TYR A N 1
ATOM 1644 C CA . TYR A 1 206 ? 29.355 -11.060 59.382 1.00 37.76 203 TYR A CA 1
ATOM 1645 C C . TYR A 1 206 ? 29.356 -10.742 60.883 1.00 38.28 203 TYR A C 1
ATOM 1646 O O . TYR A 1 206 ? 28.848 -9.696 61.304 1.00 33.88 203 TYR A O 1
ATOM 1655 N N . GLU A 1 207 ? 29.963 -11.625 61.669 1.00 32.44 204 GLU A N 1
ATOM 1656 C CA . GLU A 1 207 ? 30.147 -11.373 63.083 1.00 40.65 204 GLU A CA 1
ATOM 1657 C C . GLU A 1 207 ? 31.230 -10.311 63.194 1.00 39.22 204 GLU A C 1
ATOM 1658 O O . GLU A 1 207 ? 31.181 -9.431 64.043 1.00 38.80 204 GLU A O 1
ATOM 1664 N N . ILE A 1 208 ? 32.196 -10.395 62.292 1.00 29.26 205 ILE A N 1
ATOM 1665 C CA . ILE A 1 208 ? 33.287 -9.423 62.215 1.00 34.58 205 ILE A CA 1
ATOM 1666 C C . ILE A 1 208 ? 32.785 -8.074 61.716 1.00 35.86 205 ILE A C 1
ATOM 1667 O O . ILE A 1 208 ? 33.092 -7.031 62.284 1.00 41.39 205 ILE A O 1
ATOM 1672 N N . LEU A 1 209 ? 32.016 -8.100 60.643 1.00 32.26 206 LEU A N 1
ATOM 1673 C CA . LEU A 1 209 ? 31.514 -6.865 60.067 1.00 35.24 206 LEU A CA 1
ATOM 1674 C C . LEU A 1 209 ? 30.674 -6.084 61.076 1.00 39.97 206 LEU A C 1
ATOM 1675 O O . LEU A 1 209 ? 30.814 -4.876 61.201 1.00 39.97 206 LEU A O 1
ATOM 1680 N N . ARG A 1 210 ? 29.812 -6.785 61.806 1.00 44.66 207 ARG A N 1
ATOM 1681 C CA . ARG A 1 210 ? 28.918 -6.141 62.779 1.00 48.27 207 ARG A CA 1
ATOM 1682 C C . ARG A 1 210 ? 29.631 -5.427 63.922 1.00 44.38 207 ARG A C 1
ATOM 1683 O O . ARG A 1 210 ? 29.105 -4.469 64.474 1.00 53.89 207 ARG A O 1
ATOM 1691 N N . GLN A 1 211 ? 30.815 -5.907 64.279 1.00 45.11 208 GLN A N 1
ATOM 1692 C CA . GLN A 1 211 ? 31.642 -5.265 65.295 1.00 49.09 208 GLN A CA 1
ATOM 1693 C C . GLN A 1 211 ? 32.600 -4.195 64.757 1.00 45.29 208 GLN A C 1
ATOM 1694 O O . GLN A 1 211 ? 33.377 -3.635 65.519 1.00 48.21 208 GLN A O 1
ATOM 1700 N N . ASP A 1 212 ? 32.582 -3.922 63.457 1.00 42.90 209 ASP A N 1
ATOM 1701 C CA . ASP A 1 212 ? 33.616 -3.059 62.883 1.00 44.04 209 ASP A CA 1
ATOM 1702 C C . ASP A 1 212 ? 33.152 -1.633 62.682 1.00 46.91 209 ASP A C 1
ATOM 1703 O O . ASP A 1 212 ? 31.964 -1.392 62.481 1.00 38.91 209 ASP A O 1
ATOM 1708 N N . ASP A 1 213 ? 34.098 -0.691 62.739 1.00 48.62 210 ASP A N 1
ATOM 1709 C CA . ASP A 1 213 ? 33.797 0.707 62.464 1.00 51.84 210 ASP A CA 1
ATOM 1710 C C . ASP A 1 213 ? 34.310 1.124 61.091 1.00 53.63 210 ASP A C 1
ATOM 1711 O O . ASP A 1 213 ? 34.021 2.226 60.621 1.00 53.91 210 ASP A O 1
ATOM 1716 N N . PHE A 1 214 ? 35.056 0.230 60.446 1.00 44.91 211 PHE A N 1
ATOM 1717 C CA . PHE A 1 214 ? 35.476 0.448 59.066 1.00 40.92 211 PHE A CA 1
ATOM 1718 C C . PHE A 1 214 ? 36.485 1.600 58.969 1.00 43.00 211 PHE A C 1
ATOM 1719 O O . PHE A 1 214 ? 36.675 2.182 57.910 1.00 39.24 211 PHE A O 1
ATOM 1727 N N . SER A 1 215 ? 37.122 1.931 60.081 1.00 39.20 212 SER A N 1
ATOM 1728 C CA . SER A 1 215 ? 38.111 3.012 60.055 1.00 47.14 212 SER A CA 1
ATOM 1729 C C . SER A 1 215 ? 39.420 2.517 59.449 1.00 49.83 212 SER A C 1
ATOM 1730 O O . SER A 1 215 ? 40.300 3.304 59.097 1.00 53.55 212 SER A O 1
ATOM 1733 N N . ASN A 1 216 ? 39.556 1.198 59.362 1.00 41.82 213 ASN A N 1
ATOM 1734 C CA . ASN A 1 216 ? 40.771 0.600 58.834 1.00 47.07 213 ASN A CA 1
ATOM 1735 C C . ASN A 1 216 ? 40.440 -0.646 58.011 1.00 43.82 213 ASN A C 1
ATOM 1736 O O . ASN A 1 216 ? 40.362 -1.752 58.547 1.00 41.55 213 ASN A O 1
ATOM 1741 N N . LEU A 1 217 ? 40.256 -0.457 56.706 1.00 40.08 214 LEU A N 1
ATOM 1742 C CA . LEU A 1 217 ? 39.854 -1.560 55.838 1.00 38.35 214 LEU A CA 1
ATOM 1743 C C . LEU A 1 217 ? 40.954 -2.605 55.663 1.00 43.84 214 LEU A C 1
ATOM 1744 O O . LEU A 1 217 ? 40.680 -3.771 55.414 1.00 42.97 214 LEU A O 1
ATOM 1749 N N . GLU A 1 218 ? 42.197 -2.184 55.842 1.00 45.56 215 GLU A N 1
ATOM 1750 C CA . GLU A 1 218 ? 43.339 -3.086 55.781 1.00 50.77 215 GLU A CA 1
ATOM 1751 C C . GLU A 1 218 ? 43.273 -4.177 56.846 1.00 42.06 215 GLU A C 1
ATOM 1752 O O . GLU A 1 218 ? 43.421 -5.363 56.556 1.00 43.87 215 GLU A O 1
ATOM 1758 N N . GLU A 1 219 ? 43.086 -3.775 58.094 1.00 37.11 216 GLU A N 1
ATOM 1759 C CA . GLU A 1 219 ? 42.982 -4.737 59.191 1.00 35.90 216 GLU A CA 1
ATOM 1760 C C . GLU A 1 219 ? 41.688 -5.545 59.058 1.00 40.26 216 GLU A C 1
ATOM 1761 O O . GLU A 1 219 ? 41.641 -6.715 59.434 1.00 40.77 216 GLU A O 1
ATOM 1767 N N A LEU A 1 220 ? 40.648 -4.908 58.528 0.09 37.77 217 LEU A N 1
ATOM 1768 N N B LEU A 1 220 ? 40.644 -4.918 58.506 0.91 34.20 217 LEU A N 1
ATOM 1769 C CA A LEU A 1 220 ? 39.363 -5.568 58.346 0.09 37.89 217 LEU A CA 1
ATOM 1770 C CA B LEU A 1 220 ? 39.359 -5.593 58.356 0.91 38.41 217 LEU A CA 1
ATOM 1771 C C A LEU A 1 220 ? 39.500 -6.661 57.294 0.09 38.64 217 LEU A C 1
ATOM 1772 C C B LEU A 1 220 ? 39.489 -6.670 57.282 0.91 38.28 217 LEU A C 1
ATOM 1773 O O A LEU A 1 220 ? 38.925 -7.741 57.423 0.09 38.69 217 LEU A O 1
ATOM 1774 O O B LEU A 1 220 ? 38.902 -7.743 57.386 0.91 38.35 217 LEU A O 1
ATOM 1783 N N . THR A 1 221 ? 40.268 -6.366 56.251 1.00 38.64 218 THR A N 1
ATOM 1784 C CA . THR A 1 221 ? 40.491 -7.306 55.169 1.00 39.34 218 THR A CA 1
ATOM 1785 C C . THR A 1 221 ? 41.217 -8.531 55.751 1.00 38.73 218 THR A C 1
ATOM 1786 O O . THR A 1 221 ? 40.847 -9.670 55.488 1.00 38.91 218 THR A O 1
ATOM 1790 N N . ASN A 1 222 ? 42.226 -8.283 56.571 1.00 36.29 219 ASN A N 1
ATOM 1791 C CA . ASN A 1 222 ? 42.975 -9.376 57.205 1.00 34.65 219 ASN A CA 1
ATOM 1792 C C . ASN A 1 222 ? 42.090 -10.249 58.083 1.00 40.92 219 ASN A C 1
ATOM 1793 O O . ASN A 1 222 ? 42.269 -11.456 58.128 1.00 40.67 219 ASN A O 1
ATOM 1798 N N . LYS A 1 223 ? 41.142 -9.639 58.792 1.00 39.90 220 LYS A N 1
ATOM 1799 C CA . LYS A 1 223 ? 40.250 -10.411 59.655 1.00 41.61 220 LYS A CA 1
ATOM 1800 C C . LYS A 1 223 ? 39.307 -11.282 58.843 1.00 40.80 220 LYS A C 1
ATOM 1801 O O . LYS A 1 223 ? 39.088 -12.441 59.178 1.00 39.41 220 LYS A O 1
ATOM 1807 N N . ILE A 1 224 ? 38.762 -10.717 57.773 1.00 39.55 221 ILE A N 1
ATOM 1808 C CA . ILE A 1 224 ? 37.908 -11.470 56.871 1.00 39.13 221 ILE A CA 1
ATOM 1809 C C . ILE A 1 224 ? 38.663 -12.618 56.175 1.00 36.19 221 ILE A C 1
ATOM 1810 O O . ILE A 1 224 ? 38.169 -13.740 56.106 1.00 37.93 221 ILE A O 1
ATOM 1815 N N . ASN A 1 225 ? 39.865 -12.344 55.692 1.00 32.40 222 ASN A N 1
ATOM 1816 C CA . ASN A 1 225 ? 40.677 -13.390 55.071 1.00 39.38 222 ASN A CA 1
ATOM 1817 C C . ASN A 1 225 ? 41.092 -14.477 56.061 1.00 39.65 222 ASN A C 1
ATOM 1818 O O . ASN A 1 225 ? 41.336 -15.614 55.677 1.00 46.62 222 ASN A O 1
ATOM 1823 N N . SER A 1 226 ? 41.144 -14.151 57.348 1.00 36.99 223 SER A N 1
ATOM 1824 C CA . SER A 1 226 ? 41.561 -15.150 58.313 1.00 43.44 223 SER A CA 1
ATOM 1825 C C . SER A 1 226 ? 40.445 -16.163 58.628 1.00 48.18 223 SER A C 1
ATOM 1826 O O . SER A 1 226 ? 40.686 -17.148 59.313 1.00 41.51 223 SER A O 1
ATOM 1829 N N . THR A 1 227 ? 39.237 -15.932 58.114 1.00 38.02 224 THR A N 1
ATOM 1830 C CA . THR A 1 227 ? 38.154 -16.885 58.321 1.00 40.65 224 THR A CA 1
ATOM 1831 C C . THR A 1 227 ? 38.253 -17.995 57.299 1.00 36.97 224 THR A C 1
ATOM 1832 O O . THR A 1 227 ? 37.568 -19.010 57.411 1.00 45.17 224 THR A O 1
ATOM 1836 N N . GLY A 1 228 ? 39.076 -17.784 56.274 1.00 36.26 225 GLY A N 1
ATOM 1837 C CA . GLY A 1 228 ? 39.158 -18.726 55.169 1.00 40.71 225 GLY A CA 1
ATOM 1838 C C . GLY A 1 228 ? 38.480 -18.249 53.908 1.00 40.57 225 GLY A C 1
ATOM 1839 O O . GLY A 1 228 ? 38.660 -18.828 52.840 1.00 41.06 225 GLY A O 1
ATOM 1840 N N . ALA A 1 229 ? 37.675 -17.196 54.031 1.00 36.10 226 ALA A N 1
ATOM 1841 C CA . ALA A 1 229 ? 37.140 -16.508 52.862 1.00 32.76 226 ALA A CA 1
ATOM 1842 C C . ALA A 1 229 ? 38.277 -15.756 52.138 1.00 41.84 226 ALA A C 1
ATOM 1843 O O . ALA A 1 229 ? 39.327 -15.517 52.731 1.00 38.87 226 ALA A O 1
ATOM 1845 N N . LYS A 1 230 ? 38.075 -15.398 50.869 1.00 36.74 227 LYS A N 1
ATOM 1846 C CA . LYS A 1 230 ? 39.026 -14.522 50.154 1.00 42.00 227 LYS A CA 1
ATOM 1847 C C . LYS A 1 230 ? 38.360 -13.248 49.688 1.00 36.47 227 LYS A C 1
ATOM 1848 O O . LYS A 1 230 ? 37.498 -13.248 48.806 1.00 31.22 227 LYS A O 1
ATOM 1854 N N . LEU A 1 231 ? 38.768 -12.156 50.305 1.00 34.75 228 LEU A N 1
ATOM 1855 C CA . LEU A 1 231 ? 38.173 -10.869 50.016 1.00 42.44 228 LEU A CA 1
ATOM 1856 C C . LEU A 1 231 ? 38.578 -10.433 48.591 1.00 40.25 228 LEU A C 1
ATOM 1857 O O . LEU A 1 231 ? 39.743 -10.487 48.225 1.00 45.41 228 LEU A O 1
ATOM 1862 N N . GLN A 1 232 ? 37.593 -10.066 47.777 1.00 39.27 229 GLN A N 1
ATOM 1863 C CA . GLN A 1 232 ? 37.837 -9.462 46.462 1.00 38.12 229 GLN A CA 1
ATOM 1864 C C . GLN A 1 232 ? 38.109 -7.966 46.585 1.00 38.63 229 GLN A C 1
ATOM 1865 O O . GLN A 1 232 ? 39.127 -7.449 46.094 1.00 38.05 229 GLN A O 1
ATOM 1871 N N . TYR A 1 233 ? 37.173 -7.258 47.208 1.00 35.92 230 TYR A N 1
ATOM 1872 C CA . TYR A 1 233 ? 37.371 -5.836 47.465 1.00 40.08 230 TYR A CA 1
ATOM 1873 C C . TYR A 1 233 ? 36.508 -5.412 48.629 1.00 36.62 230 TYR A C 1
ATOM 1874 O O . TYR A 1 233 ? 35.507 -6.059 48.961 1.00 29.54 230 TYR A O 1
ATOM 1883 N N . ILE A 1 234 ? 36.941 -4.354 49.292 1.00 32.21 231 ILE A N 1
ATOM 1884 C CA . ILE A 1 234 ? 36.094 -3.663 50.254 1.00 36.43 231 ILE A CA 1
ATOM 1885 C C . ILE A 1 234 ? 36.394 -2.177 50.110 1.00 43.70 231 ILE A C 1
ATOM 1886 O O . ILE A 1 234 ? 37.563 -1.765 50.057 1.00 38.08 231 ILE A O 1
ATOM 1891 N N . GLN A 1 235 ? 35.343 -1.377 50.000 1.00 34.73 232 GLN A N 1
ATOM 1892 C CA . GLN A 1 235 ? 35.520 0.045 49.750 1.00 39.85 232 GLN A CA 1
ATOM 1893 C C . GLN A 1 235 ? 34.394 0.869 50.340 1.00 43.29 232 GLN A C 1
ATOM 1894 O O . GLN A 1 235 ? 33.247 0.403 50.462 1.00 36.18 232 GLN A O 1
ATOM 1900 N N . LYS A 1 236 ? 34.722 2.101 50.702 1.00 36.89 233 LYS A N 1
ATOM 1901 C CA . LYS A 1 236 ? 33.701 3.091 51.023 1.00 43.11 233 LYS A CA 1
ATOM 1902 C C . LYS A 1 236 ? 33.401 3.922 49.794 1.00 47.54 233 LYS A C 1
ATOM 1903 O O . LYS A 1 236 ? 34.289 4.542 49.225 1.00 46.69 233 LYS A O 1
ATOM 1909 N N . LEU A 1 237 ? 32.149 3.910 49.369 1.00 48.75 234 LEU A N 1
ATOM 1910 C CA . LEU A 1 237 ? 31.706 4.807 48.311 1.00 57.61 234 LEU A CA 1
ATOM 1911 C C . LEU A 1 237 ? 30.647 5.698 48.932 1.00 56.23 234 LEU A C 1
ATOM 1912 O O . LEU A 1 237 ? 29.604 5.212 49.379 1.00 50.94 234 LEU A O 1
ATOM 1917 N N . ASN A 1 238 ? 30.917 6.998 48.984 1.00 62.88 235 ASN A N 1
ATOM 1918 C CA . ASN A 1 238 ? 30.019 7.909 49.680 1.00 66.60 235 ASN A CA 1
ATOM 1919 C C . ASN A 1 238 ? 29.921 7.516 51.153 1.00 64.25 235 ASN A C 1
ATOM 1920 O O . ASN A 1 238 ? 30.935 7.490 51.853 1.00 65.91 235 ASN A O 1
ATOM 1925 N N . ASN A 1 239 ? 28.724 7.203 51.635 1.00 51.74 236 ASN A N 1
ATOM 1926 C CA . ASN A 1 239 ? 28.619 6.765 53.024 1.00 55.59 236 ASN A CA 1
ATOM 1927 C C . ASN A 1 239 ? 28.239 5.292 53.164 1.00 55.03 236 ASN A C 1
ATOM 1928 O O . ASN A 1 239 ? 27.697 4.872 54.191 1.00 49.24 236 ASN A O 1
ATOM 1933 N N . ARG A 1 240 ? 28.548 4.509 52.134 1.00 46.22 237 ARG A N 1
ATOM 1934 C CA . ARG A 1 240 ? 28.270 3.075 52.163 1.00 43.81 237 ARG A CA 1
ATOM 1935 C C . ARG A 1 240 ? 29.563 2.294 52.114 1.00 44.23 237 ARG A C 1
ATOM 1936 O O . ARG A 1 240 ? 30.574 2.770 51.595 1.00 49.11 237 ARG A O 1
ATOM 1944 N N . ILE A 1 241 ? 29.531 1.101 52.685 1.00 39.24 238 ILE A N 1
ATOM 1945 C CA . ILE A 1 241 ? 30.561 0.107 52.456 1.00 29.64 238 ILE A CA 1
ATOM 1946 C C . ILE A 1 241 ? 30.096 -0.869 51.376 1.00 36.55 238 ILE A C 1
ATOM 1947 O O . ILE A 1 241 ? 28.975 -1.400 51.445 1.00 35.59 238 ILE A O 1
ATOM 1952 N N . PHE A 1 242 ? 30.968 -1.098 50.396 1.00 30.83 239 PHE A N 1
ATOM 1953 C CA . PHE A 1 242 ? 30.800 -2.115 49.363 1.00 37.38 239 PHE A CA 1
ATOM 1954 C C . PHE A 1 242 ? 31.862 -3.207 49.506 1.00 35.76 239 PHE A C 1
ATOM 1955 O O . PHE A 1 242 ? 33.041 -2.919 49.682 1.00 31.68 239 PHE A O 1
ATOM 1963 N N . LEU A 1 243 ? 31.448 -4.458 49.402 1.00 30.14 240 LEU A N 1
ATOM 1964 C CA . LEU A 1 243 ? 32.407 -5.566 49.408 1.00 35.00 240 LEU A CA 1
ATOM 1965 C C . LEU A 1 243 ? 31.930 -6.757 48.593 1.00 34.92 240 LEU A C 1
ATOM 1966 O O . LEU A 1 243 ? 30.741 -6.865 48.246 1.00 31.23 240 LEU A O 1
ATOM 1971 N N . ALA A 1 244 ? 32.881 -7.639 48.301 1.00 30.43 241 ALA A N 1
ATOM 1972 C CA . ALA A 1 244 ? 32.642 -8.895 47.606 1.00 30.41 241 ALA A CA 1
ATOM 1973 C C . ALA A 1 244 ? 33.753 -9.824 48.063 1.00 38.03 241 ALA A C 1
ATOM 1974 O O . ALA A 1 244 ? 34.902 -9.381 48.307 1.00 30.00 241 ALA A O 1
ATOM 1976 N N . PHE A 1 245 ? 33.425 -11.102 48.166 1.00 33.38 242 PHE A N 1
ATOM 1977 C CA . PHE A 1 245 ? 34.403 -12.100 48.616 1.00 32.70 242 PHE A CA 1
ATOM 1978 C C . PHE A 1 245 ? 34.013 -13.466 48.093 1.00 33.30 242 PHE A C 1
ATOM 1979 O O . PHE A 1 245 ? 32.856 -13.683 47.720 1.00 34.47 242 PHE A O 1
ATOM 1987 N N . TYR A 1 246 ? 34.982 -14.382 48.064 1.00 37.50 243 TYR A N 1
ATOM 1988 C CA . TYR A 1 246 ? 34.730 -15.763 47.708 1.00 31.16 243 TYR A CA 1
ATOM 1989 C C . TYR A 1 246 ? 34.780 -16.599 48.982 1.00 35.21 243 TYR A C 1
ATOM 1990 O O . TYR A 1 246 ? 35.592 -16.338 49.864 1.00 32.08 243 TYR A O 1
ATOM 1999 N N . ILE A 1 247 ? 33.898 -17.597 49.085 1.00 30.94 244 ILE A N 1
ATOM 2000 C CA . ILE A 1 247 ? 34.130 -18.700 50.013 1.00 30.89 244 ILE A CA 1
ATOM 2001 C C . ILE A 1 247 ? 34.142 -19.941 49.132 1.00 38.32 244 ILE A C 1
ATOM 2002 O O . ILE A 1 247 ? 33.139 -20.249 48.458 1.00 37.98 244 ILE A O 1
ATOM 2007 N N . GLY A 1 248 ? 35.280 -20.626 49.090 1.00 40.76 245 GLY A N 1
ATOM 2008 C CA . GLY A 1 248 ? 35.484 -21.637 48.064 1.00 38.67 245 GLY A CA 1
ATOM 2009 C C . GLY A 1 248 ? 35.290 -21.009 46.689 1.00 38.56 245 GLY A C 1
ATOM 2010 O O . GLY A 1 248 ? 35.947 -20.015 46.349 1.00 35.54 245 GLY A O 1
ATOM 2011 N N . LYS A 1 249 ? 34.383 -21.581 45.896 1.00 30.01 246 LYS A N 1
ATOM 2012 C CA . LYS A 1 249 ? 34.120 -21.087 44.538 1.00 35.70 246 LYS A CA 1
ATOM 2013 C C . LYS A 1 249 ? 32.899 -20.187 44.468 1.00 34.87 246 LYS A C 1
ATOM 2014 O O . LYS A 1 249 ? 32.454 -19.806 43.374 1.00 38.79 246 LYS A O 1
ATOM 2020 N N . VAL A 1 250 ? 32.359 -19.838 45.633 1.00 40.54 247 VAL A N 1
ATOM 2021 C CA . VAL A 1 250 ? 31.110 -19.086 45.690 1.00 41.88 247 VAL A CA 1
ATOM 2022 C C . VAL A 1 250 ? 31.412 -17.619 45.901 1.00 37.38 247 VAL A C 1
ATOM 2023 O O . VAL A 1 250 ? 32.023 -17.250 46.900 1.00 36.16 247 VAL A O 1
ATOM 2027 N N A ARG A 1 251 ? 30.995 -16.781 44.957 0.00 36.66 248 ARG A N 1
ATOM 2028 N N B ARG A 1 251 ? 30.979 -16.777 44.960 1.00 36.00 248 ARG A N 1
ATOM 2029 C CA A ARG A 1 251 ? 31.247 -15.348 45.047 0.00 36.20 248 ARG A CA 1
ATOM 2030 C CA B ARG A 1 251 ? 31.281 -15.358 45.060 1.00 35.69 248 ARG A CA 1
ATOM 2031 C C A ARG A 1 251 ? 30.028 -14.588 45.558 0.00 36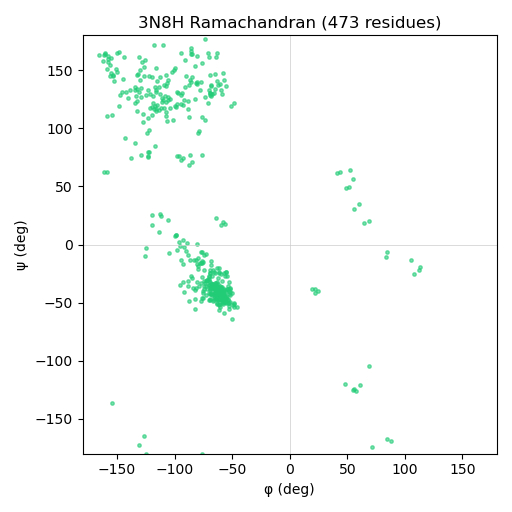.17 248 ARG A C 1
ATOM 2032 C C B ARG A 1 251 ? 30.047 -14.607 45.563 1.00 36.73 248 ARG A C 1
ATOM 2033 O O A ARG A 1 251 ? 28.986 -14.555 44.904 0.00 36.82 248 ARG A O 1
ATOM 2034 O O B ARG A 1 251 ? 29.010 -14.620 44.905 1.00 37.69 248 ARG A O 1
ATOM 2049 N N . LEU A 1 252 ? 30.168 -13.978 46.730 1.00 32.88 249 LEU A N 1
ATOM 2050 C CA . LEU A 1 252 ? 29.078 -13.187 47.326 1.00 32.81 249 LEU A CA 1
ATOM 2051 C C . LEU A 1 252 ? 29.427 -11.701 47.442 1.00 35.66 249 LEU A C 1
ATOM 2052 O O . LEU A 1 252 ? 30.600 -11.356 47.595 1.00 31.74 249 LEU A O 1
ATOM 2057 N N . ILE A 1 253 ? 28.404 -10.834 47.372 1.00 29.79 250 ILE A N 1
ATOM 2058 C CA . ILE A 1 253 ? 28.599 -9.392 47.478 1.00 27.90 250 ILE A CA 1
ATOM 2059 C C . ILE A 1 253 ? 27.621 -8.824 48.481 1.00 40.98 250 ILE A C 1
ATOM 2060 O O . ILE A 1 253 ? 26.603 -9.459 48.829 1.00 30.87 250 ILE A O 1
ATOM 2065 N N . ASP A 1 254 ? 27.941 -7.624 48.942 1.00 36.60 251 ASP A N 1
ATOM 2066 C CA . ASP A 1 254 ? 27.096 -6.897 49.875 1.00 34.34 251 ASP A CA 1
ATOM 2067 C C . ASP A 1 254 ? 27.389 -5.380 49.826 1.00 37.79 251 ASP A C 1
ATOM 2068 O O . ASP A 1 254 ? 28.463 -4.940 49.414 1.00 34.46 251 ASP A O 1
ATOM 2073 N N . ASN A 1 255 ? 26.419 -4.577 50.237 1.00 32.04 252 ASN A N 1
ATOM 2074 C CA . ASN A 1 255 ? 26.700 -3.189 50.530 1.00 32.14 252 ASN A CA 1
ATOM 2075 C C . ASN A 1 255 ? 25.722 -2.743 51.615 1.00 36.40 252 ASN A C 1
ATOM 2076 O O . ASN A 1 255 ? 24.612 -3.274 51.717 1.00 33.15 252 ASN A O 1
ATOM 2081 N N . PHE A 1 256 ? 26.152 -1.816 52.455 1.00 30.93 253 PHE A N 1
ATOM 2082 C CA . PHE A 1 256 ? 25.311 -1.276 53.531 1.00 31.33 253 PHE A CA 1
ATOM 2083 C C . PHE A 1 256 ? 25.860 0.090 53.934 1.00 39.93 253 PHE A C 1
ATOM 2084 O O . PHE A 1 256 ? 27.010 0.413 53.621 1.00 37.78 253 PHE A O 1
ATOM 2092 N N . LEU A 1 257 ? 25.042 0.894 54.614 1.00 45.82 254 LEU A N 1
ATOM 2093 C CA . LEU A 1 257 ? 25.496 2.169 55.176 1.00 44.31 254 LEU A CA 1
ATOM 2094 C C . LEU A 1 257 ? 26.612 1.928 56.187 1.00 44.28 254 LEU A C 1
ATOM 2095 O O . LEU A 1 257 ? 26.536 0.996 56.971 1.00 39.58 254 LEU A O 1
ATOM 2100 N N . LYS A 1 258 ? 27.653 2.762 56.156 1.00 46.70 255 LYS A N 1
ATOM 2101 C CA . LYS A 1 258 ? 28.783 2.626 57.078 1.00 44.17 255 LYS A CA 1
ATOM 2102 C C . LYS A 1 258 ? 28.351 2.797 58.530 1.00 45.45 255 LYS A C 1
ATOM 2103 O O . LYS A 1 258 ? 28.821 2.085 59.410 1.00 42.62 255 LYS A O 1
ATOM 2109 N N . GLU A 1 259 ? 27.443 3.742 58.766 1.00 59.99 256 GLU A N 1
ATOM 2110 C CA . GLU A 1 259 ? 26.943 4.039 60.108 1.00 70.75 256 GLU A CA 1
ATOM 2111 C C . GLU A 1 259 ? 26.190 2.863 60.739 1.00 67.10 256 GLU A C 1
ATOM 2112 O O . GLU A 1 259 ? 26.213 2.678 61.965 1.00 58.03 256 GLU A O 1
ATOM 2118 N N A THR A 1 260 ? 25.548 2.071 59.886 0.32 60.86 257 THR A N 1
ATOM 2119 N N B THR A 1 260 ? 25.512 2.069 59.910 0.68 60.58 257 THR A N 1
ATOM 2120 C CA A THR A 1 260 ? 24.657 1.003 60.317 0.32 59.18 257 THR A CA 1
ATOM 2121 C CA B THR A 1 260 ? 24.683 0.974 60.421 0.68 58.83 257 THR A CA 1
ATOM 2122 C C A THR A 1 260 ? 25.323 -0.374 60.332 0.32 55.29 257 THR A C 1
ATOM 2123 C C B THR A 1 260 ? 25.353 -0.400 60.362 0.68 54.63 257 THR A C 1
ATOM 2124 O O A THR A 1 260 ? 25.084 -1.181 61.230 0.32 53.37 257 THR A O 1
ATOM 2125 O O B THR A 1 260 ? 25.135 -1.242 61.234 0.68 52.52 257 THR A O 1
ATOM 2132 N N . GLY A 1 261 ? 26.161 -0.637 59.335 1.00 54.17 258 GLY A N 1
ATOM 2133 C CA . GLY A 1 261 ? 26.700 -1.971 59.129 1.00 49.48 258 GLY A CA 1
ATOM 2134 C C . GLY A 1 261 ? 25.578 -2.870 58.609 1.00 43.69 258 GLY A C 1
ATOM 2135 O O . GLY A 1 261 ? 24.497 -2.370 58.246 1.00 41.09 258 GLY A O 1
ATOM 2136 N N . PRO A 1 262 ? 25.823 -4.192 58.539 1.00 37.13 259 PRO A N 1
ATOM 2137 C CA . PRO A 1 262 ? 24.792 -5.084 57.992 1.00 39.38 259 PRO A CA 1
ATOM 2138 C C . PRO A 1 262 ? 23.794 -5.480 59.077 1.00 45.72 259 PRO A C 1
ATOM 2139 O O . PRO A 1 262 ? 23.750 -6.628 59.509 1.00 48.97 259 PRO A O 1
ATOM 2143 N N . SER A 1 263 ? 22.974 -4.522 59.500 1.00 48.15 260 SER A N 1
ATOM 2144 C CA . SER A 1 263 ? 22.168 -4.691 60.717 1.00 53.83 260 SER A CA 1
ATOM 2145 C C . SER A 1 263 ? 20.947 -5.609 60.549 1.00 59.90 260 SER A C 1
ATOM 2146 O O . SER A 1 263 ? 20.455 -5.796 59.430 1.00 58.44 260 SER A O 1
ATOM 2149 N N . CYS A 1 264 ? 20.503 -6.181 61.677 1.00 57.49 261 CYS A N 1
ATOM 2150 C CA . CYS A 1 264 ? 19.261 -6.964 61.818 1.00 59.93 261 CYS A CA 1
ATOM 2151 C C . CYS A 1 264 ? 19.459 -8.454 62.144 1.00 62.42 261 CYS A C 1
ATOM 2152 O O . CYS A 1 264 ? 19.603 -8.842 63.312 1.00 49.94 261 CYS A O 1
ATOM 2155 N N . ALA B 1 3 ? 0.035 24.590 9.621 1.00 51.18 0 ALA B N 1
ATOM 2156 C CA . ALA B 1 3 ? -0.498 23.471 10.407 1.00 54.16 0 ALA B CA 1
ATOM 2157 C C . ALA B 1 3 ? 0.594 22.533 10.933 1.00 48.54 0 ALA B C 1
ATOM 2158 O O . ALA B 1 3 ? 0.433 21.921 11.992 1.00 45.99 0 ALA B O 1
ATOM 2168 N N . ILE B 1 5 ? 3.286 20.969 12.960 1.00 38.82 2 ILE B N 1
ATOM 2169 C CA . ILE B 1 5 ? 3.704 21.193 14.329 1.00 41.27 2 ILE B CA 1
ATOM 2170 C C . ILE B 1 5 ? 5.197 20.962 14.405 1.00 46.42 2 ILE B C 1
ATOM 2171 O O . ILE B 1 5 ? 5.705 19.933 13.947 1.00 33.03 2 ILE B O 1
ATOM 2176 N N . ILE B 1 6 ? 5.899 21.929 14.974 1.00 44.32 3 ILE B N 1
ATOM 2177 C CA . ILE B 1 6 ? 7.333 21.820 15.117 1.00 42.41 3 ILE B CA 1
ATOM 2178 C C . ILE B 1 6 ? 7.638 21.687 16.588 1.00 41.11 3 ILE B C 1
ATOM 2179 O O . ILE B 1 6 ? 7.331 22.585 17.364 1.00 43.07 3 ILE B O 1
ATOM 2184 N N . ALA B 1 7 ? 8.220 20.550 16.972 1.00 40.32 4 ALA B N 1
ATOM 2185 C CA . ALA B 1 7 ? 8.584 20.315 18.365 1.00 45.28 4 ALA B CA 1
ATOM 2186 C C . ALA B 1 7 ? 10.089 20.414 18.554 1.00 49.34 4 ALA B C 1
ATOM 2187 O O . ALA B 1 7 ? 10.833 19.519 18.155 1.00 40.76 4 ALA B O 1
ATOM 2189 N N . ASP B 1 8 ? 10.508 21.515 19.174 1.00 65.13 5 ASP B N 1
ATOM 2190 C CA . ASP B 1 8 ? 11.911 21.867 19.409 1.00 72.27 5 ASP B CA 1
ATOM 2191 C C . ASP B 1 8 ? 12.599 21.111 20.535 1.00 59.02 5 ASP B C 1
ATOM 2192 O O . ASP B 1 8 ? 13.798 21.287 20.746 1.00 56.33 5 ASP B O 1
ATOM 2197 N N . ASN B 1 9 ? 11.834 20.312 21.273 1.00 49.25 6 ASN B N 1
ATOM 2198 C CA . ASN B 1 9 ? 12.353 19.583 22.422 1.00 58.80 6 ASN B CA 1
ATOM 2199 C C . ASN B 1 9 ? 11.469 18.397 22.813 1.00 56.08 6 ASN B C 1
ATOM 2200 O O . ASN B 1 9 ? 10.311 18.286 22.390 1.00 56.03 6 ASN B O 1
ATOM 2205 N N . ILE B 1 10 ? 12.018 17.518 23.636 1.00 49.37 7 ILE B N 1
ATOM 2206 C CA . ILE B 1 10 ? 11.349 16.266 23.955 1.00 52.80 7 ILE B CA 1
ATOM 2207 C C . ILE B 1 10 ? 10.037 16.495 24.702 1.00 46.61 7 ILE B C 1
ATOM 2208 O O . ILE B 1 10 ? 9.017 15.891 24.375 1.00 41.57 7 ILE B O 1
ATOM 2213 N N . LYS B 1 11 ? 10.059 17.369 25.702 1.00 49.83 8 LYS B N 1
ATOM 2214 C CA . LYS B 1 11 ? 8.848 17.622 26.478 1.00 55.20 8 LYS B CA 1
ATOM 2215 C C . LYS B 1 11 ? 7.684 17.892 25.539 1.00 46.66 8 LYS B C 1
ATOM 2216 O O . LYS B 1 11 ? 6.643 17.234 25.635 1.00 40.65 8 LYS B O 1
ATOM 2222 N N . GLN B 1 12 ? 7.873 18.832 24.609 1.00 38.30 9 GLN B N 1
ATOM 2223 C CA . GLN B 1 12 ? 6.799 19.198 23.687 1.00 45.97 9 GLN B CA 1
ATOM 2224 C C . GLN B 1 12 ? 6.396 17.981 22.901 1.00 44.97 9 GLN B C 1
ATOM 2225 O O . GLN B 1 12 ? 5.209 17.734 22.687 1.00 49.60 9 GLN B O 1
ATOM 2231 N N . PHE B 1 13 ? 7.396 17.245 22.419 1.00 42.87 10 PHE B N 1
ATOM 2232 C CA . PHE B 1 13 ? 7.122 16.082 21.595 1.00 40.87 10 PHE B CA 1
ATOM 2233 C C . PHE B 1 13 ? 6.310 15.028 22.329 1.00 39.26 10 PHE B C 1
ATOM 2234 O O . PHE B 1 13 ? 5.362 14.483 21.768 1.00 40.03 10 PHE B O 1
ATOM 2242 N N . HIS B 1 14 ? 6.707 14.718 23.565 1.00 41.41 11 HIS B N 1
ATOM 2243 C CA . HIS B 1 14 ? 5.966 13.752 24.377 1.00 41.39 11 HIS B CA 1
ATOM 2244 C C . HIS B 1 14 ? 4.494 14.137 24.406 1.00 44.31 11 HIS B C 1
ATOM 2245 O O . HIS B 1 14 ? 3.627 13.309 24.164 1.00 47.57 11 HIS B O 1
ATOM 2252 N N . SER B 1 15 ? 4.221 15.403 24.703 1.00 47.24 12 SER B N 1
ATOM 2253 C CA . SER B 1 15 ? 2.846 15.898 24.730 1.00 58.39 12 SER B CA 1
ATOM 2254 C C . SER B 1 15 ? 2.150 15.593 23.420 1.00 51.89 12 SER B C 1
ATOM 2255 O O . SER B 1 15 ? 1.048 15.044 23.409 1.00 47.27 12 SER B O 1
ATOM 2258 N N . ILE B 1 16 ? 2.795 15.950 22.313 1.00 46.26 13 ILE B N 1
ATOM 2259 C CA . ILE B 1 16 ? 2.217 15.707 20.990 1.00 47.94 13 ILE B CA 1
ATOM 2260 C C . ILE B 1 16 ? 1.976 14.218 20.739 1.00 51.77 13 ILE B C 1
ATOM 2261 O O . ILE B 1 16 ? 0.911 13.822 20.254 1.00 47.02 13 ILE B O 1
ATOM 2266 N N A ARG B 1 17 ? 2.969 13.398 21.063 0.00 48.44 14 ARG B N 1
ATOM 2267 N N B ARG B 1 17 ? 2.973 13.398 21.070 1.00 47.15 14 ARG B N 1
ATOM 2268 C CA A ARG B 1 17 ? 2.882 11.963 20.814 0.00 47.21 14 ARG B CA 1
ATOM 2269 C CA B ARG B 1 17 ? 2.903 11.963 20.819 1.00 46.91 14 ARG B CA 1
ATOM 2270 C C A ARG B 1 17 ? 1.812 11.298 21.672 0.00 47.18 14 ARG B C 1
ATOM 2271 C C B ARG B 1 17 ? 1.809 11.295 21.681 1.00 48.74 14 ARG B C 1
ATOM 2272 O O A ARG B 1 17 ? 1.116 10.394 21.212 0.00 47.54 14 ARG B O 1
ATOM 2273 O O B ARG B 1 17 ? 1.077 10.411 21.232 1.00 44.70 14 ARG B O 1
ATOM 2288 N N . ASN B 1 18 ? 1.679 11.747 22.916 1.00 46.07 15 ASN B N 1
ATOM 2289 C CA . ASN B 1 18 ? 0.696 11.167 23.809 1.00 53.78 15 ASN B CA 1
ATOM 2290 C C . ASN B 1 18 ? -0.742 11.496 23.399 1.00 60.38 15 ASN B C 1
ATOM 2291 O O . ASN B 1 18 ? -1.681 10.813 23.809 1.00 60.07 15 ASN B O 1
ATOM 2296 N N . SER B 1 19 ? -0.901 12.505 22.545 1.00 60.93 16 SER B N 1
ATOM 2297 C CA . SER B 1 19 ? -2.227 12.938 22.111 1.00 65.73 16 SER B CA 1
ATOM 2298 C C . SER B 1 19 ? -2.781 12.176 20.894 1.00 70.79 16 SER B C 1
ATOM 2299 O O . SER B 1 19 ? -3.900 12.438 20.452 1.00 74.17 16 SER B O 1
ATOM 2302 N N A LEU B 1 20 ? -2.000 11.242 20.359 0.15 70.36 17 LEU B N 1
ATOM 2303 N N B LEU B 1 20 ? -2.001 11.236 20.365 0.85 70.63 17 LEU B N 1
ATOM 2304 C CA A LEU B 1 20 ? -2.462 10.430 19.234 0.15 71.23 17 LEU B CA 1
ATOM 2305 C CA B LEU B 1 20 ? -2.436 10.425 19.222 0.85 69.91 17 LEU B CA 1
ATOM 2306 C C A LEU B 1 20 ? -3.143 9.149 19.704 0.15 76.77 17 LEU B C 1
ATOM 2307 C C B LEU B 1 20 ? -3.105 9.119 19.661 0.85 76.98 17 LEU B C 1
ATOM 2308 O O A LEU B 1 20 ? -2.695 8.509 20.655 0.15 76.77 17 LEU B O 1
ATOM 2309 O O B LEU B 1 20 ? -2.609 8.434 20.555 0.85 77.58 17 LEU B O 1
ATOM 2318 N N . ILE B 1 21 ? -4.228 8.778 19.031 1.00 87.57 18 ILE B N 1
ATOM 2319 C CA . ILE B 1 21 ? -4.949 7.547 19.360 1.00 98.41 18 ILE B CA 1
ATOM 2320 C C . ILE B 1 21 ? -4.309 6.349 18.659 1.00 105.11 18 ILE B C 1
ATOM 2321 O O . ILE B 1 21 ? -3.767 6.483 17.561 1.00 109.06 18 ILE B O 1
ATOM 2326 N N . LYS B 1 22 ? -4.368 5.183 19.300 1.00 105.42 19 LYS B N 1
ATOM 2327 C CA . LYS B 1 22 ? -3.691 3.987 18.796 1.00 105.49 19 LYS B CA 1
ATOM 2328 C C . LYS B 1 22 ? -4.149 3.662 17.386 1.00 101.24 19 LYS B C 1
ATOM 2329 O O . LYS B 1 22 ? -3.432 3.014 16.616 1.00 95.24 19 LYS B O 1
ATOM 2335 N N . GLN B 1 23 ? -5.350 4.124 17.059 1.00 101.06 20 GLN B N 1
ATOM 2336 C CA . GLN B 1 23 ? -5.966 3.827 15.777 1.00 98.19 20 GLN B CA 1
ATOM 2337 C C . GLN B 1 23 ? -5.206 4.437 14.604 1.00 83.01 20 GLN B C 1
ATOM 2338 O O . GLN B 1 23 ? -5.168 3.859 13.520 1.00 85.75 20 GLN B O 1
ATOM 2344 N N . GLN B 1 24 ? -4.594 5.598 14.819 1.00 67.18 21 GLN B N 1
ATOM 2345 C CA . GLN B 1 24 ? -3.844 6.261 13.754 1.00 59.35 21 GLN B CA 1
ATOM 2346 C C . GLN B 1 24 ? -2.576 5.479 13.424 1.00 46.31 21 GLN B C 1
ATOM 2347 O O . GLN B 1 24 ? -1.816 5.118 14.318 1.00 52.97 21 GLN B O 1
ATOM 2353 N N . LYS B 1 25 ? -2.352 5.215 12.142 1.00 43.32 22 LYS B N 1
ATOM 2354 C CA . LYS B 1 25 ? -1.067 4.703 11.700 1.00 47.42 22 LYS B CA 1
ATOM 2355 C C . LYS B 1 25 ? -0.034 5.839 11.737 1.00 49.72 22 LYS B C 1
ATOM 2356 O O . LYS B 1 25 ? -0.261 6.923 11.192 1.00 47.92 22 LYS B O 1
ATOM 2362 N N . ILE B 1 26 ? 1.084 5.593 12.404 1.00 39.68 23 ILE B N 1
ATOM 2363 C CA . ILE B 1 26 ? 2.152 6.586 12.528 1.00 33.80 23 ILE B CA 1
ATOM 2364 C C . ILE B 1 26 ? 3.369 6.137 11.737 1.00 36.06 23 ILE B C 1
ATOM 2365 O O . ILE B 1 26 ? 3.886 5.047 11.965 1.00 36.12 23 ILE B O 1
ATOM 2370 N N . GLY B 1 27 ? 3.808 6.970 10.794 1.00 33.17 24 GLY B N 1
ATOM 2371 C CA . GLY B 1 27 ? 5.023 6.713 10.057 1.00 26.87 24 GLY B CA 1
ATOM 2372 C C . GLY B 1 27 ? 6.149 7.649 10.489 1.00 34.21 24 GLY B C 1
ATOM 2373 O O . GLY B 1 27 ? 5.930 8.820 10.851 1.00 32.43 24 GLY B O 1
ATOM 2374 N N . PHE B 1 28 ? 7.373 7.139 10.476 1.00 31.37 25 PHE B N 1
ATOM 2375 C CA . PHE B 1 28 ? 8.515 7.941 10.940 1.00 30.15 25 PHE B CA 1
ATOM 2376 C C . PHE B 1 28 ? 9.647 7.937 9.929 1.00 34.76 25 PHE B C 1
ATOM 2377 O O . PHE B 1 28 ? 10.032 6.883 9.399 1.00 33.10 25 PHE B O 1
ATOM 2385 N N . VAL B 1 29 ? 10.195 9.121 9.687 1.00 31.83 26 VAL B N 1
ATOM 2386 C CA . VAL B 1 29 ? 11.358 9.259 8.825 1.00 27.32 26 VAL B CA 1
ATOM 2387 C C . VAL B 1 29 ? 12.443 10.048 9.573 1.00 27.16 26 VAL B C 1
ATOM 2388 O O . VAL B 1 29 ? 12.323 11.258 9.772 1.00 29.65 26 VAL B O 1
ATOM 2392 N N . PRO B 1 30 ? 13.484 9.347 10.037 1.00 27.16 27 PRO B N 1
ATOM 2393 C CA . PRO B 1 30 ? 14.628 9.984 10.709 1.00 28.94 27 PRO B CA 1
ATOM 2394 C C . PRO B 1 30 ? 15.605 10.570 9.685 1.00 30.63 27 PRO B C 1
ATOM 2395 O O . PRO B 1 30 ? 15.857 9.940 8.655 1.00 34.80 27 PRO B O 1
ATOM 2399 N N . THR B 1 31 ? 16.158 11.751 9.946 1.00 26.92 28 THR B N 1
ATOM 2400 C CA . THR B 1 31 ? 17.086 12.339 8.978 1.00 20.48 28 THR B CA 1
ATOM 2401 C C . THR B 1 31 ? 18.005 13.265 9.728 1.00 23.11 28 THR B C 1
ATOM 2402 O O . THR B 1 31 ? 17.766 13.561 10.886 1.00 29.03 28 THR B O 1
ATOM 2414 N N . GLY B 1 33 ? 18.647 16.232 8.319 1.00 27.97 30 GLY B N 1
ATOM 2415 C CA . GLY B 1 33 ? 18.321 17.515 7.705 1.00 37.39 30 GLY B CA 1
ATOM 2416 C C . GLY B 1 33 ? 19.003 17.758 6.365 1.00 38.10 30 GLY B C 1
ATOM 2417 O O . GLY B 1 33 ? 19.554 16.831 5.751 1.00 32.75 30 GLY B O 1
ATOM 2418 N N . ALA B 1 34 ? 18.985 19.017 5.928 1.00 36.84 31 ALA B N 1
ATOM 2419 C CA . ALA B 1 34 ? 19.513 19.406 4.621 1.00 38.25 31 ALA B CA 1
ATOM 2420 C C . ALA B 1 34 ? 18.861 18.508 3.577 1.00 38.49 31 ALA B C 1
ATOM 2421 O O . ALA B 1 34 ? 19.522 17.704 2.927 1.00 34.24 31 ALA B O 1
ATOM 2423 N N . LEU B 1 35 ? 17.545 18.644 3.450 1.00 35.43 32 LEU B N 1
ATOM 2424 C CA . LEU B 1 35 ? 16.728 17.631 2.775 1.00 41.67 32 LEU B CA 1
ATOM 2425 C C . LEU B 1 35 ? 16.844 17.706 1.265 1.00 40.15 32 LEU B C 1
ATOM 2426 O O . LEU B 1 35 ? 16.850 18.787 0.697 1.00 37.74 32 LEU B O 1
ATOM 2431 N N . HIS B 1 36 ? 16.910 16.549 0.618 1.00 29.72 33 HIS B N 1
ATOM 2432 C CA . HIS B 1 36 ? 16.934 16.490 -0.834 1.00 24.93 33 HIS B CA 1
ATOM 2433 C C . HIS B 1 36 ? 15.889 15.473 -1.320 1.00 30.71 33 HIS B C 1
ATOM 2434 O O . HIS B 1 36 ? 15.081 14.962 -0.528 1.00 30.13 33 HIS B O 1
ATOM 2441 N N . ASN B 1 37 ? 15.889 15.186 -2.620 1.00 35.48 34 ASN B N 1
ATOM 2442 C CA . ASN B 1 37 ? 14.818 14.365 -3.204 1.00 34.58 34 ASN B CA 1
ATOM 2443 C C . ASN B 1 37 ? 14.834 12.921 -2.704 1.00 30.96 34 ASN B C 1
ATOM 2444 O O . ASN B 1 37 ? 13.811 12.238 -2.736 1.00 38.03 34 ASN B O 1
ATOM 2449 N N . GLY B 1 38 ? 15.989 12.475 -2.218 1.00 36.21 35 GLY B N 1
ATOM 2450 C CA . GLY B 1 38 ? 16.100 11.196 -1.549 1.00 32.65 35 GLY B CA 1
ATOM 2451 C C . GLY B 1 38 ? 15.212 11.201 -0.321 1.00 36.62 35 GLY B C 1
ATOM 2452 O O . GLY B 1 38 ? 14.322 10.361 -0.183 1.00 34.83 35 GLY B O 1
ATOM 2453 N N . HIS B 1 39 ? 15.427 12.168 0.562 1.00 30.58 36 HIS B N 1
ATOM 2454 C CA . HIS B 1 39 ? 14.602 12.264 1.759 1.00 31.07 36 HIS B CA 1
ATOM 2455 C C . HIS B 1 39 ? 13.145 12.399 1.374 1.00 36.46 36 HIS B C 1
ATOM 2456 O O . HIS B 1 39 ? 12.251 11.812 2.001 1.00 31.19 36 HIS B O 1
ATOM 2463 N N . ILE B 1 40 ? 12.895 13.217 0.361 1.00 33.10 37 ILE B N 1
ATOM 2464 C CA . ILE B 1 40 ? 11.519 13.528 0.001 1.00 38.65 37 ILE B CA 1
ATOM 2465 C C . ILE B 1 40 ? 10.803 12.265 -0.466 1.00 40.62 37 ILE B C 1
ATOM 2466 O O . ILE B 1 40 ? 9.621 12.074 -0.147 1.00 33.50 37 ILE B O 1
ATOM 2471 N N . SER B 1 41 ? 11.521 11.377 -1.168 1.00 27.37 38 SER B N 1
ATOM 2472 C CA . SER B 1 41 ? 10.884 10.150 -1.663 1.00 30.61 38 SER B CA 1
ATOM 2473 C C . SER B 1 41 ? 10.404 9.303 -0.462 1.00 29.37 38 SER B C 1
ATOM 2474 O O . SER B 1 41 ? 9.355 8.637 -0.501 1.00 36.03 38 SER B O 1
ATOM 2477 N N . LEU B 1 42 ? 11.162 9.372 0.622 1.00 27.01 39 LEU B N 1
ATOM 2478 C CA . LEU B 1 42 ? 10.868 8.574 1.811 1.00 32.33 39 LEU B CA 1
ATOM 2479 C C . LEU B 1 42 ? 9.642 9.160 2.490 1.00 32.75 39 LEU B C 1
ATOM 2480 O O . LEU B 1 42 ? 8.729 8.438 2.913 1.00 37.54 39 LEU B O 1
ATOM 2485 N N . ILE B 1 43 ? 9.619 10.480 2.578 1.00 31.14 40 ILE B N 1
ATOM 2486 C CA . ILE B 1 43 ? 8.466 11.178 3.175 1.00 27.18 40 ILE B CA 1
ATOM 2487 C C . ILE B 1 43 ? 7.189 10.906 2.374 1.00 35.48 40 ILE B C 1
ATOM 2488 O O . ILE B 1 43 ? 6.113 10.640 2.948 1.00 31.62 40 ILE B O 1
ATOM 2493 N N . LYS B 1 44 ? 7.315 10.937 1.047 1.00 33.59 41 LYS B N 1
ATOM 2494 C CA . LYS B 1 44 ? 6.156 10.698 0.174 1.00 41.68 41 LYS B CA 1
ATOM 2495 C C . LYS B 1 44 ? 5.563 9.291 0.344 1.00 41.48 41 LYS B C 1
ATOM 2496 O O . LYS B 1 44 ? 4.332 9.101 0.372 1.00 41.34 41 LYS B O 1
ATOM 2502 N N . LYS B 1 45 ? 6.451 8.310 0.466 1.00 41.40 42 LYS B N 1
ATOM 2503 C CA . LYS B 1 45 ? 6.067 6.938 0.747 1.00 40.32 42 LYS B CA 1
ATOM 2504 C C . LYS B 1 45 ? 5.323 6.855 2.091 1.00 38.49 42 LYS B C 1
ATOM 2505 O O . LYS B 1 45 ? 4.260 6.236 2.207 1.00 38.38 42 LYS B O 1
ATOM 2511 N N . ALA B 1 46 ? 5.877 7.499 3.106 1.00 32.46 43 ALA B N 1
ATOM 2512 C CA . ALA B 1 46 ? 5.280 7.462 4.418 1.00 34.23 43 ALA B CA 1
ATOM 2513 C C . ALA B 1 46 ? 3.916 8.177 4.427 1.00 40.10 43 ALA B C 1
ATOM 2514 O O . ALA B 1 46 ? 2.986 7.749 5.125 1.00 43.76 43 ALA B O 1
ATOM 2516 N N . LYS B 1 47 ? 3.782 9.254 3.661 1.00 30.90 44 LYS B N 1
ATOM 2517 C CA . LYS B 1 47 ? 2.474 9.951 3.610 1.00 33.86 44 LYS B CA 1
ATOM 2518 C C . LYS B 1 47 ? 1.394 9.093 2.925 1.00 40.34 44 LYS B C 1
ATOM 2519 O O . LYS B 1 47 ? 0.201 9.238 3.194 1.00 42.33 44 LYS B O 1
ATOM 2525 N N . SER B 1 48 ? 1.812 8.200 2.036 1.00 37.54 45 SER B N 1
ATOM 2526 C CA . SER B 1 48 ? 0.855 7.395 1.281 1.00 34.91 45 SER B CA 1
ATOM 2527 C C . SER B 1 48 ? 0.308 6.214 2.097 1.00 47.48 45 SER B C 1
ATOM 2528 O O . SER B 1 48 ? -0.677 5.584 1.704 1.00 51.46 45 SER B O 1
ATOM 2531 N N . GLU B 1 49 ? 0.942 5.949 3.236 1.00 46.00 46 GLU B N 1
ATOM 2532 C CA . GLU B 1 49 ? 0.743 4.724 4.003 1.00 54.03 46 GLU B CA 1
ATOM 2533 C C . GLU B 1 49 ? 0.358 4.984 5.456 1.00 53.96 46 GLU B C 1
ATOM 2534 O O . GLU B 1 49 ? 0.016 4.044 6.190 1.00 54.10 46 GLU B O 1
ATOM 2540 N N . ASN B 1 50 ? 0.444 6.241 5.885 1.00 40.69 47 ASN B N 1
ATOM 2541 C CA . ASN B 1 50 ? 0.140 6.571 7.277 1.00 42.51 47 ASN B CA 1
ATOM 2542 C C . ASN B 1 50 ? -0.862 7.710 7.456 1.00 46.24 47 ASN B C 1
ATOM 2543 O O . ASN B 1 50 ? -1.038 8.553 6.573 1.00 44.75 47 ASN B O 1
ATOM 2548 N N . ASP B 1 51 ? -1.509 7.729 8.615 1.00 40.23 48 ASP B N 1
ATOM 2549 C CA . ASP B 1 51 ? -2.407 8.811 8.975 1.00 42.14 48 ASP B CA 1
ATOM 2550 C C . ASP B 1 51 ? -1.596 9.999 9.488 1.00 44.94 48 ASP B C 1
ATOM 2551 O O . ASP B 1 51 ? -1.996 11.148 9.323 1.00 44.98 48 ASP B O 1
ATOM 2556 N N . VAL B 1 52 ? -0.468 9.698 10.130 1.00 33.89 49 VAL B N 1
ATOM 2557 C CA . VAL B 1 52 ? 0.378 10.709 10.783 1.00 35.08 49 VAL B CA 1
ATOM 2558 C C . VAL B 1 52 ? 1.832 10.427 10.414 1.00 39.55 49 VAL B C 1
ATOM 2559 O O . VAL B 1 52 ? 2.354 9.326 10.682 1.00 39.10 49 VAL B O 1
ATOM 2563 N N . VAL B 1 53 ? 2.493 11.408 9.806 1.00 34.04 50 VAL B N 1
ATOM 2564 C CA . VAL B 1 53 ? 3.912 11.263 9.479 1.00 31.26 50 VAL B CA 1
ATOM 2565 C C . VAL B 1 53 ? 4.758 12.197 10.338 1.00 38.56 50 VAL B C 1
ATOM 2566 O O . VAL B 1 53 ? 4.475 13.400 10.423 1.00 37.65 50 VAL B O 1
ATOM 2570 N N . ILE B 1 54 ? 5.748 11.621 11.024 1.00 32.85 51 ILE B N 1
ATOM 2571 C CA . ILE B 1 54 ? 6.730 12.365 11.801 1.00 30.51 51 ILE B CA 1
ATOM 2572 C C . ILE B 1 54 ? 8.087 12.340 11.089 1.00 35.57 51 ILE B C 1
ATOM 2573 O O . ILE B 1 54 ? 8.523 11.284 10.598 1.00 32.97 51 ILE B O 1
ATOM 2578 N N . VAL B 1 55 ? 8.764 13.484 11.034 1.00 33.67 52 VAL B N 1
ATOM 2579 C CA . VAL B 1 55 ? 10.129 13.525 10.471 1.00 27.16 52 VAL B CA 1
ATOM 2580 C C . VAL B 1 55 ? 11.037 14.088 11.534 1.00 25.82 52 VAL B C 1
ATOM 2581 O O . VAL B 1 55 ? 10.673 15.067 12.186 1.00 32.95 52 VAL B O 1
ATOM 2585 N N . SER B 1 56 ? 12.186 13.451 11.780 1.00 25.27 53 SER B N 1
ATOM 2586 C CA . SER B 1 56 ? 13.152 14.045 12.701 1.00 26.39 53 SER B CA 1
ATOM 2587 C C . SER B 1 56 ? 14.278 14.688 11.916 1.00 24.57 53 SER B C 1
ATOM 2588 O O . SER B 1 56 ? 14.611 14.251 10.815 1.00 30.57 53 SER B O 1
ATOM 2591 N N . ILE B 1 57 ? 14.831 15.745 12.481 1.00 30.94 54 ILE B N 1
ATOM 2592 C CA . ILE B 1 57 ? 16.064 16.339 11.991 1.00 29.32 54 ILE B CA 1
ATOM 2593 C C . ILE B 1 57 ? 16.995 16.440 13.194 1.00 33.52 54 ILE B C 1
ATOM 2594 O O . ILE B 1 57 ? 16.739 17.179 14.154 1.00 30.95 54 ILE B O 1
ATOM 2599 N N . PHE B 1 58 ? 18.061 15.649 13.160 1.00 32.50 55 PHE B N 1
ATOM 2600 C CA . PHE B 1 58 ? 18.997 15.612 14.254 1.00 28.51 55 PHE B CA 1
ATOM 2601 C C . PHE B 1 58 ? 20.344 15.174 13.719 1.00 28.90 55 PHE B C 1
ATOM 2602 O O . PHE B 1 58 ? 20.513 14.037 13.275 1.00 30.66 55 PHE B O 1
ATOM 2610 N N . VAL B 1 59 ? 21.286 16.114 13.722 1.00 30.33 56 VAL B N 1
ATOM 2611 C CA . VAL B 1 59 ? 22.637 15.828 13.326 1.00 35.40 56 VAL B CA 1
ATOM 2612 C C . VAL B 1 59 ? 23.267 15.172 14.554 1.00 37.97 56 VAL B C 1
ATOM 2613 O O . VAL B 1 59 ? 23.723 15.848 15.486 1.00 34.50 56 VAL B O 1
ATOM 2617 N N . ASN B 1 60 ? 23.268 13.849 14.558 1.00 32.65 57 ASN B N 1
ATOM 2618 C CA . ASN B 1 60 ? 23.738 13.093 15.726 1.00 36.60 57 ASN B CA 1
ATOM 2619 C C . ASN B 1 60 ? 25.256 13.088 15.942 1.00 31.60 57 ASN B C 1
ATOM 2620 O O . ASN B 1 60 ? 25.988 12.397 15.238 1.00 31.84 57 ASN B O 1
ATOM 2625 N N . PRO B 1 61 ? 25.723 13.818 16.957 1.00 33.14 58 PRO B N 1
ATOM 2626 C CA . PRO B 1 61 ? 27.166 13.947 17.175 1.00 33.64 58 PRO B CA 1
ATOM 2627 C C . PRO B 1 61 ? 27.881 12.600 17.388 1.00 37.78 58 PRO B C 1
ATOM 2628 O O . PRO B 1 61 ? 29.040 12.473 17.029 1.00 32.90 58 PRO B O 1
ATOM 2632 N N . THR B 1 62 ? 27.209 11.607 17.977 1.00 32.75 59 THR B N 1
ATOM 2633 C CA . THR B 1 62 ? 27.907 10.379 18.393 1.00 29.48 59 THR B CA 1
ATOM 2634 C C . THR B 1 62 ? 28.235 9.447 17.240 1.00 37.10 59 THR B C 1
ATOM 2635 O O . THR B 1 62 ? 29.012 8.488 17.401 1.00 31.33 59 THR B O 1
ATOM 2639 N N . GLN B 1 63 ? 27.617 9.705 16.089 1.00 29.83 60 GLN B N 1
ATOM 2640 C CA . GLN B 1 63 ? 27.894 8.915 14.901 1.00 27.83 60 GLN B CA 1
ATOM 2641 C C . GLN B 1 63 ? 28.879 9.552 13.920 1.00 33.85 60 GLN B C 1
ATOM 2642 O O . GLN B 1 63 ? 29.095 9.039 12.814 1.00 34.49 60 GLN B O 1
ATOM 2648 N N . PHE B 1 64 ? 29.492 10.650 14.340 1.00 37.31 61 PHE B N 1
ATOM 2649 C CA . PHE B 1 64 ? 30.498 11.330 13.509 1.00 33.56 61 PHE B CA 1
ATOM 2650 C C . PHE B 1 64 ? 31.853 10.956 14.039 1.00 37.08 61 PHE B C 1
ATOM 2651 O O . PHE B 1 64 ? 32.251 11.382 15.127 1.00 38.52 61 PHE B O 1
ATOM 2659 N N . ASN B 1 65 ? 32.551 10.107 13.300 1.00 42.25 62 ASN B N 1
ATOM 2660 C CA . ASN B 1 65 ? 33.888 9.704 13.701 1.00 46.32 62 ASN B CA 1
ATOM 2661 C C . ASN B 1 65 ? 34.910 10.784 13.307 1.00 53.28 62 ASN B C 1
ATOM 2662 O O . ASN B 1 65 ? 36.038 10.803 13.807 1.00 47.95 62 ASN B O 1
ATOM 2667 N N . ASN B 1 66 ? 34.490 11.672 12.403 1.00 50.64 63 ASN B N 1
ATOM 2668 C CA . ASN B 1 66 ? 35.334 12.743 11.872 1.00 48.73 63 ASN B CA 1
ATOM 2669 C C . ASN B 1 66 ? 34.782 14.118 12.262 1.00 52.62 63 ASN B C 1
ATOM 2670 O O . ASN B 1 66 ? 33.662 14.498 11.861 1.00 44.07 63 ASN B O 1
ATOM 2675 N N . PRO B 1 67 ? 35.571 14.866 13.044 1.00 56.34 64 PRO B N 1
ATOM 2676 C CA . PRO B 1 67 ? 35.191 16.142 13.644 1.00 55.65 64 PRO B CA 1
ATOM 2677 C C . PRO B 1 67 ? 34.918 17.191 12.588 1.00 52.64 64 PRO B C 1
ATOM 2678 O O . PRO B 1 67 ? 33.982 17.999 12.709 1.00 53.32 64 PRO B O 1
ATOM 2682 N N . ASN B 1 68 ? 35.740 17.170 11.543 1.00 45.69 65 ASN B N 1
ATOM 2683 C CA . ASN B 1 68 ? 35.590 18.118 10.451 1.00 52.74 65 ASN B CA 1
ATOM 2684 C C . ASN B 1 68 ? 34.320 17.815 9.677 1.00 47.64 65 ASN B C 1
ATOM 2685 O O . ASN B 1 68 ? 33.521 18.718 9.405 1.00 43.56 65 ASN B O 1
ATOM 2690 N N . ASP B 1 69 ? 34.121 16.540 9.350 1.00 38.27 66 ASP B N 1
ATOM 2691 C CA . ASP B 1 69 ? 32.843 16.104 8.782 1.00 37.07 66 ASP B CA 1
ATOM 2692 C C . ASP B 1 69 ? 31.699 16.709 9.609 1.00 39.73 66 ASP B C 1
ATOM 2693 O O . ASP B 1 69 ? 30.824 17.369 9.075 1.00 42.64 66 ASP B O 1
ATOM 2698 N N . TYR B 1 70 ? 31.719 16.495 10.923 1.00 38.87 67 TYR B N 1
ATOM 2699 C CA . TYR B 1 70 ? 30.690 17.056 11.797 1.00 34.66 67 TYR B CA 1
ATOM 2700 C C . TYR B 1 70 ? 30.539 18.581 11.705 1.00 44.08 67 TYR B C 1
ATOM 2701 O O . TYR B 1 70 ? 29.423 19.110 11.560 1.00 43.60 67 TYR B O 1
ATOM 2710 N N . GLN B 1 71 ? 31.662 19.285 11.801 1.00 42.93 68 GLN B N 1
ATOM 2711 C CA . GLN B 1 71 ? 31.648 20.744 11.852 1.00 47.74 68 GLN B CA 1
ATOM 2712 C C . GLN B 1 71 ? 31.094 21.337 10.565 1.00 48.37 68 GLN B C 1
ATOM 2713 O O . GLN B 1 71 ? 30.444 22.380 10.571 1.00 52.71 68 GLN B O 1
ATOM 2719 N N . THR B 1 72 ? 31.346 20.650 9.460 1.00 44.79 69 THR B N 1
ATOM 2720 C CA . THR B 1 72 ? 30.958 21.150 8.152 1.00 47.94 69 THR B CA 1
ATOM 2721 C C . THR B 1 72 ? 29.663 20.522 7.649 1.00 40.03 69 THR B C 1
ATOM 2722 O O . THR B 1 72 ? 29.289 20.719 6.499 1.00 39.95 69 THR B O 1
ATOM 2726 N N . TYR B 1 73 ? 28.978 19.743 8.478 1.00 35.16 70 TYR B N 1
ATOM 2727 C CA . TYR B 1 73 ? 27.796 19.072 7.942 1.00 33.83 70 TYR B CA 1
ATOM 2728 C C . TYR B 1 73 ? 26.720 20.113 7.554 1.00 33.36 70 TYR B C 1
ATOM 2729 O O . TYR B 1 73 ? 26.421 21.024 8.317 1.00 31.48 70 TYR B O 1
ATOM 2738 N N . PRO B 1 74 ? 26.129 19.965 6.369 1.00 34.75 71 PRO B N 1
ATOM 2739 C CA . PRO B 1 74 ? 25.244 21.022 5.850 1.00 37.87 71 PRO B CA 1
ATOM 2740 C C . PRO B 1 74 ? 24.073 21.332 6.786 1.00 41.83 71 PRO B C 1
ATOM 2741 O O . PRO B 1 74 ? 23.529 20.455 7.461 1.00 38.66 71 PRO B O 1
ATOM 2745 N N . ASN B 1 75 ? 23.658 22.591 6.796 1.00 45.52 72 ASN B N 1
ATOM 2746 C CA . ASN B 1 75 ? 22.698 23.055 7.784 1.00 42.60 72 ASN B CA 1
ATOM 2747 C C . ASN B 1 75 ? 21.813 24.160 7.180 1.00 46.27 72 ASN B C 1
ATOM 2748 O O . ASN B 1 75 ? 22.314 25.202 6.756 1.00 43.34 72 ASN B O 1
ATOM 2753 N N . GLN B 1 76 ? 20.503 23.910 7.126 1.00 40.00 73 GLN B N 1
ATOM 2754 C CA . GLN B 1 76 ? 19.538 24.793 6.460 1.00 42.56 73 GLN B CA 1
ATOM 2755 C C . GLN B 1 76 ? 18.158 24.490 7.031 1.00 41.19 73 GLN B C 1
ATOM 2756 O O . GLN B 1 76 ? 17.262 24.039 6.308 1.00 40.58 73 GLN B O 1
ATOM 2762 N N . LEU B 1 77 ? 17.997 24.724 8.331 1.00 38.39 74 LEU B N 1
ATOM 2763 C CA . LEU B 1 77 ? 16.764 24.399 9.028 1.00 40.40 74 LEU B CA 1
ATOM 2764 C C . LEU B 1 77 ? 15.570 25.100 8.378 1.00 45.22 74 LEU B C 1
ATOM 2765 O O . LEU B 1 77 ? 14.532 24.480 8.138 1.00 38.05 74 LEU B O 1
ATOM 2770 N N . GLN B 1 78 ? 15.699 26.388 8.082 1.00 35.47 75 GLN B N 1
ATOM 2771 C CA . GLN B 1 78 ? 14.522 27.094 7.565 1.00 42.11 75 GLN B CA 1
ATOM 2772 C C . GLN B 1 78 ? 14.060 26.527 6.216 1.00 44.92 75 GLN B C 1
ATOM 2773 O O . GLN B 1 78 ? 12.867 26.327 5.999 1.00 46.54 75 GLN B O 1
ATOM 2779 N N . GLN B 1 79 ? 14.998 26.258 5.310 1.00 39.75 76 GLN B N 1
ATOM 2780 C CA . GLN B 1 79 ? 14.626 25.635 4.049 1.00 37.85 76 GLN B CA 1
ATOM 2781 C C . GLN B 1 79 ? 13.995 24.251 4.280 1.00 34.11 76 GLN B C 1
ATOM 2782 O O . GLN B 1 79 ? 13.013 23.886 3.626 1.00 36.25 76 GLN B O 1
ATOM 2788 N N . ASP B 1 80 ? 14.596 23.473 5.182 1.00 36.66 77 ASP B N 1
ATOM 2789 C CA . ASP B 1 80 ? 14.077 22.153 5.530 1.00 32.82 77 ASP B CA 1
ATOM 2790 C C . ASP B 1 80 ? 12.627 22.229 6.021 1.00 32.18 77 ASP B C 1
ATOM 2791 O O . ASP B 1 80 ? 11.757 21.451 5.596 1.00 31.98 77 ASP B O 1
ATOM 2796 N N . ILE B 1 81 ? 12.368 23.159 6.936 1.00 31.99 78 ILE B N 1
ATOM 2797 C CA . ILE B 1 81 ? 11.018 23.329 7.451 1.00 37.99 78 ILE B CA 1
ATOM 2798 C C . ILE B 1 81 ? 10.087 23.626 6.288 1.00 40.91 78 ILE B C 1
ATOM 2799 O O . ILE B 1 81 ? 9.023 23.022 6.156 1.00 34.48 78 ILE B O 1
ATOM 2804 N N . GLN B 1 82 ? 10.498 24.539 5.419 1.00 39.64 79 GLN B N 1
ATOM 2805 C CA . GLN B 1 82 ? 9.668 24.902 4.255 1.00 42.29 79 GLN B CA 1
ATOM 2806 C C . GLN B 1 82 ? 9.326 23.707 3.362 1.00 41.96 79 GLN B C 1
ATOM 2807 O O . GLN B 1 82 ? 8.212 23.601 2.862 1.00 34.19 79 GLN B O 1
ATOM 2813 N N . ILE B 1 83 ? 10.290 22.803 3.180 1.00 34.79 80 ILE B N 1
ATOM 2814 C CA . ILE B 1 83 ? 10.074 21.592 2.403 1.00 33.34 80 ILE B CA 1
ATOM 2815 C C . ILE B 1 83 ? 9.055 20.661 3.093 1.00 32.68 80 ILE B C 1
ATOM 2816 O O . ILE B 1 83 ? 8.095 20.187 2.466 1.00 37.95 80 ILE B O 1
ATOM 2821 N N . LEU B 1 84 ? 9.255 20.441 4.389 1.00 33.45 81 LEU B N 1
ATOM 2822 C CA . LEU B 1 84 ? 8.389 19.571 5.178 1.00 34.30 81 LEU B CA 1
ATOM 2823 C C . LEU B 1 84 ? 6.966 20.110 5.232 1.00 36.28 81 LEU B C 1
ATOM 2824 O O . LEU B 1 84 ? 6.001 19.358 5.125 1.00 37.45 81 LEU B O 1
ATOM 2829 N N . ALA B 1 85 ? 6.833 21.416 5.415 1.00 32.77 82 ALA B N 1
ATOM 2830 C CA . ALA B 1 85 ? 5.492 22.015 5.378 1.00 34.15 82 ALA B CA 1
ATOM 2831 C C . ALA B 1 85 ? 4.881 21.854 3.992 1.00 39.07 82 ALA B C 1
ATOM 2832 O O . ALA B 1 85 ? 3.696 21.567 3.871 1.00 45.91 82 ALA B O 1
ATOM 2834 N N . SER B 1 86 ? 5.689 21.994 2.945 1.00 43.13 83 SER B N 1
ATOM 2835 C CA . SER B 1 86 ? 5.165 21.837 1.583 1.00 47.53 83 SER B CA 1
ATOM 2836 C C . SER B 1 86 ? 4.583 20.426 1.356 1.00 44.61 83 SER B C 1
ATOM 2837 O O . SER B 1 86 ? 3.554 20.248 0.687 1.00 39.67 83 SER B O 1
ATOM 2840 N N . LEU B 1 87 ? 5.244 19.436 1.948 1.00 38.61 84 LEU B N 1
ATOM 2841 C CA . LEU B 1 87 ? 4.831 18.048 1.870 1.00 38.17 84 LEU B CA 1
ATOM 2842 C C . LEU B 1 87 ? 3.707 17.678 2.840 1.00 41.93 84 LEU B C 1
ATOM 2843 O O . LEU B 1 87 ? 3.295 16.520 2.902 1.00 41.87 84 LEU B O 1
ATOM 2848 N N . ASP B 1 88 ? 3.234 18.645 3.621 1.00 42.22 85 ASP B N 1
ATOM 2849 C CA . ASP B 1 88 ? 2.199 18.383 4.628 1.00 42.48 85 ASP B CA 1
ATOM 2850 C C . ASP B 1 88 ? 2.610 17.358 5.697 1.00 47.28 85 ASP B C 1
ATOM 2851 O O . ASP B 1 88 ? 1.782 16.570 6.192 1.00 43.06 85 ASP B O 1
ATOM 2856 N N . VAL B 1 89 ? 3.887 17.368 6.053 1.00 40.14 86 VAL B N 1
ATOM 2857 C CA . VAL B 1 89 ? 4.358 16.542 7.163 1.00 36.63 86 VAL B CA 1
ATOM 2858 C C . VAL B 1 89 ? 3.656 17.003 8.440 1.00 42.40 86 VAL B C 1
ATOM 2859 O O . VAL B 1 89 ? 3.474 18.196 8.655 1.00 40.14 86 VAL B O 1
ATOM 2863 N N . ASP B 1 90 ? 3.209 16.056 9.260 1.00 35.51 87 ASP B N 1
ATOM 2864 C CA . ASP B 1 90 ? 2.439 16.411 10.437 1.00 38.66 87 ASP B CA 1
ATOM 2865 C C . ASP B 1 90 ? 3.268 16.971 11.580 1.00 36.72 87 ASP B C 1
ATOM 2866 O O . ASP B 1 90 ? 2.872 17.964 12.192 1.00 33.73 87 ASP B O 1
ATOM 2871 N N . VAL B 1 91 ? 4.392 16.323 11.889 1.00 32.21 88 VAL B N 1
ATOM 2872 C CA . VAL B 1 91 ? 5.230 16.763 13.009 1.00 36.41 88 VAL B CA 1
ATOM 2873 C C . VAL B 1 91 ? 6.696 16.792 12.594 1.00 37.82 88 VAL B C 1
ATOM 2874 O O . VAL B 1 91 ? 7.190 15.842 11.988 1.00 36.15 88 VAL B O 1
ATOM 2878 N N . LEU B 1 92 ? 7.390 17.886 12.907 1.00 39.94 89 LEU B N 1
ATOM 2879 C CA . LEU B 1 92 ? 8.856 17.922 12.832 1.00 37.04 89 LEU B CA 1
ATOM 2880 C C . LEU B 1 92 ? 9.391 17.837 14.260 1.00 32.61 89 LEU B C 1
ATOM 2881 O O . LEU B 1 92 ? 9.012 18.637 15.117 1.00 31.84 89 LEU B O 1
ATOM 2886 N N . PHE B 1 93 ? 10.267 16.865 14.506 1.00 29.42 90 PHE B N 1
ATOM 2887 C CA . PHE B 1 93 ? 10.938 16.715 15.790 1.00 29.23 90 PHE B CA 1
ATOM 2888 C C . PHE B 1 93 ? 12.395 17.106 15.547 1.00 26.92 90 PHE B C 1
ATOM 2889 O O . PHE B 1 93 ? 13.092 16.461 14.767 1.00 34.44 90 PHE B O 1
ATOM 2897 N N . ASN B 1 94 ? 12.846 18.157 16.217 1.00 28.68 91 ASN B N 1
ATOM 2898 C CA . ASN B 1 94 ? 14.145 18.732 15.933 1.00 33.79 91 ASN B CA 1
ATOM 2899 C C . ASN B 1 94 ? 14.754 19.044 17.287 1.00 34.16 91 ASN B C 1
ATOM 2900 O O . ASN B 1 94 ? 14.782 20.194 17.709 1.00 37.57 91 ASN B O 1
ATOM 2905 N N . PRO B 1 95 ? 15.208 17.989 17.987 1.00 32.63 92 PRO B N 1
ATOM 2906 C CA . PRO B 1 95 ? 15.637 18.077 19.365 1.00 33.15 92 PRO B CA 1
ATOM 2907 C C . PRO B 1 95 ? 17.060 18.630 19.434 1.00 34.32 92 PRO B C 1
ATOM 2908 O O . PRO B 1 95 ? 17.777 18.653 18.432 1.00 34.38 92 PRO B O 1
ATOM 2912 N N . SER B 1 96 ? 17.441 19.095 20.614 1.00 36.36 93 SER B N 1
ATOM 2913 C CA . SER B 1 96 ? 18.829 19.469 20.889 1.00 50.09 93 SER B CA 1
ATOM 2914 C C . SER B 1 96 ? 19.630 18.234 21.330 1.00 40.87 93 SER B C 1
ATOM 2915 O O . SER B 1 96 ? 19.062 17.180 21.621 1.00 30.88 93 SER B O 1
ATOM 2918 N N . GLU B 1 97 ? 20.950 18.370 21.392 1.00 35.45 94 GLU B N 1
ATOM 2919 C CA . GLU B 1 97 ? 21.809 17.285 21.868 1.00 47.13 94 GLU B CA 1
ATOM 2920 C C . GLU B 1 97 ? 21.432 16.854 23.300 1.00 48.47 94 GLU B C 1
ATOM 2921 O O . GLU B 1 97 ? 21.397 15.654 23.618 1.00 41.05 94 GLU B O 1
ATOM 2927 N N . LYS B 1 98 ? 21.150 17.843 24.150 1.00 41.85 95 LYS B N 1
ATOM 2928 C CA . LYS B 1 98 ? 20.864 17.615 25.567 1.00 42.02 95 LYS B CA 1
ATOM 2929 C C . LYS B 1 98 ? 19.517 16.918 25.749 1.00 43.57 95 LYS B C 1
ATOM 2930 O O . LYS B 1 98 ? 19.315 16.187 26.709 1.00 44.97 95 LYS B O 1
ATOM 2936 N N . ASP B 1 99 ? 18.602 17.137 24.812 1.00 36.37 96 ASP B N 1
ATOM 2937 C CA . ASP B 1 99 ? 17.340 16.388 24.796 1.00 43.92 96 ASP B CA 1
ATOM 2938 C C . ASP B 1 99 ? 17.585 14.907 24.602 1.00 38.12 96 ASP B C 1
ATOM 2939 O O . ASP B 1 99 ? 16.935 14.068 25.212 1.00 36.84 96 ASP B O 1
ATOM 2944 N N . ILE B 1 100 ? 18.488 14.586 23.698 1.00 35.22 97 ILE B N 1
ATOM 2945 C CA . ILE B 1 100 ? 18.671 13.198 23.318 1.00 33.08 97 ILE B CA 1
ATOM 2946 C C . ILE B 1 100 ? 19.683 12.521 24.246 1.00 32.15 97 ILE B C 1
ATOM 2947 O O . ILE B 1 100 ? 19.536 11.352 24.587 1.00 34.43 97 ILE B O 1
ATOM 2952 N N . TYR B 1 101 ? 20.705 13.269 24.670 1.00 29.90 98 TYR B N 1
ATOM 2953 C CA . TYR B 1 101 ? 21.683 12.755 25.625 1.00 30.73 98 TYR B CA 1
ATOM 2954 C C . TYR B 1 101 ? 21.756 13.645 26.870 1.00 36.60 98 TYR B C 1
ATOM 2955 O O . TYR B 1 101 ? 22.724 14.393 27.056 1.00 35.36 98 TYR B O 1
ATOM 2964 N N . PRO B 1 102 ? 20.754 13.530 27.755 1.00 42.30 99 PRO B N 1
ATOM 2965 C CA . PRO B 1 102 ? 20.658 14.321 29.000 1.00 44.18 99 PRO B CA 1
ATOM 2966 C C . PRO B 1 102 ? 21.936 14.253 29.839 1.00 42.96 99 PRO B C 1
ATOM 2967 O O . PRO B 1 102 ? 22.327 15.247 30.442 1.00 38.99 99 PRO B O 1
ATOM 2971 N N . ASP B 1 103 ? 22.585 13.086 29.873 1.00 37.50 100 ASP B N 1
ATOM 2972 C CA . ASP B 1 103 ? 23.791 12.880 30.689 1.00 37.10 100 ASP B CA 1
ATOM 2973 C C . ASP B 1 103 ? 25.007 12.493 29.859 1.00 45.11 100 ASP B C 1
ATOM 2974 O O . ASP B 1 103 ? 25.924 11.842 30.358 1.00 39.86 100 ASP B O 1
ATOM 2979 N N . GLY B 1 104 ? 25.011 12.881 28.590 1.00 46.80 101 GLY B N 1
ATOM 2980 C CA . GLY B 1 104 ? 26.076 12.501 27.691 1.00 41.35 101 GLY B CA 1
ATOM 2981 C C . GLY B 1 104 ? 25.826 11.127 27.107 1.00 39.95 101 GLY B C 1
ATOM 2982 O O . GLY B 1 104 ? 24.740 10.553 27.241 1.00 37.22 101 GLY B O 1
ATOM 2983 N N . ASN B 1 105 ? 26.859 10.583 26.482 1.00 46.70 102 ASN B N 1
ATOM 2984 C CA . ASN B 1 105 ? 26.760 9.310 25.794 1.00 44.77 102 ASN B CA 1
ATOM 2985 C C . ASN B 1 105 ? 27.294 8.200 26.707 1.00 40.10 102 ASN B C 1
ATOM 2986 O O . ASN B 1 105 ? 28.396 7.691 26.511 1.00 36.61 102 ASN B O 1
ATOM 2991 N N . LEU B 1 106 ? 26.485 7.827 27.696 1.00 36.23 103 LEU B N 1
ATOM 2992 C CA . LEU B 1 106 ? 26.916 6.917 28.764 1.00 35.17 103 LEU B CA 1
ATOM 2993 C C . LEU B 1 106 ? 26.608 5.448 28.445 1.00 35.71 103 LEU B C 1
ATOM 2994 O O . LEU B 1 106 ? 27.418 4.557 28.739 1.00 39.88 103 LEU B O 1
ATOM 2999 N N . LEU B 1 107 ? 25.425 5.213 27.873 1.00 31.40 104 LEU B N 1
ATOM 3000 C CA . LEU B 1 107 ? 24.962 3.881 27.490 1.00 34.10 104 LEU B CA 1
ATOM 3001 C C . LEU B 1 107 ? 24.866 3.801 25.973 1.00 32.52 104 LEU B C 1
ATOM 3002 O O . LEU B 1 107 ? 24.065 4.499 25.353 1.00 34.53 104 LEU B O 1
ATOM 3007 N N . ARG B 1 108 ? 25.679 2.949 25.371 1.00 34.97 105 ARG B N 1
ATOM 3008 C CA . ARG B 1 108 ? 25.725 2.864 23.917 1.00 36.26 105 ARG B CA 1
ATOM 3009 C C . ARG B 1 108 ? 25.357 1.485 23.424 1.00 35.65 105 ARG B C 1
ATOM 3010 O O . ARG B 1 108 ? 25.693 0.489 24.058 1.00 37.59 105 ARG B O 1
ATOM 3018 N N . ILE B 1 109 ? 24.671 1.421 22.285 1.00 34.99 106 ILE B N 1
ATOM 3019 C CA . ILE B 1 109 ? 24.537 0.151 21.593 1.00 30.98 106 ILE B CA 1
ATOM 3020 C C . ILE B 1 109 ? 25.840 -0.170 20.862 1.00 39.23 106 ILE B C 1
ATOM 3021 O O . ILE B 1 109 ? 26.286 0.621 20.023 1.00 36.49 106 ILE B O 1
ATOM 3026 N N A GLU B 1 110 ? 26.428 -1.327 21.175 0.58 32.85 107 GLU B N 1
ATOM 3027 N N B GLU B 1 110 ? 26.453 -1.308 21.191 0.42 33.68 107 GLU B N 1
ATOM 3028 C CA A GLU B 1 110 ? 27.654 -1.800 20.522 0.58 34.93 107 GLU B CA 1
ATOM 3029 C CA B GLU B 1 110 ? 27.657 -1.779 20.495 0.42 35.28 107 GLU B CA 1
ATOM 3030 C C A GLU B 1 110 ? 27.356 -3.004 19.618 0.58 36.06 107 GLU B C 1
ATOM 3031 C C B GLU B 1 110 ? 27.341 -2.987 19.615 0.42 36.06 107 GLU B C 1
ATOM 3032 O O A GLU B 1 110 ? 26.959 -4.057 20.100 0.58 39.04 107 GLU B O 1
ATOM 3033 O O B GLU B 1 110 ? 26.921 -4.027 20.110 0.42 38.58 107 GLU B O 1
ATOM 3044 N N . PRO B 1 111 ? 27.524 -2.847 18.297 1.00 31.60 108 PRO B N 1
ATOM 3045 C CA . PRO B 1 111 ? 27.274 -3.955 17.380 1.00 42.11 108 PRO B CA 1
ATOM 3046 C C . PRO B 1 111 ? 28.472 -4.912 17.320 1.00 47.96 108 PRO B C 1
ATOM 3047 O O . PRO B 1 111 ? 29.606 -4.509 17.078 1.00 52.45 108 PRO B O 1
ATOM 3051 N N . LYS B 1 112 ? 28.208 -6.189 17.557 1.00 37.77 109 LYS B N 1
ATOM 3052 C CA . LYS B 1 112 ? 29.250 -7.206 17.469 1.00 41.56 109 LYS B CA 1
ATOM 3053 C C . LYS B 1 112 ? 28.812 -8.252 16.477 1.00 39.52 109 LYS B C 1
ATOM 3054 O O . LYS B 1 112 ? 28.278 -9.307 16.861 1.00 41.92 109 LYS B O 1
ATOM 3060 N N . LEU B 1 113 ? 28.980 -7.931 15.206 1.00 36.98 110 LEU B N 1
ATOM 3061 C CA . LEU B 1 113 ? 28.669 -8.846 14.120 1.00 47.82 110 LEU B CA 1
ATOM 3062 C C . LEU B 1 113 ? 29.352 -8.416 12.835 1.00 45.80 110 LEU B C 1
ATOM 3063 O O . LEU B 1 113 ? 29.718 -7.254 12.675 1.00 45.48 110 LEU B O 1
ATOM 3068 N N . GLU B 1 114 ? 29.528 -9.368 11.924 1.00 49.77 111 GLU B N 1
ATOM 3069 C CA . GLU B 1 114 ? 30.318 -9.148 10.714 1.00 48.00 111 GLU B CA 1
ATOM 3070 C C . GLU B 1 114 ? 29.897 -7.934 9.908 1.00 44.89 111 GLU B C 1
ATOM 3071 O O . GLU B 1 114 ? 30.730 -7.116 9.525 1.00 47.58 111 GLU B O 1
ATOM 3077 N N . ILE B 1 115 ? 28.607 -7.818 9.622 1.00 43.13 112 ILE B N 1
ATOM 3078 C CA . ILE B 1 115 ? 28.155 -6.705 8.791 1.00 48.69 112 ILE B CA 1
ATOM 3079 C C . ILE B 1 115 ? 28.583 -5.332 9.371 1.00 45.67 112 ILE B C 1
ATOM 3080 O O . ILE B 1 115 ? 28.693 -4.354 8.634 1.00 46.42 112 ILE B O 1
ATOM 3085 N N . ALA B 1 116 ? 28.835 -5.282 10.678 1.00 41.04 113 ALA B N 1
ATOM 3086 C CA . ALA B 1 116 ? 29.318 -4.071 11.347 1.00 38.66 113 ALA B CA 1
ATOM 3087 C C . ALA B 1 116 ? 30.811 -3.838 11.174 1.00 47.93 113 ALA B C 1
ATOM 3088 O O . ALA B 1 116 ? 31.299 -2.720 11.360 1.00 47.34 113 ALA B O 1
ATOM 3090 N N . ASN B 1 117 ? 31.533 -4.906 10.847 1.00 48.45 114 ASN B N 1
ATOM 3091 C CA . ASN B 1 117 ? 32.986 -4.882 10.836 1.00 45.34 114 ASN B CA 1
ATOM 3092 C C . ASN B 1 117 ? 33.590 -4.581 9.471 1.00 47.72 114 ASN B C 1
ATOM 3093 O O . ASN B 1 117 ? 34.773 -4.271 9.370 1.00 53.09 114 ASN B O 1
ATOM 3098 N N . ILE B 1 118 ? 32.774 -4.646 8.426 1.00 37.94 115 ILE B N 1
ATOM 3099 C CA . ILE B 1 118 ? 33.259 -4.417 7.069 1.00 40.22 115 ILE B CA 1
ATOM 3100 C C . ILE B 1 118 ? 32.755 -3.100 6.467 1.00 40.29 115 ILE B C 1
ATOM 3101 O O . ILE B 1 118 ? 31.887 -2.429 7.049 1.00 38.61 115 ILE B O 1
ATOM 3106 N N . LEU B 1 119 ? 33.293 -2.736 5.299 1.00 36.05 116 LEU B N 1
ATOM 3107 C CA . LEU B 1 119 ? 32.742 -1.618 4.523 1.00 42.31 116 LEU B CA 1
ATOM 3108 C C . LEU B 1 119 ? 32.656 -0.299 5.341 1.00 39.98 116 LEU B C 1
ATOM 3109 O O . LEU B 1 119 ? 33.655 0.158 5.887 1.00 39.20 116 LEU B O 1
ATOM 3114 N N . GLU B 1 120 ? 31.471 0.313 5.419 1.00 38.28 117 GLU B N 1
ATOM 3115 C CA . GLU B 1 120 ? 31.273 1.502 6.255 1.00 35.92 117 GLU B CA 1
ATOM 3116 C C . GLU B 1 120 ? 31.728 1.311 7.722 1.00 45.23 117 GLU B C 1
ATOM 3117 O O . GLU B 1 120 ? 32.281 2.219 8.341 1.00 40.05 117 GLU B O 1
ATOM 3123 N N . GLY B 1 121 ? 31.461 0.142 8.293 1.00 46.27 118 GLY B N 1
ATOM 3124 C CA . GLY B 1 121 ? 31.835 -0.111 9.671 1.00 48.91 118 GLY B CA 1
ATOM 3125 C C . GLY B 1 121 ? 33.334 0.035 9.876 1.00 51.59 118 GLY B C 1
ATOM 3126 O O . GLY B 1 121 ? 33.789 0.611 10.869 1.00 45.38 118 GLY B O 1
ATOM 3127 N N . LYS B 1 122 ? 34.097 -0.486 8.917 1.00 49.14 119 LYS B N 1
ATOM 3128 C CA . LYS B 1 122 ? 35.553 -0.489 8.996 1.00 52.59 119 LYS B CA 1
ATOM 3129 C C . LYS B 1 122 ? 36.055 0.915 8.701 1.00 48.73 119 LYS B C 1
ATOM 3130 O O . LYS B 1 122 ? 36.953 1.437 9.354 1.00 37.11 119 LYS B O 1
ATOM 3136 N N . SER B 1 123 ? 35.441 1.534 7.705 1.00 51.95 120 SER B N 1
ATOM 3137 C CA . SER B 1 123 ? 35.856 2.854 7.277 1.00 51.69 120 SER B CA 1
ATOM 3138 C C . SER B 1 123 ? 35.468 3.959 8.284 1.00 47.30 120 SER B C 1
ATOM 3139 O O . SER B 1 123 ? 36.140 4.985 8.373 1.00 43.50 120 SER B O 1
ATOM 3142 N N A ARG B 1 124 ? 34.404 3.732 9.043 0.06 39.84 121 ARG B N 1
ATOM 3143 N N B ARG B 1 124 ? 34.378 3.757 9.025 0.94 37.96 121 ARG B N 1
ATOM 3144 C CA A ARG B 1 124 ? 33.987 4.697 10.053 0.06 37.88 121 ARG B CA 1
ATOM 3145 C CA B ARG B 1 124 ? 33.973 4.725 10.059 0.94 35.91 121 ARG B CA 1
ATOM 3146 C C A ARG B 1 124 ? 33.854 4.041 11.422 0.06 39.43 121 ARG B C 1
ATOM 3147 C C B ARG B 1 124 ? 33.846 4.066 11.430 0.94 40.12 121 ARG B C 1
ATOM 3148 O O A ARG B 1 124 ? 32.760 3.640 11.822 0.06 38.15 121 ARG B O 1
ATOM 3149 O O B ARG B 1 124 ? 32.739 3.671 11.839 0.94 36.14 121 ARG B O 1
ATOM 3164 N N . PRO B 1 125 ? 34.980 3.931 12.146 1.00 46.26 122 PRO B N 1
ATOM 3165 C CA . PRO B 1 125 ? 35.009 3.292 13.470 1.00 44.57 122 PRO B CA 1
ATOM 3166 C C . PRO B 1 125 ? 34.125 4.062 14.456 1.00 41.43 122 PRO B C 1
ATOM 3167 O O . PRO B 1 125 ? 34.279 5.263 14.528 1.00 35.54 122 PRO B O 1
ATOM 3171 N N . GLY B 1 126 ? 33.216 3.403 15.181 1.00 38.22 123 GLY B N 1
ATOM 3172 C CA . GLY B 1 126 ? 32.363 4.095 16.145 1.00 38.61 123 GLY B CA 1
ATOM 3173 C C . GLY B 1 126 ? 31.110 4.757 15.577 1.00 32.48 123 GLY B C 1
ATOM 3174 O O . GLY B 1 126 ? 30.223 5.183 16.321 1.00 33.88 123 GLY B O 1
ATOM 3175 N N . HIS B 1 127 ? 31.029 4.826 14.253 1.00 34.76 124 HIS B N 1
ATOM 3176 C CA . HIS B 1 127 ? 29.854 5.357 13.582 1.00 33.52 124 HIS B CA 1
ATOM 3177 C C . HIS B 1 127 ? 28.586 4.519 13.842 1.00 31.85 124 HIS B C 1
ATOM 3178 O O . HIS B 1 127 ? 27.540 5.064 14.202 1.00 30.80 124 HIS B O 1
ATOM 3185 N N . PHE B 1 128 ? 28.669 3.211 13.641 1.00 35.89 125 PHE B N 1
ATOM 3186 C CA . PHE B 1 128 ? 27.478 2.354 13.758 1.00 32.99 125 PHE B CA 1
ATOM 3187 C C . PHE B 1 128 ? 26.922 2.303 15.199 1.00 35.67 125 PHE B C 1
ATOM 3188 O O . PHE B 1 128 ? 25.700 2.289 15.402 1.00 32.55 125 PHE B O 1
ATOM 3196 N N . SER B 1 129 ? 27.818 2.287 16.192 1.00 31.53 126 SER B N 1
ATOM 3197 C CA . SER B 1 129 ? 27.398 2.410 17.581 1.00 30.94 126 SER B CA 1
ATOM 3198 C C . SER B 1 129 ? 26.577 3.701 17.799 1.00 33.93 126 SER B C 1
ATOM 3199 O O . SER B 1 129 ? 25.520 3.691 18.428 1.00 33.42 126 SER B O 1
ATOM 3202 N N . GLY B 1 130 ? 27.094 4.821 17.321 1.00 35.48 127 GLY B N 1
ATOM 3203 C CA . GLY B 1 130 ? 26.413 6.088 17.521 1.00 32.49 127 GLY B CA 1
ATOM 3204 C C . GLY B 1 130 ? 25.071 6.145 16.826 1.00 30.14 127 GLY B C 1
ATOM 3205 O O . GLY B 1 130 ? 24.108 6.723 17.353 1.00 31.24 127 GLY B O 1
ATOM 3214 N N . LEU B 1 132 ? 23.192 3.459 15.903 1.00 28.46 129 LEU B N 1
ATOM 3215 C CA . LEU B 1 132 ? 22.270 2.504 16.542 1.00 32.40 129 LEU B CA 1
ATOM 3216 C C . LEU B 1 132 ? 21.731 3.048 17.864 1.00 30.92 129 LEU B C 1
ATOM 3217 O O . LEU B 1 132 ? 20.560 2.858 18.195 1.00 34.32 129 LEU B O 1
ATOM 3222 N N . THR B 1 133 ? 22.591 3.728 18.618 1.00 26.86 130 THR B N 1
ATOM 3223 C CA . THR B 1 133 ? 22.180 4.276 19.900 1.00 23.86 130 THR B CA 1
ATOM 3224 C C . THR B 1 133 ? 21.118 5.386 19.686 1.00 36.88 130 THR B C 1
ATOM 3225 O O . THR B 1 133 ? 20.118 5.439 20.390 1.00 30.18 130 THR B O 1
ATOM 3229 N N . VAL B 1 134 ? 21.324 6.247 18.692 1.00 33.70 131 VAL B N 1
ATOM 3230 C CA . VAL B 1 134 ? 20.385 7.353 18.457 1.00 32.96 131 VAL B CA 1
ATOM 3231 C C . VAL B 1 134 ? 19.067 6.871 17.816 1.00 29.73 131 VAL B C 1
ATOM 3232 O O . VAL B 1 134 ? 17.995 7.399 18.092 1.00 31.55 131 VAL B O 1
ATOM 3236 N N . VAL B 1 135 ? 19.154 5.879 16.949 1.00 25.41 132 VAL B N 1
ATOM 3237 C CA . VAL B 1 135 ? 17.940 5.305 16.332 1.00 24.66 132 VAL B CA 1
ATOM 3238 C C . VAL B 1 135 ? 17.089 4.600 17.384 1.00 25.23 132 VAL B C 1
ATOM 3239 O O . VAL B 1 135 ? 15.878 4.767 17.402 1.00 29.79 132 VAL B O 1
ATOM 3243 N N . LEU B 1 136 ? 17.730 3.839 18.280 1.00 26.97 133 LEU B N 1
ATOM 3244 C CA . LEU B 1 136 ? 17.003 3.227 19.391 1.00 26.18 133 LEU B CA 1
ATOM 3245 C C . LEU B 1 136 ? 16.281 4.307 20.222 1.00 34.33 133 LEU B C 1
ATOM 3246 O O . LEU B 1 136 ? 15.123 4.159 20.554 1.00 25.77 133 LEU B O 1
ATOM 3251 N N . LYS B 1 137 ? 16.956 5.410 20.528 1.00 24.89 134 LYS B N 1
ATOM 3252 C CA . LYS B 1 137 ? 16.357 6.445 21.369 1.00 23.23 134 LYS B CA 1
ATOM 3253 C C . LYS B 1 137 ? 15.213 7.142 20.611 1.00 22.49 134 LYS B C 1
ATOM 3254 O O . LYS B 1 137 ? 14.170 7.460 21.177 1.00 33.27 134 LYS B O 1
ATOM 3260 N N . LEU B 1 138 ? 15.417 7.360 19.313 1.00 26.31 135 LEU B N 1
ATOM 3261 C CA . LEU B 1 138 ? 14.425 8.052 18.498 1.00 30.94 135 LEU B CA 1
ATOM 3262 C C . LEU B 1 138 ? 13.201 7.150 18.319 1.00 30.19 135 LEU B C 1
ATOM 3263 O O . LEU B 1 138 ? 12.072 7.623 18.306 1.00 29.41 135 LEU B O 1
ATOM 3268 N N . LEU B 1 139 ? 13.423 5.851 18.219 1.00 26.92 136 LEU B N 1
ATOM 3269 C CA . LEU B 1 139 ? 12.276 4.908 18.157 1.00 30.03 136 LEU B CA 1
ATOM 3270 C C . LEU B 1 139 ? 11.499 4.843 19.476 1.00 32.49 136 LEU B C 1
ATOM 3271 O O . LEU B 1 139 ? 10.261 4.668 19.475 1.00 31.50 136 LEU B O 1
ATOM 3276 N N . GLN B 1 140 ? 12.222 4.942 20.596 1.00 33.68 137 GLN B N 1
ATOM 3277 C CA . GLN B 1 140 ? 11.586 4.881 21.903 1.00 29.36 137 GLN B CA 1
ATOM 3278 C C . GLN B 1 140 ? 10.787 6.157 22.104 1.00 37.99 137 GLN B C 1
ATOM 3279 O O . GLN B 1 140 ? 9.788 6.172 22.811 1.00 34.38 137 GLN B O 1
ATOM 3285 N N . ILE B 1 141 ? 11.212 7.229 21.451 1.00 31.39 138 ILE B N 1
ATOM 3286 C CA . ILE B 1 141 ? 10.526 8.516 21.629 1.00 31.47 138 ILE B CA 1
ATOM 3287 C C . ILE B 1 141 ? 9.275 8.641 20.744 1.00 29.17 138 ILE B C 1
ATOM 3288 O O . ILE B 1 141 ? 8.208 9.053 21.205 1.00 39.92 138 ILE B O 1
ATOM 3293 N N . THR B 1 142 ? 9.422 8.290 19.476 1.00 30.84 139 THR B N 1
ATOM 3294 C CA . THR B 1 142 ? 8.370 8.456 18.465 1.00 30.73 139 THR B CA 1
ATOM 3295 C C . THR B 1 142 ? 7.371 7.280 18.447 1.00 33.85 139 THR B C 1
ATOM 3296 O O . THR B 1 142 ? 6.217 7.449 18.087 1.00 36.55 139 THR B O 1
ATOM 3300 N N . LYS B 1 143 ? 7.826 6.093 18.832 1.00 31.30 140 LYS B N 1
ATOM 3301 C CA . LYS B 1 143 ? 6.943 4.920 18.881 1.00 37.59 140 LYS B CA 1
ATOM 3302 C C . LYS B 1 143 ? 6.045 4.811 17.644 1.00 35.24 140 LYS B C 1
ATOM 3303 O O . LYS B 1 143 ? 4.818 4.872 17.747 1.00 30.30 140 LYS B O 1
ATOM 3309 N N . PRO B 1 144 ? 6.666 4.643 16.465 1.00 38.30 141 PRO B N 1
ATOM 3310 C CA . PRO B 1 144 ? 5.915 4.626 15.212 1.00 40.17 141 PRO B CA 1
ATOM 3311 C C . PRO B 1 144 ? 5.467 3.216 14.814 1.00 39.56 141 PRO B C 1
ATOM 3312 O O . PRO B 1 144 ? 6.025 2.204 15.256 1.00 30.78 141 PRO B O 1
ATOM 3316 N N . ASN B 1 145 ? 4.448 3.152 13.967 1.00 32.41 142 ASN B N 1
ATOM 3317 C CA . ASN B 1 145 ? 4.060 1.862 13.385 1.00 39.38 142 ASN B CA 1
ATOM 3318 C C . ASN B 1 145 ? 4.994 1.488 12.247 1.00 35.91 142 ASN B C 1
ATOM 3319 O O . ASN B 1 145 ? 5.333 0.310 12.053 1.00 34.55 142 ASN B O 1
ATOM 3324 N N . ASN B 1 146 ? 5.421 2.511 11.509 1.00 32.66 143 ASN B N 1
ATOM 3325 C CA . ASN B 1 146 ? 6.204 2.330 10.281 1.00 35.60 143 ASN B CA 1
ATOM 3326 C C . ASN B 1 146 ? 7.435 3.244 10.244 1.00 36.12 143 ASN B C 1
ATOM 3327 O O . ASN B 1 146 ? 7.338 4.447 10.489 1.00 38.94 143 ASN B O 1
ATOM 3332 N N . LEU B 1 147 ? 8.574 2.665 9.884 1.00 28.89 144 LEU B N 1
ATOM 3333 C CA . LEU B 1 147 ? 9.856 3.379 9.815 1.00 31.16 144 LEU B CA 1
ATOM 3334 C C . LEU B 1 147 ? 10.363 3.336 8.372 1.00 37.83 144 LEU B C 1
ATOM 3335 O O . LEU B 1 147 ? 10.441 2.261 7.785 1.00 32.76 144 LEU B O 1
ATOM 3340 N N . TYR B 1 148 ? 10.708 4.491 7.799 1.00 30.68 145 TYR B N 1
ATOM 3341 C CA . TYR B 1 148 ? 11.153 4.562 6.408 1.00 27.30 145 TYR B CA 1
ATOM 3342 C C . TYR B 1 148 ? 12.653 4.845 6.337 1.00 35.23 145 TYR B C 1
ATOM 3343 O O . TYR B 1 148 ? 13.130 5.797 6.958 1.00 29.82 145 TYR B O 1
ATOM 3352 N N . LEU B 1 149 ? 13.368 3.995 5.576 1.00 30.74 146 LEU B N 1
ATOM 3353 C CA . LEU B 1 149 ? 14.820 4.017 5.434 1.00 28.27 146 LEU B CA 1
ATOM 3354 C C . LEU B 1 149 ? 15.240 3.933 3.956 1.00 32.61 146 LEU B C 1
ATOM 3355 O O . LEU B 1 149 ? 14.593 3.248 3.159 1.00 32.35 146 LEU B O 1
ATOM 3360 N N . GLY B 1 150 ? 16.338 4.601 3.597 1.00 27.99 147 GLY B N 1
ATOM 3361 C CA . GLY B 1 150 ? 16.889 4.498 2.252 1.00 24.22 147 GLY B CA 1
ATOM 3362 C C . GLY B 1 150 ? 17.841 3.306 2.067 1.00 28.85 147 GLY B C 1
ATOM 3363 O O . GLY B 1 150 ? 18.636 3.013 2.952 1.00 32.64 147 GLY B O 1
ATOM 3364 N N . GLU B 1 151 ? 17.748 2.633 0.921 1.00 31.15 148 GLU B N 1
ATOM 3365 C CA . GLU B 1 151 ? 18.623 1.498 0.558 1.00 35.22 148 GLU B CA 1
ATOM 3366 C C . GLU B 1 151 ? 20.087 1.925 0.373 1.00 34.13 148 GLU B C 1
ATOM 3367 O O . GLU B 1 151 ? 21.015 1.110 0.508 1.00 39.54 148 GLU B O 1
ATOM 3373 N N . LYS B 1 152 ? 20.299 3.205 0.076 1.00 32.04 149 LYS B N 1
ATOM 3374 C CA . LYS B 1 152 ? 21.667 3.752 -0.027 1.00 35.64 149 LYS B CA 1
ATOM 3375 C C . LYS B 1 152 ? 22.588 3.421 1.167 1.00 40.16 149 LYS B C 1
ATOM 3376 O O . LYS B 1 152 ? 23.775 3.105 1.005 1.00 36.99 149 LYS B O 1
ATOM 3382 N N . ASP B 1 153 ? 22.042 3.512 2.373 1.00 36.64 150 ASP B N 1
ATOM 3383 C CA . ASP B 1 153 ? 22.803 3.182 3.566 1.00 40.55 150 ASP B CA 1
ATOM 3384 C C . ASP B 1 153 ? 22.452 1.744 3.913 1.00 41.81 150 ASP B C 1
ATOM 3385 O O . ASP B 1 153 ? 21.660 1.479 4.823 1.00 33.86 150 ASP B O 1
ATOM 3390 N N . TYR B 1 154 ? 23.037 0.822 3.143 1.00 39.45 151 TYR B N 1
ATOM 3391 C CA . TYR B 1 154 ? 22.579 -0.561 3.116 1.00 42.34 151 TYR B CA 1
ATOM 3392 C C . TYR B 1 154 ? 22.843 -1.260 4.440 1.00 35.52 151 TYR B C 1
ATOM 3393 O O . TYR B 1 154 ? 22.001 -1.995 4.957 1.00 31.54 151 TYR B O 1
ATOM 3402 N N . GLN B 1 155 ? 24.021 -1.033 4.986 1.00 30.65 152 GLN B N 1
ATOM 3403 C CA . GLN B 1 155 ? 24.394 -1.663 6.250 1.00 28.67 152 GLN B CA 1
ATOM 3404 C C . GLN B 1 155 ? 23.563 -1.096 7.391 1.00 34.62 152 GLN B C 1
ATOM 3405 O O . GLN B 1 155 ? 23.145 -1.808 8.310 1.00 31.13 152 GLN B O 1
ATOM 3411 N N . GLN B 1 156 ? 23.319 0.209 7.316 1.00 36.10 153 GLN B N 1
ATOM 3412 C CA . GLN B 1 156 ? 22.501 0.868 8.306 1.00 31.99 153 GLN B CA 1
ATOM 3413 C C . GLN B 1 156 ? 21.124 0.169 8.342 1.00 26.88 153 GLN B C 1
ATOM 3414 O O . GLN B 1 156 ? 20.575 -0.113 9.408 1.00 32.56 153 GLN B O 1
ATOM 3420 N N . VAL B 1 157 ? 20.572 -0.107 7.172 1.00 29.11 154 VAL B N 1
ATOM 3421 C CA . VAL B 1 157 ? 19.274 -0.771 7.110 1.00 30.64 154 VAL B CA 1
ATOM 3422 C C . VAL B 1 157 ? 19.324 -2.108 7.840 1.00 34.50 154 VAL B C 1
ATOM 3423 O O . VAL B 1 157 ? 18.496 -2.402 8.707 1.00 28.65 154 VAL B O 1
ATOM 3443 N N . LEU B 1 159 ? 21.395 -3.206 10.070 1.00 28.92 156 LEU B N 1
ATOM 3444 C CA . LEU B 1 159 ? 21.612 -3.048 11.506 1.00 28.22 156 LEU B CA 1
ATOM 3445 C C . LEU B 1 159 ? 20.345 -2.582 12.242 1.00 29.83 156 LEU B C 1
ATOM 3446 O O . LEU B 1 159 ? 20.012 -3.089 13.297 1.00 33.60 156 LEU B O 1
ATOM 3451 N N . ILE B 1 160 ? 19.615 -1.640 11.660 1.00 24.45 157 ILE B N 1
ATOM 3452 C CA . ILE B 1 160 ? 18.392 -1.193 12.284 1.00 29.42 157 ILE B CA 1
ATOM 3453 C C . ILE B 1 160 ? 17.360 -2.337 12.317 1.00 30.17 157 ILE B C 1
ATOM 3454 O O . ILE B 1 160 ? 16.629 -2.479 13.287 1.00 35.22 157 ILE B O 1
ATOM 3459 N N . LYS B 1 161 ? 17.324 -3.164 11.270 1.00 29.29 158 LYS B N 1
ATOM 3460 C CA . LYS B 1 161 ? 16.447 -4.325 11.292 1.00 36.20 158 LYS B CA 1
ATOM 3461 C C . LYS B 1 161 ? 16.800 -5.210 12.487 1.00 36.41 158 LYS B C 1
ATOM 3462 O O . LYS B 1 161 ? 15.907 -5.723 13.172 1.00 36.46 158 LYS B O 1
ATOM 3468 N N . GLN B 1 162 ? 18.097 -5.394 12.736 1.00 35.64 159 GLN B N 1
ATOM 3469 C CA . GLN B 1 162 ? 18.529 -6.287 13.825 1.00 31.37 159 GLN B CA 1
ATOM 3470 C C . GLN B 1 162 ? 18.158 -5.632 15.138 1.00 33.23 159 GLN B C 1
ATOM 3471 O O . GLN B 1 162 ? 17.651 -6.272 16.056 1.00 34.41 159 GLN B O 1
ATOM 3477 N N . LEU B 1 163 ? 18.391 -4.328 15.205 1.00 33.59 160 LEU B N 1
ATOM 3478 C CA . LEU B 1 163 ? 18.018 -3.554 16.379 1.00 41.03 160 LEU B CA 1
ATOM 3479 C C . LEU B 1 163 ? 16.526 -3.699 16.725 1.00 34.58 160 LEU B C 1
ATOM 3480 O O . LEU B 1 163 ? 16.169 -3.947 17.865 1.00 36.43 160 LEU B O 1
ATOM 3485 N N . VAL B 1 164 ? 15.653 -3.511 15.752 1.00 32.06 161 VAL B N 1
ATOM 3486 C CA . VAL B 1 164 ? 14.209 -3.590 16.016 1.00 28.41 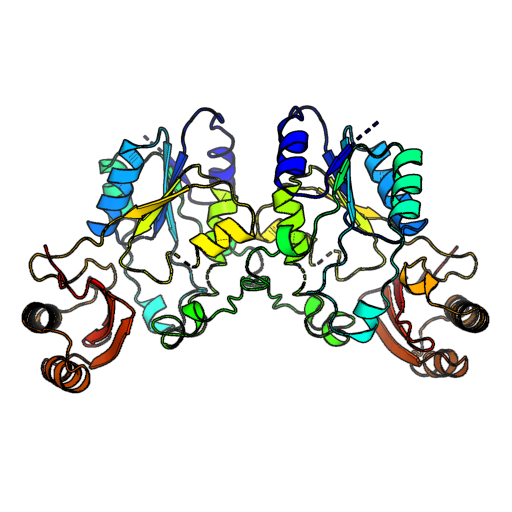161 VAL B CA 1
ATOM 3487 C C . VAL B 1 164 ? 13.823 -5.010 16.441 1.00 27.25 161 VAL B C 1
ATOM 3488 O O . VAL B 1 164 ? 12.993 -5.214 17.314 1.00 37.30 161 VAL B O 1
ATOM 3492 N N . LYS B 1 165 ? 14.457 -5.990 15.823 1.00 31.86 162 LYS B N 1
ATOM 3493 C CA . LYS B 1 165 ? 14.248 -7.386 16.201 1.00 37.25 162 LYS B CA 1
ATOM 3494 C C . LYS B 1 165 ? 14.692 -7.655 17.638 1.00 38.86 162 LYS B C 1
ATOM 3495 O O . LYS B 1 165 ? 13.925 -8.211 18.431 1.00 37.57 162 LYS B O 1
ATOM 3501 N N . ASP B 1 166 ? 15.919 -7.262 17.978 1.00 35.76 163 ASP B N 1
ATOM 3502 C CA . ASP B 1 166 ? 16.519 -7.635 19.276 1.00 31.68 163 ASP B CA 1
ATOM 3503 C C . ASP B 1 166 ? 15.906 -6.925 20.460 1.00 35.09 163 ASP B C 1
ATOM 3504 O O . ASP B 1 166 ? 15.881 -7.475 21.560 1.00 34.74 163 ASP B O 1
ATOM 3509 N N . PHE B 1 167 ? 15.418 -5.702 20.250 1.00 29.28 164 PHE B N 1
ATOM 3510 C CA . PHE B 1 167 ? 14.816 -4.975 21.371 1.00 32.41 164 PHE B CA 1
ATOM 3511 C C . PHE B 1 167 ? 13.312 -4.897 21.316 1.00 35.50 164 PHE B C 1
ATOM 3512 O O . PHE B 1 167 ? 12.699 -4.039 21.953 1.00 36.60 164 PHE B O 1
ATOM 3520 N N . PHE B 1 168 ? 12.734 -5.830 20.562 1.00 34.46 165 PHE B N 1
ATOM 3521 C CA . PHE B 1 168 ? 11.299 -6.065 20.550 1.00 36.92 165 PHE B CA 1
ATOM 3522 C C . PHE B 1 168 ? 10.520 -4.771 20.317 1.00 36.94 165 PHE B C 1
ATOM 3523 O O . PHE B 1 168 ? 9.593 -4.432 21.051 1.00 39.05 165 PHE B O 1
ATOM 3531 N N . ILE B 1 169 ? 10.933 -4.048 19.288 1.00 32.85 166 ILE B N 1
ATOM 3532 C CA . ILE B 1 169 ? 10.254 -2.817 18.906 1.00 44.16 166 ILE B CA 1
ATOM 3533 C C . ILE B 1 169 ? 9.184 -3.139 17.871 1.00 39.90 166 ILE B C 1
ATOM 3534 O O . ILE B 1 169 ? 9.462 -3.774 16.847 1.00 40.18 166 ILE B O 1
ATOM 3539 N N . ASN B 1 170 ? 7.948 -2.749 18.155 1.00 38.53 167 ASN B N 1
ATOM 3540 C CA . ASN B 1 170 ? 6.846 -3.152 17.280 1.00 43.99 167 ASN B CA 1
ATOM 3541 C C . ASN B 1 170 ? 6.646 -2.165 16.135 1.00 46.09 167 ASN B C 1
ATOM 3542 O O . ASN B 1 170 ? 5.641 -1.443 16.069 1.00 44.99 167 ASN B O 1
ATOM 3547 N N . THR B 1 171 ? 7.618 -2.136 15.235 1.00 40.50 168 THR B N 1
ATOM 3548 C CA . THR B 1 171 ? 7.632 -1.164 14.156 1.00 36.23 168 THR B CA 1
ATOM 3549 C C . THR B 1 171 ? 7.960 -1.890 12.885 1.00 37.07 168 THR B C 1
ATOM 3550 O O . THR B 1 171 ? 8.846 -2.733 12.891 1.00 44.44 168 THR B O 1
ATOM 3554 N N . LYS B 1 172 ? 7.236 -1.606 11.799 1.00 34.11 169 LYS B N 1
ATOM 3555 C CA . LYS B 1 172 ? 7.598 -2.190 10.509 1.00 34.74 169 LYS B CA 1
ATOM 3556 C C . LYS B 1 172 ? 8.645 -1.316 9.783 1.00 39.59 169 LYS B C 1
ATOM 3557 O O . LYS B 1 172 ? 8.595 -0.081 9.850 1.00 37.91 169 LYS B O 1
ATOM 3563 N N . ILE B 1 173 ? 9.603 -1.955 9.119 1.00 34.98 170 ILE B N 1
ATOM 3564 C CA . ILE B 1 173 ? 10.650 -1.214 8.389 1.00 39.55 170 ILE B CA 1
ATOM 3565 C C . ILE B 1 173 ? 10.397 -1.290 6.878 1.00 43.95 170 ILE B C 1
ATOM 3566 O O . ILE B 1 173 ? 10.203 -2.369 6.337 1.00 40.62 170 ILE B O 1
ATOM 3571 N N . ILE B 1 174 ? 10.363 -0.128 6.229 1.00 31.52 171 ILE B N 1
ATOM 3572 C CA . ILE B 1 174 ? 10.118 -0.002 4.796 1.00 29.36 171 ILE B CA 1
ATOM 3573 C C . ILE B 1 174 ? 11.366 0.577 4.166 1.00 36.04 171 ILE B C 1
ATOM 3574 O O . ILE B 1 174 ? 11.782 1.701 4.495 1.00 31.05 171 ILE B O 1
ATOM 3579 N N . VAL B 1 175 ? 11.999 -0.225 3.313 1.00 36.96 172 VAL B N 1
ATOM 3580 C CA . VAL B 1 175 ? 13.194 0.202 2.601 1.00 38.56 172 VAL B CA 1
ATOM 3581 C C . VAL B 1 175 ? 12.831 0.766 1.235 1.00 42.13 172 VAL B C 1
ATOM 3582 O O . VAL B 1 175 ? 12.104 0.125 0.448 1.00 35.73 172 VAL B O 1
ATOM 3586 N N . CYS B 1 176 ? 13.369 1.952 0.956 1.00 34.45 173 CYS B N 1
ATOM 3587 C CA . CYS B 1 176 ? 13.043 2.710 -0.243 1.00 38.28 173 CYS B CA 1
ATOM 3588 C C . CYS B 1 176 ? 14.254 2.799 -1.175 1.00 38.80 173 CYS B C 1
ATOM 3589 O O . CYS B 1 176 ? 15.370 2.907 -0.708 1.00 33.14 173 CYS B O 1
ATOM 3592 N N . PRO B 1 177 ? 14.025 2.759 -2.500 1.00 39.74 174 PRO B N 1
ATOM 3593 C CA . PRO B 1 177 ? 15.168 2.691 -3.412 1.00 33.83 174 PRO B CA 1
ATOM 3594 C C . PRO B 1 177 ? 15.930 3.999 -3.358 1.00 40.54 174 PRO B C 1
ATOM 3595 O O . PRO B 1 177 ? 15.363 5.053 -3.046 1.00 34.61 174 PRO B O 1
ATOM 3599 N N A THR B 1 178 ? 17.216 3.921 -3.663 1.00 33.88 175 THR B N 1
ATOM 3600 N N B THR B 1 178 ? 17.221 3.950 -3.660 0.00 36.26 175 THR B N 1
ATOM 3601 C CA A THR B 1 178 ? 18.105 5.078 -3.684 1.00 35.28 175 THR B CA 1
ATOM 3602 C CA B THR B 1 178 ? 18.035 5.156 -3.585 0.00 34.80 175 THR B CA 1
ATOM 3603 C C A THR B 1 178 ? 17.725 6.030 -4.825 1.00 34.78 175 THR B C 1
ATOM 3604 C C B THR B 1 178 ? 17.813 6.052 -4.790 0.00 34.98 175 THR B C 1
ATOM 3605 O O A THR B 1 178 ? 17.673 5.617 -5.975 1.00 34.42 175 THR B O 1
ATOM 3606 O O B THR B 1 178 ? 17.967 5.634 -5.937 0.00 35.23 175 THR B O 1
ATOM 3613 N N . GLN B 1 179 ? 17.440 7.292 -4.509 1.00 34.90 176 GLN B N 1
ATOM 3614 C CA . GLN B 1 179 ? 17.199 8.282 -5.544 1.00 30.96 176 GLN B CA 1
ATOM 3615 C C . GLN B 1 179 ? 18.524 8.803 -6.080 1.00 37.25 176 GLN B C 1
ATOM 3616 O O . GLN B 1 179 ? 19.411 9.178 -5.287 1.00 27.43 176 GLN B O 1
ATOM 3622 N N . ARG B 1 180 ? 18.641 8.867 -7.413 1.00 31.75 177 ARG B N 1
ATOM 3623 C CA . ARG B 1 180 ? 19.891 9.290 -8.075 1.00 29.61 177 ARG B CA 1
ATOM 3624 C C . ARG B 1 180 ? 19.680 10.417 -9.057 1.00 34.33 177 ARG B C 1
ATOM 3625 O O . ARG B 1 180 ? 18.605 10.530 -9.630 1.00 34.00 177 ARG B O 1
ATOM 3633 N N . GLN B 1 181 ? 20.727 11.222 -9.271 1.00 31.26 178 GLN B N 1
ATOM 3634 C CA . GLN B 1 181 ? 20.803 12.119 -10.430 1.00 33.36 178 GLN B CA 1
ATOM 3635 C C . GLN B 1 181 ? 20.815 11.321 -11.728 1.00 40.36 178 GLN B C 1
ATOM 3636 O O . GLN B 1 181 ? 21.105 10.111 -11.704 1.00 32.64 178 GLN B O 1
ATOM 3642 N N . PRO B 1 182 ? 20.562 12.002 -12.872 1.00 35.79 179 PRO B N 1
ATOM 3643 C CA . PRO B 1 182 ? 20.617 11.317 -14.163 1.00 37.61 179 PRO B CA 1
ATOM 3644 C C . PRO B 1 182 ? 21.914 10.548 -14.382 1.00 43.11 179 PRO B C 1
ATOM 3645 O O . PRO B 1 182 ? 21.900 9.452 -14.955 1.00 36.38 179 PRO B O 1
ATOM 3649 N N . SER B 1 183 ? 23.029 11.115 -13.925 1.00 43.59 180 SER B N 1
ATOM 3650 C CA . SER B 1 183 ? 24.342 10.467 -14.064 1.00 46.95 180 SER B CA 1
ATOM 3651 C C . SER B 1 183 ? 24.425 9.155 -13.296 1.00 39.92 180 SER B C 1
ATOM 3652 O O . SER B 1 183 ? 25.307 8.314 -13.567 1.00 37.12 180 SER B O 1
ATOM 3655 N N . GLY B 1 184 ? 23.535 8.986 -12.316 1.00 31.65 181 GLY B N 1
ATOM 3656 C CA . GLY B 1 184 ? 23.604 7.825 -11.449 1.00 39.48 181 GLY B CA 1
ATOM 3657 C C . GLY B 1 184 ? 24.072 8.145 -10.034 1.00 41.63 181 GLY B C 1
ATOM 3658 O O . GLY B 1 184 ? 23.752 7.410 -9.102 1.00 33.66 181 GLY B O 1
ATOM 3659 N N . LEU B 1 185 ? 24.824 9.238 -9.884 1.00 32.57 182 LEU B N 1
ATOM 3660 C CA . LEU B 1 185 ? 25.243 9.731 -8.578 1.00 31.30 182 LEU B CA 1
ATOM 3661 C C . LEU B 1 185 ? 24.065 9.813 -7.603 1.00 32.99 182 LEU B C 1
ATOM 3662 O O . LEU B 1 185 ? 23.081 10.499 -7.867 1.00 35.32 182 LEU B O 1
ATOM 3667 N N . PRO B 1 186 ? 24.164 9.114 -6.471 1.00 34.69 183 PRO B N 1
ATOM 3668 C CA . PRO B 1 186 ? 23.045 9.141 -5.520 1.00 36.22 183 PRO B CA 1
ATOM 3669 C C . PRO B 1 186 ? 22.908 10.518 -4.872 1.00 39.93 183 PRO B C 1
ATOM 3670 O O . PRO B 1 186 ? 23.905 11.228 -4.671 1.00 35.49 183 PRO B O 1
ATOM 3674 N N . LEU B 1 187 ? 21.678 10.930 -4.585 1.00 31.95 184 LEU B N 1
ATOM 3675 C CA . LEU B 1 187 ? 21.514 12.197 -3.874 1.00 35.01 184 LEU B CA 1
ATOM 3676 C C . LEU B 1 187 ? 22.046 12.058 -2.432 1.00 33.82 184 LEU B C 1
ATOM 3677 O O . LEU B 1 187 ? 21.832 11.032 -1.770 1.00 29.87 184 LEU B O 1
ATOM 3682 N N . SER B 1 188 ? 22.774 13.071 -1.961 1.00 29.28 185 SER B N 1
ATOM 3683 C CA . SER B 1 188 ? 23.327 13.027 -0.606 1.00 35.67 185 SER B CA 1
ATOM 3684 C C . SER B 1 188 ? 23.512 14.436 -0.052 1.00 38.90 185 SER B C 1
ATOM 3685 O O . SER B 1 188 ? 23.938 15.315 -0.787 1.00 31.30 185 SER B O 1
ATOM 3688 N N . SER B 1 189 ? 23.219 14.651 1.236 1.00 36.55 186 SER B N 1
ATOM 3689 C CA . SER B 1 189 ? 23.356 15.996 1.822 1.00 34.81 186 SER B CA 1
ATOM 3690 C C . SER B 1 189 ? 24.793 16.545 1.724 1.00 37.04 186 SER B C 1
ATOM 3691 O O . SER B 1 189 ? 25.006 17.737 1.503 1.00 33.06 186 SER B O 1
ATOM 3694 N N . ARG B 1 190 ? 25.782 15.672 1.879 1.00 33.60 187 ARG B N 1
ATOM 3695 C CA . ARG B 1 190 ? 27.172 16.096 1.766 1.00 39.48 187 ARG B CA 1
ATOM 3696 C C . ARG B 1 190 ? 27.511 16.610 0.366 1.00 34.87 187 ARG B C 1
ATOM 3697 O O . ARG B 1 190 ? 28.465 17.367 0.198 1.00 39.21 187 ARG B O 1
ATOM 3705 N N A ASN B 1 191 ? 26.744 16.213 -0.640 0.59 38.78 188 ASN B N 1
ATOM 3706 N N B ASN B 1 191 ? 26.721 16.180 -0.626 0.41 38.51 188 ASN B N 1
ATOM 3707 C CA A ASN B 1 191 ? 27.049 16.678 -1.991 0.59 40.61 188 ASN B CA 1
ATOM 3708 C CA B ASN B 1 191 ? 26.832 16.650 -2.015 0.41 40.72 188 ASN B CA 1
ATOM 3709 C C A ASN B 1 191 ? 26.830 18.181 -2.179 0.59 40.11 188 ASN B C 1
ATOM 3710 C C B ASN B 1 191 ? 26.922 18.164 -2.086 0.41 40.05 188 ASN B C 1
ATOM 3711 O O A ASN B 1 191 ? 27.293 18.761 -3.167 0.59 35.26 188 ASN B O 1
ATOM 3712 O O B ASN B 1 191 ? 27.633 18.731 -2.922 0.41 36.94 188 ASN B O 1
ATOM 3721 N N . LYS B 1 192 ? 26.157 18.808 -1.215 1.00 40.11 189 LYS B N 1
ATOM 3722 C CA . LYS B 1 192 ? 26.043 20.261 -1.200 1.00 49.88 189 LYS B CA 1
ATOM 3723 C C . LYS B 1 192 ? 27.422 20.900 -1.019 1.00 53.63 189 LYS B C 1
ATOM 3724 O O . LYS B 1 192 ? 27.655 22.042 -1.433 1.00 51.25 189 LYS B O 1
ATOM 3730 N N . ASN B 1 193 ? 28.343 20.142 -0.426 1.00 50.10 190 ASN B N 1
ATOM 3731 C CA . ASN B 1 193 ? 29.689 20.646 -0.145 1.00 54.22 190 ASN B CA 1
ATOM 3732 C C . ASN B 1 193 ? 30.597 20.578 -1.368 1.00 48.40 190 ASN B C 1
ATOM 3733 O O . ASN B 1 193 ? 31.663 21.183 -1.393 1.00 58.00 190 ASN B O 1
ATOM 3738 N N . LEU B 1 194 ? 30.165 19.842 -2.388 1.00 50.65 191 LEU B N 1
ATOM 3739 C CA . LEU B 1 194 ? 30.961 19.673 -3.613 1.00 47.33 191 LEU B CA 1
ATOM 3740 C C . LEU B 1 194 ? 31.046 20.957 -4.422 1.00 58.75 191 LEU B C 1
ATOM 3741 O O . LEU B 1 194 ? 30.028 21.595 -4.706 1.00 54.92 191 LEU B O 1
ATOM 3746 N N . THR B 1 195 ? 32.263 21.320 -4.804 1.00 66.16 192 THR B N 1
ATOM 3747 C CA . THR B 1 195 ? 32.479 22.471 -5.665 1.00 68.52 192 THR B CA 1
ATOM 3748 C C . THR B 1 195 ? 32.117 22.129 -7.100 1.00 72.83 192 THR B C 1
ATOM 3749 O O . THR B 1 195 ? 31.739 20.998 -7.421 1.00 58.25 192 THR B O 1
ATOM 3753 N N . SER B 1 196 ? 32.285 23.123 -7.962 1.00 79.35 193 SER B N 1
ATOM 3754 C CA . SER B 1 196 ? 31.974 23.021 -9.378 1.00 85.19 193 SER B CA 1
ATOM 3755 C C . SER B 1 196 ? 32.630 21.833 -10.079 1.00 79.52 193 SER B C 1
ATOM 3756 O O . SER B 1 196 ? 31.952 21.022 -10.706 1.00 82.71 193 SER B O 1
ATOM 3759 N N . THR B 1 197 ? 33.951 21.742 -9.980 1.00 77.53 194 THR B N 1
ATOM 3760 C CA . THR B 1 197 ? 34.706 20.729 -10.712 1.00 73.21 194 THR B CA 1
ATOM 3761 C C . THR B 1 197 ? 34.477 19.352 -10.110 1.00 58.33 194 THR B C 1
ATOM 3762 O O . THR B 1 197 ? 34.540 18.342 -10.809 1.00 55.34 194 THR B O 1
ATOM 3766 N N . ASP B 1 198 ? 34.228 19.333 -8.803 1.00 51.85 195 ASP B N 1
ATOM 3767 C CA . ASP B 1 198 ? 33.999 18.104 -8.060 1.00 44.24 195 ASP B CA 1
ATOM 3768 C C . ASP B 1 198 ? 32.796 17.367 -8.620 1.00 50.98 195 ASP B C 1
ATOM 3769 O O . ASP B 1 198 ? 32.785 16.136 -8.690 1.00 52.79 195 ASP B O 1
ATOM 3774 N N . ILE B 1 199 ? 31.779 18.124 -9.015 1.00 45.53 196 ILE B N 1
ATOM 3775 C CA . ILE B 1 199 ? 30.565 17.521 -9.527 1.00 54.37 196 ILE B CA 1
ATOM 3776 C C . ILE B 1 199 ? 30.872 16.828 -10.837 1.00 50.74 196 ILE B C 1
ATOM 3777 O O . ILE B 1 199 ? 30.276 15.801 -11.149 1.00 47.06 196 ILE B O 1
ATOM 3782 N N . GLU B 1 200 ? 31.801 17.398 -11.599 1.00 43.28 197 GLU B N 1
ATOM 3783 C CA . GLU B 1 200 ? 32.148 16.843 -12.897 1.00 53.36 197 GLU B CA 1
ATOM 3784 C C . GLU B 1 200 ? 32.926 15.564 -12.661 1.00 51.44 197 GLU B C 1
ATOM 3785 O O . GLU B 1 200 ? 32.774 14.582 -13.384 1.00 54.14 197 GLU B O 1
ATOM 3791 N N . ILE B 1 201 ? 33.771 15.587 -11.643 1.00 53.41 198 ILE B N 1
ATOM 3792 C CA . ILE B 1 201 ? 34.494 14.386 -11.254 1.00 54.30 198 ILE B CA 1
ATOM 3793 C C . ILE B 1 201 ? 33.506 13.277 -10.885 1.00 53.09 198 ILE B C 1
ATOM 3794 O O . ILE B 1 201 ? 33.602 12.148 -11.381 1.00 47.70 198 ILE B O 1
ATOM 3799 N N . ALA B 1 202 ? 32.541 13.610 -10.031 1.00 44.80 199 ALA B N 1
ATOM 3800 C CA . ALA B 1 202 ? 31.527 12.637 -9.615 1.00 46.67 199 ALA B CA 1
ATOM 3801 C C . ALA B 1 202 ? 30.827 12.041 -10.841 1.00 48.86 199 ALA B C 1
ATOM 3802 O O . ALA B 1 202 ? 30.545 10.836 -10.898 1.00 43.47 199 ALA B O 1
ATOM 3804 N N . ASN B 1 203 ? 30.548 12.894 -11.822 1.00 55.25 200 ASN B N 1
ATOM 3805 C CA . ASN B 1 203 ? 29.908 12.444 -13.052 1.00 57.86 200 ASN B CA 1
ATOM 3806 C C . ASN B 1 203 ? 30.816 11.546 -13.906 1.00 50.17 200 ASN B C 1
ATOM 3807 O O . ASN B 1 203 ? 30.343 10.572 -14.501 1.00 55.64 200 ASN B O 1
ATOM 3812 N N . LYS B 1 204 ? 32.111 11.860 -13.947 1.00 42.21 201 LYS B N 1
ATOM 3813 C CA . LYS B 1 204 ? 33.112 10.978 -14.574 1.00 57.73 201 LYS B CA 1
ATOM 3814 C C . LYS B 1 204 ? 33.022 9.561 -14.002 1.00 52.71 201 LYS B C 1
ATOM 3815 O O . LYS B 1 204 ? 32.953 8.566 -14.734 1.00 49.36 201 LYS B O 1
ATOM 3821 N N . ILE B 1 205 ? 33.075 9.487 -12.676 1.00 46.53 202 ILE B N 1
ATOM 3822 C CA . ILE B 1 205 ? 33.048 8.220 -11.961 1.00 41.09 202 ILE B CA 1
ATOM 3823 C C . ILE B 1 205 ? 31.824 7.354 -12.331 1.00 47.50 202 ILE B C 1
ATOM 3824 O O . ILE B 1 205 ? 31.944 6.128 -12.535 1.00 33.94 202 ILE B O 1
ATOM 3829 N N . TYR B 1 206 ? 30.650 7.988 -12.408 1.00 40.18 203 TYR B N 1
ATOM 3830 C CA . TYR B 1 206 ? 29.403 7.249 -12.643 1.00 41.15 203 TYR B CA 1
ATOM 3831 C C . TYR B 1 206 ? 29.234 6.799 -14.097 1.00 35.79 203 TYR B C 1
ATOM 3832 O O . TYR B 1 206 ? 28.599 5.780 -14.373 1.00 43.46 203 TYR B O 1
ATOM 3841 N N . GLU B 1 207 ? 29.828 7.551 -15.012 1.00 32.65 204 GLU B N 1
ATOM 3842 C CA . GLU B 1 207 ? 30.006 7.082 -16.386 1.00 44.84 204 GLU B CA 1
ATOM 3843 C C . GLU B 1 207 ? 30.879 5.822 -16.439 1.00 49.93 204 GLU B C 1
ATOM 3844 O O . GLU B 1 207 ? 30.590 4.858 -17.157 1.00 47.69 204 GLU B O 1
ATOM 3850 N N . ILE B 1 208 ? 31.964 5.836 -15.679 1.00 48.10 205 ILE B N 1
ATOM 3851 C CA . ILE B 1 208 ? 32.818 4.663 -15.567 1.00 42.96 205 ILE B CA 1
ATOM 3852 C C . ILE B 1 208 ? 32.014 3.486 -14.995 1.00 48.56 205 ILE B C 1
ATOM 3853 O O . ILE B 1 208 ? 32.052 2.377 -15.539 1.00 47.78 205 ILE B O 1
ATOM 3858 N N . LEU B 1 209 ? 31.256 3.740 -13.928 1.00 39.46 206 LEU B N 1
ATOM 3859 C CA . LEU B 1 209 ? 30.493 2.684 -13.268 1.00 43.05 206 LEU B CA 1
ATOM 3860 C C . LEU B 1 209 ? 29.403 2.089 -14.172 1.00 43.75 206 LEU B C 1
ATOM 3861 O O . LEU B 1 209 ? 29.107 0.900 -14.110 1.00 46.85 206 LEU B O 1
ATOM 3866 N N . ARG B 1 210 ? 28.803 2.924 -15.006 1.00 46.89 207 ARG B N 1
ATOM 3867 C CA . ARG B 1 210 ? 27.766 2.455 -15.919 1.00 53.46 207 ARG B CA 1
ATOM 3868 C C . ARG B 1 210 ? 28.327 1.693 -17.115 1.00 57.70 207 ARG B C 1
ATOM 3869 O O . ARG B 1 210 ? 27.590 0.985 -17.809 1.00 63.73 207 ARG B O 1
ATOM 3877 N N . GLN B 1 211 ? 29.627 1.833 -17.343 1.00 49.15 208 GLN B N 1
ATOM 3878 C CA . GLN B 1 211 ? 30.309 1.091 -18.406 1.00 60.38 208 GLN B CA 1
ATOM 3879 C C . GLN B 1 211 ? 30.929 -0.232 -17.918 1.00 56.24 208 GLN B C 1
ATOM 3880 O O . GLN B 1 211 ? 31.252 -1.102 -18.724 1.00 50.94 208 GLN B O 1
ATOM 3886 N N . ASP B 1 212 ? 31.085 -0.381 -16.603 1.00 55.27 209 ASP B N 1
ATOM 3887 C CA . ASP B 1 212 ? 31.882 -1.471 -16.044 1.00 54.84 209 ASP B CA 1
ATOM 3888 C C . ASP B 1 212 ? 31.079 -2.749 -15.769 1.00 59.94 209 ASP B C 1
ATOM 3889 O O . ASP B 1 212 ? 29.909 -2.688 -15.372 1.00 54.16 209 ASP B O 1
ATOM 3894 N N . ASP B 1 213 ? 31.718 -3.904 -15.965 1.00 56.44 210 ASP B N 1
ATOM 3895 C CA . ASP B 1 213 ? 31.089 -5.178 -15.625 1.00 56.30 210 ASP B CA 1
ATOM 3896 C C . ASP B 1 213 ? 31.488 -5.688 -14.230 1.00 50.46 210 ASP B C 1
ATOM 3897 O O . ASP B 1 213 ? 31.006 -6.734 -13.777 1.00 48.27 210 ASP B O 1
ATOM 3902 N N . PHE B 1 214 ? 32.352 -4.930 -13.550 1.00 39.11 211 PHE B N 1
ATOM 3903 C CA . PHE B 1 214 ? 32.762 -5.232 -12.170 1.00 38.70 211 PHE B CA 1
ATOM 3904 C C . PHE B 1 214 ? 33.549 -6.548 -12.015 1.00 45.35 211 PHE B C 1
ATOM 3905 O O . PHE B 1 214 ? 33.675 -7.096 -10.908 1.00 44.47 211 PHE B O 1
ATOM 3913 N N . SER B 1 215 ? 34.091 -7.045 -13.123 1.00 50.03 212 SER B N 1
ATOM 3914 C CA . SER B 1 215 ? 34.911 -8.266 -13.091 1.00 59.76 212 SER B CA 1
ATOM 3915 C C . SER B 1 215 ? 36.346 -8.021 -12.613 1.00 64.28 212 SER B C 1
ATOM 3916 O O . SER B 1 215 ? 37.050 -8.962 -12.248 1.00 67.00 212 SER B O 1
ATOM 3919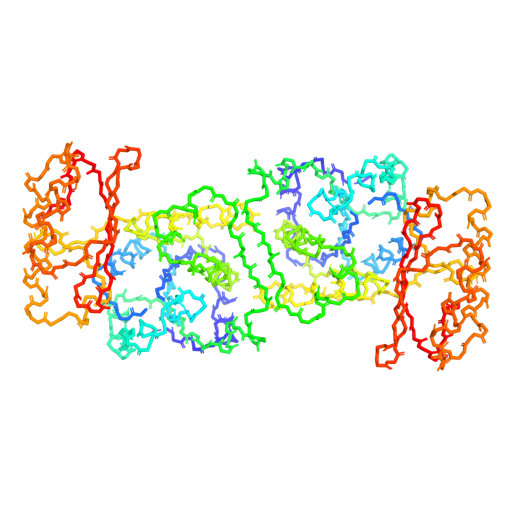 N N . ASN B 1 216 ? 36.792 -6.768 -12.663 1.00 56.47 213 ASN B N 1
ATOM 3920 C CA . ASN B 1 216 ? 38.157 -6.423 -12.276 1.00 57.65 213 ASN B CA 1
ATOM 3921 C C . ASN B 1 216 ? 38.193 -5.197 -11.388 1.00 50.26 213 ASN B C 1
ATOM 3922 O O . ASN B 1 216 ? 38.376 -4.081 -11.872 1.00 46.94 213 ASN B O 1
ATOM 3927 N N . LEU B 1 217 ? 38.061 -5.410 -10.087 1.00 49.27 214 LEU B N 1
ATOM 3928 C CA . LEU B 1 217 ? 37.951 -4.290 -9.164 1.00 50.19 214 LEU B CA 1
ATOM 3929 C C . LEU B 1 217 ? 39.236 -3.456 -9.027 1.00 54.24 214 LEU B C 1
ATOM 3930 O O . LEU B 1 217 ? 39.157 -2.242 -8.849 1.00 47.77 214 LEU B O 1
ATOM 3935 N N . GLU B 1 218 ? 40.403 -4.094 -9.116 1.00 43.78 215 GLU B N 1
ATOM 3936 C CA . GLU B 1 218 ? 41.678 -3.354 -9.126 1.00 51.43 215 GLU B CA 1
ATOM 3937 C C . GLU B 1 218 ? 41.749 -2.345 -10.282 1.00 49.15 215 GLU B C 1
ATOM 3938 O O . GLU B 1 218 ? 42.088 -1.169 -10.096 1.00 48.96 215 GLU B O 1
ATOM 3944 N N . GLU B 1 219 ? 41.417 -2.804 -11.479 1.00 48.87 216 GLU B N 1
ATOM 3945 C CA . GLU B 1 219 ? 41.432 -1.937 -12.645 1.00 48.88 216 GLU B CA 1
ATOM 3946 C C . GLU B 1 219 ? 40.377 -0.823 -12.526 1.00 54.48 216 GLU B C 1
ATOM 3947 O O . GLU B 1 219 ? 40.617 0.333 -12.923 1.00 40.11 216 GLU B O 1
ATOM 3953 N N . LEU B 1 220 ? 39.202 -1.158 -11.999 1.00 46.26 217 LEU B N 1
ATOM 3954 C CA . LEU B 1 220 ? 38.135 -0.143 -11.897 1.00 46.84 217 LEU B CA 1
ATOM 3955 C C . LEU B 1 220 ? 38.529 0.923 -10.870 1.00 43.90 217 LEU B C 1
ATOM 3956 O O . LEU B 1 220 ? 38.304 2.108 -11.081 1.00 51.38 217 LEU B O 1
ATOM 3961 N N . THR B 1 221 ? 39.104 0.464 -9.758 1.00 44.19 218 THR B N 1
ATOM 3962 C CA . THR B 1 221 ? 39.749 1.305 -8.744 1.00 42.88 218 THR B CA 1
ATOM 3963 C C . THR B 1 221 ? 40.712 2.306 -9.398 1.00 47.77 218 THR B C 1
ATOM 3964 O O . THR B 1 221 ? 40.641 3.506 -9.134 1.00 45.21 218 THR B O 1
ATOM 3968 N N . ASN B 1 222 ? 41.592 1.816 -10.269 1.00 48.21 219 ASN B N 1
ATOM 3969 C CA . ASN B 1 222 ? 42.520 2.689 -11.000 1.00 46.20 219 ASN B CA 1
ATOM 3970 C C . ASN B 1 222 ? 41.828 3.692 -11.911 1.00 51.74 219 ASN B C 1
ATOM 3971 O O . ASN B 1 222 ? 42.278 4.834 -12.049 1.00 51.07 219 ASN B O 1
ATOM 3976 N N . LYS B 1 223 ? 40.752 3.261 -12.564 1.00 46.85 220 LYS B N 1
ATOM 3977 C CA . LYS B 1 223 ? 40.011 4.151 -13.445 1.00 49.58 220 LYS B CA 1
ATOM 3978 C C . LYS B 1 223 ? 39.319 5.254 -12.635 1.00 47.29 220 LYS B C 1
ATOM 3979 O O . LYS B 1 223 ? 39.184 6.386 -13.103 1.00 46.68 220 LYS B O 1
ATOM 3985 N N . ILE B 1 224 ? 38.877 4.907 -11.425 1.00 46.08 221 ILE B N 1
ATOM 3986 C CA . ILE B 1 224 ? 38.189 5.851 -10.542 1.00 47.66 221 ILE B CA 1
ATOM 3987 C C . ILE B 1 224 ? 39.164 6.856 -9.914 1.00 45.25 221 ILE B C 1
ATOM 3988 O O . ILE B 1 224 ? 38.858 8.044 -9.791 1.00 46.05 221 ILE B O 1
ATOM 3993 N N . ASN B 1 225 ? 40.348 6.381 -9.554 1.00 47.11 222 ASN B N 1
ATOM 3994 C CA . ASN B 1 225 ? 41.357 7.242 -8.947 1.00 53.31 222 ASN B CA 1
ATOM 3995 C C . ASN B 1 225 ? 41.940 8.271 -9.916 1.00 59.42 222 ASN B C 1
ATOM 3996 O O . ASN B 1 225 ? 42.436 9.312 -9.498 1.00 64.11 222 ASN B O 1
ATOM 4001 N N . SER B 1 226 ? 41.875 7.977 -11.210 1.00 57.31 223 SER B N 1
ATOM 4002 C CA . SER B 1 226 ? 42.434 8.869 -12.218 1.00 63.72 223 SER B CA 1
ATOM 4003 C C . SER B 1 226 ? 41.571 10.120 -12.437 1.00 62.66 223 SER B C 1
ATOM 4004 O O . SER B 1 226 ? 42.060 11.136 -12.930 1.00 66.09 223 SER B O 1
ATOM 4007 N N . THR B 1 227 ? 40.294 10.033 -12.074 1.00 50.31 224 THR B N 1
ATOM 4008 C CA . THR B 1 227 ? 39.373 11.157 -12.195 1.00 58.46 224 THR B CA 1
ATOM 4009 C C . THR B 1 227 ? 39.723 12.276 -11.216 1.00 62.23 224 THR B C 1
ATOM 4010 O O . THR B 1 227 ? 39.249 13.404 -11.361 1.00 56.94 224 THR B O 1
ATOM 4014 N N . GLY B 1 228 ? 40.523 11.953 -10.203 1.00 65.32 225 GLY B N 1
ATOM 4015 C CA . GLY B 1 228 ? 40.902 12.923 -9.187 1.00 63.61 225 GLY B CA 1
ATOM 4016 C C . GLY B 1 228 ? 40.317 12.574 -7.836 1.00 60.85 225 GLY B C 1
ATOM 4017 O O . GLY B 1 228 ? 40.777 13.045 -6.796 1.00 61.63 225 GLY B O 1
ATOM 4018 N N . ALA B 1 229 ? 39.285 11.740 -7.855 1.00 56.02 226 ALA B N 1
ATOM 4019 C CA . ALA B 1 229 ? 38.704 11.231 -6.631 1.00 52.68 226 ALA B CA 1
ATOM 4020 C C . ALA B 1 229 ? 39.680 10.246 -5.997 1.00 52.52 226 ALA B C 1
ATOM 4021 O O . ALA B 1 229 ? 40.628 9.782 -6.651 1.00 47.30 226 ALA B O 1
ATOM 4023 N N . LYS B 1 230 ? 39.453 9.924 -4.728 1.00 48.25 227 LYS B N 1
ATOM 4024 C CA . LYS B 1 230 ? 40.248 8.900 -4.052 1.00 49.15 227 LYS B CA 1
ATOM 4025 C C . LYS B 1 230 ? 39.337 7.804 -3.498 1.00 49.65 227 LYS B C 1
ATOM 4026 O O . LYS B 1 230 ? 38.580 8.020 -2.545 1.00 47.56 227 LYS B O 1
ATOM 4032 N N . LEU B 1 231 ? 39.392 6.634 -4.122 1.00 51.31 228 LEU B N 1
ATOM 4033 C CA . LEU B 1 231 ? 38.565 5.514 -3.701 1.00 50.55 228 LEU B CA 1
ATOM 4034 C C . LEU B 1 231 ? 39.014 5.026 -2.320 1.00 55.33 228 LEU B C 1
ATOM 4035 O O . LEU B 1 231 ? 40.200 4.795 -2.089 1.00 57.44 228 LEU B O 1
ATOM 4040 N N . GLN B 1 232 ? 38.067 4.881 -1.397 1.00 53.11 229 GLN B N 1
ATOM 4041 C CA . GLN B 1 232 ? 38.366 4.316 -0.095 1.00 48.59 229 GLN B CA 1
ATOM 4042 C C . GLN B 1 232 ? 38.244 2.808 -0.159 1.00 48.25 229 GLN B C 1
ATOM 4043 O O . GLN B 1 232 ? 39.134 2.085 0.295 1.00 56.51 229 GLN B O 1
ATOM 4049 N N . TYR B 1 233 ? 37.131 2.334 -0.716 1.00 45.32 230 TYR B N 1
ATOM 4050 C CA . TYR B 1 233 ? 36.887 0.895 -0.858 1.00 45.47 230 TYR B CA 1
ATOM 4051 C C . TYR B 1 233 ? 35.860 0.615 -1.957 1.00 47.34 230 TYR B C 1
ATOM 4052 O O . TYR B 1 233 ? 34.972 1.445 -2.251 1.00 44.69 230 TYR B O 1
ATOM 4061 N N . ILE B 1 234 ? 35.997 -0.552 -2.574 1.00 34.91 231 ILE B N 1
ATOM 4062 C CA . ILE B 1 234 ? 34.977 -1.063 -3.477 1.00 36.76 231 ILE B CA 1
ATOM 4063 C C . ILE B 1 234 ? 34.948 -2.590 -3.324 1.00 46.70 231 ILE B C 1
ATOM 4064 O O . ILE B 1 234 ? 35.986 -3.246 -3.340 1.00 43.79 231 ILE B O 1
ATOM 4069 N N . GLN B 1 235 ? 33.755 -3.147 -3.157 1.00 40.44 232 GLN B N 1
ATOM 4070 C CA . GLN B 1 235 ? 33.618 -4.569 -2.895 1.00 45.77 232 GLN B CA 1
ATOM 4071 C C . GLN B 1 235 ? 32.375 -5.131 -3.548 1.00 49.44 232 GLN B C 1
ATOM 4072 O O . GLN B 1 235 ? 31.324 -4.480 -3.600 1.00 43.42 232 GLN B O 1
ATOM 4078 N N . LYS B 1 236 ? 32.507 -6.348 -4.051 1.00 44.54 233 LYS B N 1
ATOM 4079 C CA . LYS B 1 236 ? 31.382 -7.074 -4.612 1.00 54.77 233 LYS B CA 1
ATOM 4080 C C . LYS B 1 236 ? 30.898 -8.042 -3.531 1.00 61.14 233 LYS B C 1
ATOM 4081 O O . LYS B 1 236 ? 31.650 -8.904 -3.069 1.00 71.71 233 LYS B O 1
ATOM 4087 N N . LEU B 1 237 ? 29.651 -7.866 -3.104 1.00 47.66 234 LEU B N 1
ATOM 4088 C CA . LEU B 1 237 ? 29.088 -8.599 -1.974 1.00 61.06 234 LEU B CA 1
ATOM 4089 C C . LEU B 1 237 ? 27.815 -9.324 -2.399 1.00 67.79 234 LEU B C 1
ATOM 4090 O O . LEU B 1 237 ? 26.730 -8.736 -2.407 1.00 67.24 234 LEU B O 1
ATOM 4095 N N . ASN B 1 238 ? 27.950 -10.601 -2.739 1.00 69.00 235 ASN B N 1
ATOM 4096 C CA . ASN B 1 238 ? 26.848 -11.356 -3.316 1.00 75.29 235 ASN B CA 1
ATOM 4097 C C . ASN B 1 238 ? 26.546 -10.828 -4.707 1.00 75.15 235 ASN B C 1
ATOM 4098 O O . ASN B 1 238 ? 27.289 -11.058 -5.666 1.00 71.45 235 ASN B O 1
ATOM 4103 N N . ASN B 1 239 ? 25.450 -10.085 -4.784 1.00 69.97 236 ASN B N 1
ATOM 4104 C CA . ASN B 1 239 ? 24.926 -9.576 -6.043 1.00 72.42 236 ASN B CA 1
ATOM 4105 C C . ASN B 1 239 ? 25.005 -8.054 -6.119 1.00 59.25 236 ASN B C 1
ATOM 4106 O O . ASN B 1 239 ? 24.430 -7.437 -7.018 1.00 64.26 236 ASN B O 1
ATOM 4111 N N . ARG B 1 240 ? 25.715 -7.457 -5.167 1.00 46.70 237 ARG B N 1
ATOM 4112 C CA . ARG B 1 240 ? 25.693 -6.011 -4.980 1.00 45.98 237 ARG B CA 1
ATOM 4113 C C . ARG B 1 240 ? 27.109 -5.453 -4.897 1.00 45.71 237 ARG B C 1
ATOM 4114 O O . ARG B 1 240 ? 27.999 -6.102 -4.340 1.00 46.66 237 ARG B O 1
ATOM 4122 N N . ILE B 1 241 ? 27.318 -4.278 -5.489 1.00 36.31 238 ILE B N 1
ATOM 4123 C CA . ILE B 1 241 ? 28.567 -3.524 -5.361 1.00 32.56 238 ILE B CA 1
ATOM 4124 C C . ILE B 1 241 ? 28.462 -2.428 -4.303 1.00 39.82 238 ILE B C 1
ATOM 4125 O O . ILE B 1 241 ? 27.502 -1.633 -4.290 1.00 39.60 238 ILE B O 1
ATOM 4130 N N . PHE B 1 242 ? 29.446 -2.382 -3.416 1.00 33.88 239 PHE B N 1
ATOM 4131 C CA . PHE B 1 242 ? 29.515 -1.323 -2.408 1.00 34.98 239 PHE B CA 1
ATOM 4132 C C . PHE B 1 242 ? 30.775 -0.522 -2.631 1.00 38.17 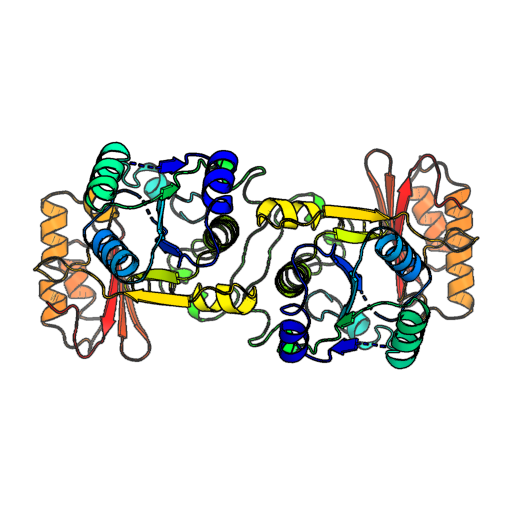239 PHE B C 1
ATOM 4133 O O . PHE B 1 242 ? 31.846 -1.086 -2.838 1.00 36.99 239 PHE B O 1
ATOM 4141 N N . LEU B 1 243 ? 30.663 0.793 -2.570 1.00 32.59 240 LEU B N 1
ATOM 4142 C CA . LEU B 1 243 ? 31.860 1.620 -2.651 1.00 41.06 240 LEU B CA 1
ATOM 4143 C C . LEU B 1 243 ? 31.737 2.904 -1.853 1.00 37.39 240 LEU B C 1
ATOM 4144 O O . LEU B 1 243 ? 30.632 3.304 -1.440 1.00 34.48 240 LEU B O 1
ATOM 4149 N N . ALA B 1 244 ? 32.879 3.547 -1.651 1.00 33.97 241 ALA B N 1
ATOM 4150 C CA . ALA B 1 244 ? 32.941 4.835 -0.980 1.00 34.09 241 ALA B CA 1
ATOM 4151 C C . ALA B 1 244 ? 34.208 5.503 -1.464 1.00 40.56 241 ALA B C 1
ATOM 4152 O O . ALA B 1 244 ? 35.196 4.832 -1.757 1.00 43.13 241 ALA B O 1
ATOM 4154 N N . PHE B 1 245 ? 34.187 6.822 -1.561 1.00 42.89 242 PHE B N 1
ATOM 4155 C CA . PHE B 1 245 ? 35.343 7.540 -2.079 1.00 53.36 242 PHE B CA 1
ATOM 4156 C C . PHE B 1 245 ? 35.267 9.002 -1.662 1.00 54.46 242 PHE B C 1
ATOM 4157 O O . PHE B 1 245 ? 34.201 9.504 -1.270 1.00 48.48 242 PHE B O 1
ATOM 4165 N N . TYR B 1 246 ? 36.407 9.673 -1.758 1.00 55.92 243 TYR B N 1
ATOM 4166 C CA . TYR B 1 246 ? 36.509 11.097 -1.482 1.00 52.04 243 TYR B CA 1
ATOM 4167 C C . TYR B 1 246 ? 36.744 11.868 -2.786 1.00 57.60 243 TYR B C 1
ATOM 4168 O O . TYR B 1 246 ? 37.512 11.435 -3.648 1.00 52.33 243 TYR B O 1
ATOM 4177 N N . ILE B 1 247 ? 36.053 12.997 -2.931 1.00 54.15 244 ILE B N 1
ATOM 4178 C CA . ILE B 1 247 ? 36.440 14.019 -3.893 1.00 54.99 244 ILE B CA 1
ATOM 4179 C C . ILE B 1 247 ? 36.703 15.264 -3.064 1.00 53.29 244 ILE B C 1
ATOM 4180 O O . ILE B 1 247 ? 35.804 15.752 -2.383 1.00 50.80 244 ILE B O 1
ATOM 4185 N N . GLY B 1 248 ? 37.935 15.760 -3.093 1.00 57.47 245 GLY B N 1
ATOM 4186 C CA . GLY B 1 248 ? 38.310 16.846 -2.210 1.00 59.40 245 GLY B CA 1
ATOM 4187 C C . GLY B 1 248 ? 38.080 16.420 -0.775 1.00 61.36 245 GLY B C 1
ATOM 4188 O O . GLY B 1 248 ? 38.557 15.366 -0.357 1.00 63.52 245 GLY B O 1
ATOM 4189 N N . LYS B 1 249 ? 37.328 17.208 -0.015 1.00 60.55 246 LYS B N 1
ATOM 4190 C CA . LYS B 1 249 ? 37.066 16.839 1.375 1.00 57.35 246 LYS B CA 1
ATOM 4191 C C . LYS B 1 249 ? 35.734 16.105 1.561 1.00 51.18 246 LYS B C 1
ATOM 4192 O O . LYS B 1 249 ? 35.357 15.741 2.685 1.00 47.11 246 LYS B O 1
ATOM 4198 N N . VAL B 1 250 ? 35.028 15.869 0.461 1.00 43.06 247 VAL B N 1
ATOM 4199 C CA . VAL B 1 250 ? 33.695 15.292 0.568 1.00 45.49 247 VAL B CA 1
ATOM 4200 C C . VAL B 1 250 ? 33.723 13.776 0.429 1.00 47.29 247 VAL B C 1
ATOM 4201 O O . VAL B 1 250 ? 34.299 13.234 -0.524 1.00 48.22 247 VAL B O 1
ATOM 4205 N N . ARG B 1 251 ? 33.100 13.106 1.393 1.00 40.63 248 ARG B N 1
ATOM 4206 C CA . ARG B 1 251 ? 33.015 11.655 1.382 1.00 50.56 248 ARG B CA 1
ATOM 4207 C C . ARG B 1 251 ? 31.655 11.177 0.855 1.00 53.71 248 ARG B C 1
ATOM 4208 O O . ARG B 1 251 ? 30.604 11.469 1.443 1.00 58.89 248 ARG B O 1
ATOM 4216 N N . LEU B 1 252 ? 31.699 10.420 -0.241 1.00 44.82 249 LEU B N 1
ATOM 4217 C CA . LEU B 1 252 ? 30.502 9.864 -0.861 1.00 36.96 249 LEU B CA 1
ATOM 4218 C C . LEU B 1 252 ? 30.478 8.336 -0.799 1.00 34.78 249 LEU B C 1
ATOM 4219 O O . LEU B 1 252 ? 31.507 7.680 -0.986 1.00 35.41 249 LEU B O 1
ATOM 4224 N N . ILE B 1 253 ? 29.300 7.769 -0.547 1.00 36.20 250 ILE B N 1
ATOM 4225 C CA . ILE B 1 253 ? 29.145 6.314 -0.544 1.00 39.61 250 ILE B CA 1
ATOM 4226 C C . ILE B 1 253 ? 28.027 5.863 -1.494 1.00 41.37 250 ILE B C 1
ATOM 4227 O O . ILE B 1 253 ? 27.125 6.648 -1.835 1.00 34.31 250 ILE B O 1
ATOM 4232 N N . ASP B 1 254 ? 28.074 4.603 -1.916 1.00 37.47 251 ASP B N 1
ATOM 4233 C CA . ASP B 1 254 ? 27.018 4.059 -2.778 1.00 35.95 251 ASP B CA 1
ATOM 4234 C C . ASP B 1 254 ? 26.942 2.517 -2.726 1.00 37.62 251 ASP B C 1
ATOM 4235 O O . ASP B 1 254 ? 27.896 1.840 -2.310 1.00 38.64 251 ASP B O 1
ATOM 4240 N N . ASN B 1 255 ? 25.797 1.971 -3.127 1.00 34.42 252 ASN B N 1
ATOM 4241 C CA . ASN B 1 255 ? 25.659 0.533 -3.325 1.00 31.32 252 ASN B CA 1
ATOM 4242 C C . ASN B 1 255 ? 24.568 0.305 -4.344 1.00 38.54 252 ASN B C 1
ATOM 4243 O O . ASN B 1 255 ? 23.604 1.089 -4.439 1.00 36.38 252 ASN B O 1
ATOM 4248 N N . PHE B 1 256 ? 24.740 -0.726 -5.156 1.00 34.05 253 PHE B N 1
ATOM 4249 C CA . PHE B 1 256 ? 23.759 -1.033 -6.186 1.00 37.58 253 PHE B CA 1
ATOM 4250 C C . PHE B 1 256 ? 23.907 -2.459 -6.659 1.00 46.24 253 PHE B C 1
ATOM 4251 O O . PHE B 1 256 ? 24.921 -3.111 -6.390 1.00 41.14 253 PHE B O 1
ATOM 4259 N N . LEU B 1 257 ? 22.875 -2.940 -7.344 1.00 45.82 254 LEU B N 1
ATOM 4260 C CA . LEU B 1 257 ? 22.895 -4.267 -7.918 1.00 45.61 254 LEU B CA 1
ATOM 4261 C C . LEU B 1 257 ? 23.954 -4.329 -9.010 1.00 39.18 254 LEU B C 1
ATOM 4262 O O . LEU B 1 257 ? 23.987 -3.475 -9.900 1.00 39.55 254 LEU B O 1
ATOM 4267 N N . LYS B 1 258 ? 24.802 -5.352 -8.935 1.00 45.31 255 LYS B N 1
ATOM 4268 C CA . LYS B 1 258 ? 25.822 -5.616 -9.949 1.00 45.45 255 LYS B CA 1
ATOM 4269 C C . LYS B 1 258 ? 25.227 -5.654 -11.360 1.00 48.33 255 LYS B C 1
ATOM 4270 O O . LYS B 1 258 ? 25.825 -5.153 -12.317 1.00 48.08 255 LYS B O 1
ATOM 4276 N N . GLU B 1 259 ? 24.051 -6.264 -11.485 1.00 53.26 256 GLU B N 1
ATOM 4277 C CA . GLU B 1 259 ? 23.382 -6.399 -12.781 1.00 60.05 256 GLU B CA 1
ATOM 4278 C C . GLU B 1 259 ? 22.852 -5.071 -13.343 1.00 61.99 256 GLU B C 1
ATOM 4279 O O . GLU B 1 259 ? 22.806 -4.886 -14.559 1.00 65.25 256 GLU B O 1
ATOM 4285 N N . THR B 1 260 ? 22.441 -4.150 -12.474 1.00 57.62 257 THR B N 1
ATOM 4286 C CA . THR B 1 260 ? 21.849 -2.903 -12.962 1.00 55.47 257 THR B CA 1
ATOM 4287 C C . THR B 1 260 ? 22.858 -1.768 -13.132 1.00 52.06 257 THR B C 1
ATOM 4288 O O . THR B 1 260 ? 22.714 -0.936 -14.020 1.00 52.24 257 THR B O 1
ATOM 4292 N N . GLY B 1 261 ? 23.885 -1.741 -12.289 1.00 54.41 258 GLY B N 1
ATOM 4293 C CA . GLY B 1 261 ? 24.686 -0.540 -12.133 1.00 54.56 258 GLY B CA 1
ATOM 4294 C C . GLY B 1 261 ? 23.865 0.515 -11.390 1.00 44.27 258 GLY B C 1
ATOM 4295 O O . GLY B 1 261 ? 22.758 0.228 -10.914 1.00 36.10 258 GLY B O 1
ATOM 4296 N N . PRO B 1 262 ? 24.410 1.726 -11.258 1.00 41.67 259 PRO B N 1
ATOM 4297 C CA . PRO B 1 262 ? 23.625 2.781 -10.622 1.00 45.99 259 PRO B CA 1
ATOM 4298 C C . PRO B 1 262 ? 22.593 3.283 -11.631 1.00 42.68 259 PRO B C 1
ATOM 4299 O O . PRO B 1 262 ? 22.79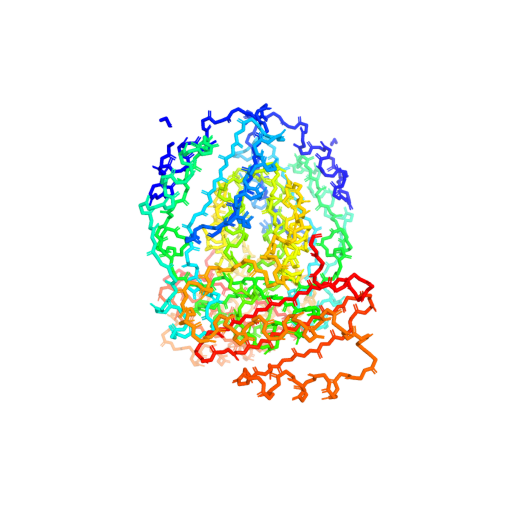4 4.335 -12.216 1.00 48.00 259 PRO B O 1
ATOM 4303 N N . SER B 1 263 ? 21.514 2.527 -11.847 1.00 39.80 260 SER B N 1
ATOM 4304 C CA . SER B 1 263 ? 20.648 2.764 -12.991 1.00 42.42 260 SER B CA 1
ATOM 4305 C C . SER B 1 263 ? 19.639 3.844 -12.651 1.00 48.90 260 SER B C 1
ATOM 4306 O O . SER B 1 263 ? 19.449 4.176 -11.478 1.00 50.77 260 SER B O 1
ATOM 4309 N N . CYS B 1 264 ? 19.002 4.400 -13.678 1.00 42.25 261 CYS B N 1
ATOM 4310 C CA . CYS B 1 264 ? 17.985 5.428 -13.469 1.00 52.02 261 CYS B CA 1
ATOM 4311 C C . CYS B 1 264 ? 16.653 4.859 -12.960 1.00 61.57 261 CYS B C 1
ATOM 4312 O O . CYS B 1 264 ? 16.324 3.696 -13.210 1.00 65.20 261 CYS B O 1
#

Foldseek 3Di:
DAEAAALVSLCVVLVPDDPVWAEEEEEDPLDDVQSVVLLVVRVVPTRAYEYEDELLPQQALDVVCSVVQDDDVVVRVVSCVVSVHHYYYYYDPCRQAVPHDDDWDDDDDDLLCDDPNVVRPRNLRSLSSVVSVCVRNLGQEYEEECFVVSNLVVVVSCVVVVRNHHYDYDYFDADPLLHTDDSLVVVADPLLVVLSSQLSVLQQPDLCPDVPVNQVSNVVSVKHWPDWDDDPQKIWTWIGRPNRIDIGMDGSVRTSHD/DAEAAFLVVLLVVLVPDDPPWAEEEEEDPLDDVQSVVQQLVRVVPTPAYEYEDELLPQLDLDVVCSVPQDDDVVVRVVVCVVSVHHYYYYYDPCRQVVPPDDDWDDDDDDLCCDDCNVVRPRNLRSLRSVVSVCVRNLGQEYEDECFVVSNLVVVVSCVVVVRNHHYDYDYFPDDQLLHTDDSLVVVADDLLVVLSSQLSVLQQPDLPPDPVVNQVSSVVSQKHWPDWDDDPQKIWTWIGRPNGIGIGMDGSVQGSHD

Radius of gyration: 27.37 Å; Cα contacts (8 Å, |Δi|>4): 925; chains: 2; bounding box: 50×54×84 Å

Secondary structure (DSSP, 8-state):
--EE-SHHHHHHHHHTS-TTS-EEEEE-----HHHHHHHHHHHHH-SEEEEE----GGG-S-HHHHHHS---HHHHHHHHHHTT-SEEE---HHHH-BTBS-EEEEE-SHHHHSTHHHHSTTTTT--HHHHHHHHHH--SEEEEETTSTTT--HHHHHHHTT---EEEEEPPPB-TTSPBP-GGGGG--HHHHHHHHHHHHHHHT---S-HHHHHHHHHTTT-EEEEEEEETTEEEEEEEETTEEEEEEEETTT-S--/--EE-SHHHHHHHHHTS-TTS-EEEEE-----HHHHHHHHHHHHH-SEEEEE----GGG-S-HHHHHT----HHHHHHHHHHTT-SEEE---HHHH-BTBS-EEEEE-SHHHHSTHHHHSTTTTT--HHHHHHHHHH--SEEEEETTSTTT--HHHHHHHTT---EEEEEPPPB-TTSPBP-GGGGG--HHHHHHHHHHHHHHHH--SS-HHHHHHHHHTTT-EEEEEEEETTEEEEEEEETTEEEEEEEETTT-S--

CATH classification: 3.40.50.620 (+1 more: 3.30.1300.10)

Solvent-accessible surface area: 23517 Å² total

InterPro domains:
  IPR003721 Pantoate-beta-alanine ligase [MF_00158] (2-255)
  IPR003721 Pantoate-beta-alanine ligase [PF02569] (5-253)
  IPR003721 Pantoate-beta-alanine ligase [TIGR00018] (5-209)
  IPR004821 Cytidyltransferase-like domain [TIGR00125] (25-81)
  IPR014729 Rossmann-like alpha/beta/alpha sandwich fold [G3DSA:3.40.50.620] (2-177)
  IPR042176 Pantoate-beta-alanine ligase, C-terminal domain [G3DSA:3.30.1300.10] (178-253)

Nearest PDB structures (f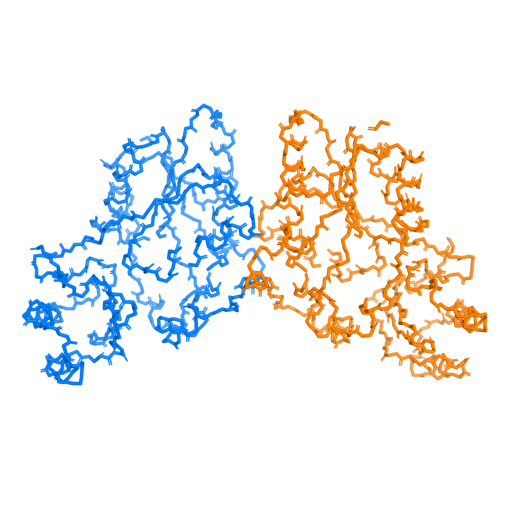oldseek):
  3qtt-assembly1_A  TM=1.000E+00  e=3.131E-47  Francisella tularensis subsp. tularensis
  3inn-assembly1_A  TM=9.055E-01  e=8.549E-26  Brucella melitensis
  2x3f-assembly1_A  TM=9.017E-01  e=5.621E-26  Staphylococcus aureus subsp. aureus MRSA252
  3ag6-assembly1_B  TM=9.011E-01  e=1.754E-25  Staphylococcus aureus subsp. aureus NCTC 8325
  7tot-assembly1_B  TM=7.475E-01  e=4.696E-26  Bartonella henselae str. Houston-1

Organism: Francisella tularensis subsp. tularensis (strain SCHU S4 / Schu 4) (NCBI:txid177416)

Sequence (516 aa):
AIIADDNIKQFHSIRNSLIKQQKIGFVPTTGALHNGHISLIKKAKSENDVVIVSIFVNPTTQFNNPNDYQTYPNQLQQDIQILASLDVDVLFNPSEKDIYPDGNLLRIEPKLEIANILEGKSRPGHFSGLTVVLKLLQITKPNNLYLGEKDYQQVLIKQLVKDFFINTKIIVCPTQRQPSGLPLSSRNKNLTSTDIEIANKIIYEILRQDDFSNLEELLTNKINSTGAKLQYIQKLNNRIFLAFYIGKVRRLIDNFLKETTGPSCAIIADNIKQFHSIRRNSLLIKQQKIGFVPTGALHNGHISLIKKAKSENDVVIVSIFVNPTQFNNPNDYQTYPNQLQQDIQILASLDVDVLFNPSEKDIYPDGNLLRIEEPKLEIANILEGKSRRPGHFSGLTVVLKLLQITKPNNLYLGEKDYQQVLIKQLVKDFFINTKIIVCPTTQRQPSGLPLSSRNNKNLTSTDIEIANKIYEILRQDDFSNLEELTNKINSTGAKLQYIQKLNNRIFLAFYIGKVRLIDNFLKETGPSC

B-factor: mean 45.08, std 14.98, range [20.48, 138.14]